Protein AF-R9HXL1-F1 (afdb_monomer_lite)

Organism: NCBI:txid1235786

Structure (mmCIF, N/CA/C/O backbone):
data_AF-R9HXL1-F1
#
_entry.id   AF-R9HXL1-F1
#
loop_
_atom_site.group_PDB
_atom_site.id
_atom_site.type_symbol
_atom_site.label_atom_id
_atom_site.label_alt_id
_atom_site.label_comp_id
_atom_site.label_asym_id
_atom_site.label_entity_id
_atom_site.label_seq_id
_atom_site.pdbx_PDB_ins_code
_atom_site.Cartn_x
_atom_site.Cartn_y
_atom_site.Cartn_z
_atom_site.occupancy
_atom_site.B_iso_or_equiv
_atom_site.auth_seq_id
_atom_site.auth_comp_id
_atom_site.auth_asym_id
_atom_site.auth_atom_id
_atom_site.pdbx_PDB_model_num
ATOM 1 N N . MET A 1 1 ? -35.156 13.146 63.317 1.00 35.91 1 MET A N 1
ATOM 2 C CA . MET A 1 1 ? -34.165 12.182 62.797 1.00 35.91 1 MET A CA 1
ATOM 3 C C . MET A 1 1 ? -34.422 12.021 61.308 1.00 35.91 1 MET A C 1
ATOM 5 O O . MET A 1 1 ? -35.511 11.623 60.922 1.00 35.91 1 MET A O 1
ATOM 9 N N . ILE A 1 2 ? -33.485 12.537 60.518 1.00 35.22 2 ILE A N 1
ATOM 10 C CA . ILE A 1 2 ? -33.549 12.779 59.072 1.00 35.22 2 ILE A CA 1
ATOM 11 C C . ILE A 1 2 ? -33.441 11.442 58.333 1.00 35.22 2 ILE A C 1
ATOM 13 O O . ILE A 1 2 ? -32.562 10.662 58.676 1.00 35.22 2 ILE A O 1
ATOM 17 N N . LEU A 1 3 ? -34.239 11.220 57.286 1.00 32.31 3 LEU A N 1
ATOM 18 C CA . LEU A 1 3 ? -33.744 10.500 56.111 1.00 32.31 3 LEU A CA 1
ATOM 19 C C . LEU A 1 3 ? -34.331 11.139 54.846 1.00 32.31 3 LEU A C 1
ATOM 21 O O . LEU A 1 3 ? -35.529 11.082 54.574 1.00 32.31 3 LEU A O 1
ATOM 25 N N . MET A 1 4 ? -33.448 11.833 54.133 1.00 30.38 4 MET A N 1
ATOM 26 C CA . MET A 1 4 ? -33.685 12.516 52.868 1.00 30.38 4 MET A CA 1
ATOM 27 C C . MET A 1 4 ? -34.044 11.513 51.765 1.00 30.38 4 MET A C 1
ATOM 29 O O . MET A 1 4 ? -33.332 10.536 51.541 1.00 30.38 4 MET A O 1
ATOM 33 N N . LYS A 1 5 ? -35.123 11.801 51.031 1.00 33.91 5 LYS A N 1
ATOM 34 C CA . LYS A 1 5 ? -35.369 11.251 49.693 1.00 33.91 5 LYS A CA 1
ATOM 35 C C . LYS A 1 5 ? -34.334 11.849 48.737 1.00 33.91 5 LYS A C 1
ATOM 37 O O . LYS A 1 5 ? -34.382 13.046 48.466 1.00 33.91 5 LYS A O 1
ATOM 42 N N . ASN A 1 6 ? -33.426 11.028 48.215 1.00 33.81 6 ASN A N 1
ATOM 43 C CA . ASN A 1 6 ? -32.522 11.430 47.139 1.00 33.81 6 ASN A CA 1
ATOM 44 C C . ASN A 1 6 ? -33.304 11.529 45.823 1.00 33.81 6 ASN A C 1
ATOM 46 O O . ASN A 1 6 ? -33.517 10.541 45.125 1.00 33.81 6 ASN A O 1
ATOM 50 N N . LEU A 1 7 ? -33.752 12.744 45.511 1.00 29.48 7 LEU A N 1
ATOM 51 C CA . LEU A 1 7 ? -34.222 13.147 44.192 1.00 29.48 7 LEU A CA 1
ATOM 52 C C . LEU A 1 7 ? -32.978 13.487 43.353 1.00 29.48 7 LEU A C 1
ATOM 54 O O . LEU A 1 7 ? -32.339 14.511 43.585 1.00 29.48 7 LEU A O 1
ATOM 58 N N . ILE A 1 8 ? -32.594 12.619 42.415 1.00 39.06 8 ILE A N 1
ATOM 59 C CA . ILE A 1 8 ? -31.510 12.913 41.469 1.00 39.06 8 ILE A CA 1
ATOM 60 C C . ILE A 1 8 ? -32.078 13.846 40.393 1.00 39.06 8 ILE A C 1
ATOM 62 O O . ILE A 1 8 ? -32.783 13.415 39.484 1.00 39.06 8 ILE A O 1
ATOM 66 N N . LEU A 1 9 ? -31.796 15.142 40.532 1.00 27.92 9 LEU A N 1
ATOM 67 C CA . LEU A 1 9 ? -32.018 16.152 39.501 1.00 27.92 9 LEU A CA 1
ATOM 68 C C . LEU A 1 9 ? -30.845 16.078 38.510 1.00 27.92 9 LEU A C 1
ATOM 70 O O . LEU A 1 9 ? -29.718 16.426 38.857 1.00 27.92 9 LEU A O 1
ATOM 74 N N . ILE A 1 10 ? -31.089 15.620 37.281 1.00 39.25 10 ILE A N 1
ATOM 75 C CA . ILE A 1 10 ? -30.095 15.699 36.202 1.00 39.25 10 ILE A CA 1
ATOM 76 C C . ILE A 1 10 ? -30.129 17.131 35.654 1.00 39.25 10 ILE A C 1
ATOM 78 O O . ILE A 1 10 ? -31.013 17.496 34.882 1.00 39.25 10 ILE A O 1
ATOM 82 N N . LEU A 1 11 ? -29.176 17.956 36.086 1.00 34.22 11 LEU A N 1
ATOM 83 C CA . LEU A 1 11 ? -28.895 19.266 35.500 1.00 34.22 11 LEU A CA 1
ATOM 84 C C . LEU A 1 11 ? -28.096 19.064 34.207 1.00 34.22 11 LEU A C 1
ATOM 86 O O . LEU A 1 11 ? -26.902 18.773 34.239 1.00 34.22 11 LEU A O 1
ATOM 90 N N . ILE A 1 12 ? -28.761 19.221 33.062 1.00 38.88 12 ILE A N 1
ATOM 91 C CA . ILE A 1 12 ? -28.101 19.299 31.756 1.00 38.88 12 ILE A CA 1
ATOM 92 C C . ILE A 1 12 ? -27.469 20.690 31.651 1.00 38.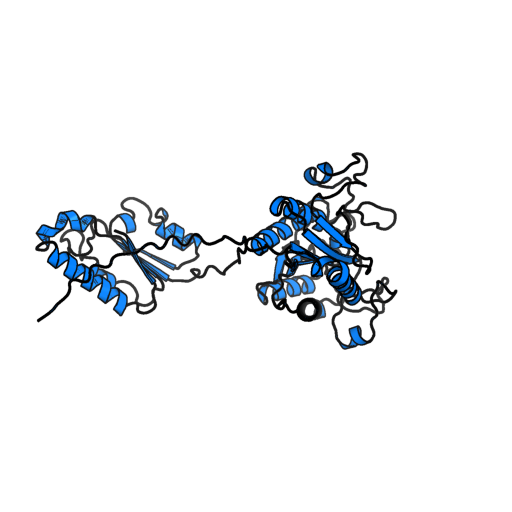88 12 ILE A C 1
ATOM 94 O O . ILE A 1 12 ? -28.139 21.670 31.330 1.00 38.88 12 ILE A O 1
ATOM 98 N N . PHE A 1 13 ? -26.171 20.786 31.937 1.00 37.72 13 PHE A N 1
ATOM 99 C CA . PHE A 1 13 ? -25.373 21.927 31.500 1.00 37.72 13 PHE A CA 1
ATOM 100 C C . PHE A 1 13 ? -25.243 21.853 29.976 1.00 37.72 13 PHE A C 1
ATOM 102 O O . PHE A 1 13 ? -24.507 21.025 29.443 1.00 37.72 13 PHE A O 1
ATOM 109 N N . ALA A 1 14 ? -25.954 22.732 29.269 1.00 40.69 14 ALA A N 1
ATOM 110 C CA . ALA A 1 14 ? -25.644 23.053 27.885 1.00 40.69 14 ALA A CA 1
ATOM 111 C C . ALA A 1 14 ? -24.314 23.821 27.864 1.00 40.69 14 ALA A C 1
ATOM 113 O O . ALA A 1 14 ? -24.279 25.051 27.868 1.00 40.69 14 ALA A O 1
ATOM 114 N N . ALA A 1 15 ? -23.203 23.085 27.893 1.00 40.41 15 ALA A N 1
ATOM 115 C CA . ALA A 1 15 ? -21.923 23.623 27.479 1.00 40.41 15 ALA A CA 1
ATOM 116 C C . ALA A 1 15 ? -22.041 23.928 25.983 1.00 40.41 15 ALA A C 1
ATOM 118 O O . ALA A 1 15 ? -21.972 23.031 25.144 1.00 40.41 15 ALA A O 1
ATOM 119 N N . VAL A 1 16 ? -22.245 25.202 25.645 1.00 42.12 16 VAL A N 1
ATOM 120 C CA . VAL A 1 16 ? -21.912 25.714 24.316 1.00 42.12 16 VAL A CA 1
ATOM 121 C C . VAL A 1 16 ? -20.391 25.647 24.230 1.00 42.12 16 VAL A C 1
ATOM 123 O O . VAL A 1 16 ? -19.679 26.599 24.538 1.00 42.12 16 VAL A O 1
ATOM 126 N N . GLY A 1 17 ? -19.889 24.455 23.913 1.00 35.50 17 GLY A N 1
ATOM 127 C CA . GLY A 1 17 ? -18.513 24.272 23.511 1.00 35.50 17 GLY A CA 1
ATOM 128 C C . GLY A 1 17 ? -18.310 25.098 22.253 1.00 35.50 17 GLY A C 1
ATOM 129 O O . GLY A 1 17 ? -18.976 24.881 21.242 1.00 35.50 17 GLY A O 1
ATOM 130 N N . LEU A 1 18 ? -17.397 26.062 22.321 1.00 38.25 18 LEU A N 1
ATOM 131 C CA . LEU A 1 18 ? -16.697 26.525 21.136 1.00 38.25 18 LEU A CA 1
ATOM 132 C C . LEU A 1 18 ? -16.099 25.274 20.486 1.00 38.25 18 LEU A C 1
ATOM 134 O O . LEU A 1 18 ? -15.084 24.759 20.948 1.00 38.25 18 LEU A O 1
ATOM 138 N N . ASN A 1 19 ? -16.763 24.750 19.456 1.00 34.91 19 ASN A N 1
ATOM 139 C CA . ASN A 1 19 ? -16.173 23.775 18.555 1.00 34.91 19 ASN A CA 1
ATOM 140 C C . ASN A 1 19 ? -15.031 24.493 17.833 1.00 34.91 19 ASN A C 1
ATOM 142 O O . ASN A 1 19 ? -15.203 25.022 16.737 1.00 34.91 19 ASN A O 1
ATOM 146 N N . THR A 1 20 ? -13.849 24.530 18.443 1.00 40.69 20 THR A N 1
ATOM 147 C CA . THR A 1 20 ? -12.625 24.527 17.655 1.00 40.69 20 THR A CA 1
ATOM 148 C C . THR A 1 20 ? -12.692 23.228 16.866 1.00 40.69 20 THR A C 1
ATOM 150 O O . THR A 1 20 ? -12.500 22.160 17.450 1.00 40.69 20 THR A O 1
ATOM 153 N N . MET A 1 21 ? -13.079 23.286 15.585 1.00 41.59 21 MET A N 1
ATOM 154 C CA . MET A 1 21 ? -12.929 22.124 14.711 1.00 41.59 21 MET A CA 1
ATOM 155 C C . MET A 1 21 ? -11.489 21.652 14.883 1.00 41.59 21 MET A C 1
ATOM 157 O O . MET A 1 21 ? -10.559 22.438 14.689 1.00 41.59 21 MET A O 1
ATOM 161 N N . ALA A 1 22 ? -11.315 20.413 15.339 1.00 47.53 22 ALA A N 1
ATOM 162 C CA . ALA A 1 22 ? -10.005 19.801 15.358 1.00 47.53 22 ALA A CA 1
ATOM 163 C C . ALA A 1 22 ? -9.478 19.864 13.922 1.00 47.53 22 ALA A C 1
ATOM 165 O O . ALA A 1 22 ? -10.129 19.396 12.992 1.00 47.53 22 ALA A O 1
ATOM 166 N N . SER A 1 23 ? -8.353 20.545 13.749 1.00 59.22 23 SER A N 1
ATOM 167 C CA . SER A 1 23 ? -7.663 20.630 12.473 1.00 59.22 23 SER A CA 1
ATOM 168 C C . SER A 1 23 ? -7.240 19.222 12.059 1.00 59.22 23 SER A C 1
ATOM 170 O O . SER A 1 23 ? -6.475 18.587 12.787 1.00 59.22 23 SER A O 1
ATOM 172 N N . ASN A 1 24 ? -7.739 18.725 10.926 1.00 79.69 24 ASN A N 1
ATOM 173 C CA . ASN A 1 24 ? -7.300 17.440 10.391 1.00 79.69 24 ASN A CA 1
ATOM 174 C C . ASN A 1 24 ? -5.927 17.629 9.731 1.00 79.69 24 ASN A C 1
ATOM 176 O O . ASN A 1 24 ? -5.787 18.517 8.889 1.00 79.69 24 ASN A O 1
ATOM 180 N N . PRO A 1 25 ? -4.905 16.844 10.112 1.00 91.62 25 PRO A N 1
ATOM 181 C CA . PRO A 1 25 ? -3.604 16.937 9.473 1.00 91.62 25 PRO A CA 1
ATOM 182 C C . PRO A 1 25 ? -3.708 16.532 8.005 1.00 91.62 25 PRO A C 1
ATOM 184 O O . PRO A 1 25 ? -4.425 15.596 7.661 1.00 91.62 25 PRO A O 1
ATOM 187 N N . VAL A 1 26 ? -2.940 17.201 7.149 1.00 96.31 26 VAL A N 1
ATOM 188 C CA . VAL A 1 26 ? -2.900 16.872 5.725 1.00 96.31 26 VAL A CA 1
ATOM 189 C C . VAL A 1 26 ? -2.305 15.477 5.508 1.00 96.31 26 VAL A C 1
ATOM 191 O O . VAL A 1 26 ? -1.255 15.142 6.064 1.00 96.31 26 VAL A O 1
ATOM 194 N N . HIS A 1 27 ? -2.954 14.689 4.656 1.00 97.88 27 HIS A N 1
ATOM 195 C CA . HIS A 1 27 ? -2.555 13.324 4.324 1.00 97.88 27 HIS A CA 1
ATOM 196 C C . HIS A 1 27 ? -1.294 13.269 3.451 1.00 97.88 27 HIS A C 1
ATOM 198 O O . HIS A 1 27 ? -1.156 14.005 2.465 1.00 97.88 27 HIS A O 1
ATOM 204 N N . VAL A 1 28 ? -0.375 12.365 3.802 1.00 98.75 28 VAL A N 1
ATOM 205 C CA . VAL A 1 28 ? 0.878 12.117 3.079 1.00 98.75 28 VAL A CA 1
ATOM 206 C C . VAL A 1 28 ? 1.061 10.622 2.846 1.00 98.75 28 VAL A C 1
ATOM 208 O O . VAL A 1 28 ? 1.016 9.818 3.775 1.00 98.75 28 VAL A O 1
ATOM 211 N N . ILE A 1 29 ? 1.338 10.240 1.603 1.00 98.81 29 ILE A N 1
ATOM 212 C CA . ILE A 1 29 ? 1.644 8.862 1.215 1.00 98.81 29 ILE A CA 1
ATOM 213 C C . ILE A 1 29 ? 3.086 8.794 0.730 1.00 98.81 29 ILE A C 1
ATOM 215 O O . ILE A 1 29 ? 3.511 9.607 -0.088 1.00 98.81 29 ILE A O 1
ATOM 219 N N . ILE A 1 30 ? 3.842 7.795 1.176 1.00 98.88 30 ILE A N 1
ATOM 220 C CA . ILE A 1 30 ? 5.168 7.525 0.613 1.00 98.88 30 ILE A CA 1
ATOM 221 C C . ILE A 1 30 ? 5.112 6.257 -0.240 1.00 98.88 30 ILE A C 1
ATOM 223 O O . ILE A 1 30 ? 4.446 5.288 0.114 1.00 98.88 30 ILE A O 1
ATOM 227 N N . THR A 1 31 ? 5.744 6.261 -1.411 1.00 98.81 31 THR A N 1
ATOM 228 C CA . THR A 1 31 ? 5.647 5.167 -2.392 1.00 98.81 31 THR A CA 1
ATOM 229 C C . THR A 1 31 ? 7.020 4.810 -2.931 1.00 98.81 31 THR A C 1
ATOM 231 O O . THR A 1 31 ? 7.748 5.676 -3.406 1.00 98.81 31 THR A O 1
ATOM 234 N N . ALA A 1 32 ? 7.375 3.529 -2.916 1.00 98.62 32 ALA A N 1
ATOM 235 C CA . ALA A 1 32 ? 8.640 3.085 -3.482 1.00 98.62 32 ALA A CA 1
ATOM 236 C C . ALA A 1 32 ? 8.568 1.703 -4.135 1.00 98.62 32 ALA A C 1
ATOM 238 O O . ALA A 1 32 ? 7.575 0.981 -4.040 1.00 98.62 32 ALA A O 1
ATOM 239 N N . GLY A 1 33 ? 9.619 1.339 -4.863 1.00 97.44 33 GLY A N 1
ATOM 240 C CA . GLY A 1 33 ? 9.737 0.009 -5.454 1.00 97.44 33 GLY A CA 1
ATOM 241 C C . GLY A 1 33 ? 10.506 -0.001 -6.765 1.00 97.44 33 GLY A C 1
ATOM 242 O O . GLY A 1 33 ? 11.410 0.809 -6.988 1.00 97.44 33 GLY A O 1
ATOM 243 N N . GLN A 1 34 ? 10.144 -0.940 -7.641 1.00 95.38 34 GLN A N 1
ATOM 244 C CA . GLN A 1 34 ? 10.799 -1.119 -8.939 1.00 95.38 34 GLN A CA 1
ATOM 245 C C . GLN A 1 34 ? 9.878 -0.819 -10.126 1.00 95.38 34 GLN A C 1
ATOM 247 O O . GLN A 1 34 ? 9.020 0.049 -10.051 1.00 95.38 34 GLN A O 1
ATOM 252 N N . SER A 1 35 ? 10.065 -1.508 -11.257 1.00 94.94 35 SER A N 1
ATOM 253 C CA . SER A 1 35 ? 9.449 -1.192 -12.546 1.00 94.94 35 SER A CA 1
ATOM 254 C C . SER A 1 35 ? 7.922 -1.144 -12.512 1.00 94.94 35 SER A C 1
ATOM 256 O O . SER A 1 35 ? 7.351 -0.274 -13.165 1.00 94.94 35 SER A O 1
ATOM 258 N N . ASN A 1 36 ? 7.277 -2.032 -11.755 1.00 96.94 36 ASN A N 1
ATOM 259 C CA . ASN A 1 36 ? 5.819 -2.089 -11.633 1.00 96.94 36 ASN A CA 1
ATOM 260 C C . ASN A 1 36 ? 5.228 -0.989 -10.721 1.00 96.94 36 ASN A C 1
ATOM 262 O O . ASN A 1 36 ? 4.058 -0.661 -10.884 1.00 96.94 36 ASN A O 1
ATOM 266 N N . THR A 1 37 ? 6.026 -0.351 -9.852 1.00 97.50 37 THR A N 1
ATOM 267 C CA . THR A 1 37 ? 5.682 0.918 -9.159 1.00 97.50 37 THR A CA 1
ATOM 268 C C . THR A 1 37 ? 6.045 2.141 -9.999 1.00 97.50 37 THR A C 1
ATOM 270 O O . THR A 1 37 ? 5.427 3.199 -9.945 1.00 97.50 37 THR A O 1
ATOM 273 N N . ASP A 1 38 ? 7.116 2.013 -10.763 1.00 93.94 38 ASP A N 1
ATOM 274 C CA . ASP A 1 38 ? 7.746 3.092 -11.497 1.00 93.94 38 ASP A CA 1
ATOM 275 C C . ASP A 1 38 ? 6.947 3.516 -12.745 1.00 93.94 38 ASP A C 1
ATOM 277 O O . ASP A 1 38 ? 6.864 4.703 -13.046 1.00 93.94 38 ASP A O 1
ATOM 281 N N . GLY A 1 39 ? 6.338 2.559 -13.453 1.00 92.25 39 GLY A N 1
ATOM 282 C CA . GLY A 1 39 ? 5.415 2.814 -14.568 1.00 92.25 39 GLY A CA 1
ATOM 283 C C . GLY A 1 39 ? 5.808 2.093 -15.853 1.00 92.25 39 GLY A C 1
ATOM 284 O O . GLY A 1 39 ? 6.904 2.310 -16.381 1.00 92.25 39 GLY A O 1
ATOM 285 N N . ARG A 1 40 ? 4.946 1.199 -16.351 1.00 94.44 40 ARG A N 1
ATOM 286 C CA . ARG A 1 40 ? 5.199 0.350 -17.541 1.00 94.44 40 ARG A CA 1
ATOM 287 C C . ARG A 1 40 ? 3.997 0.182 -18.460 1.00 94.44 40 ARG A C 1
ATOM 289 O O . ARG A 1 40 ? 4.162 -0.367 -19.548 1.00 94.44 40 ARG A O 1
ATOM 296 N N . THR A 1 41 ? 2.857 0.733 -18.071 1.00 94.75 41 THR A N 1
ATOM 297 C CA . THR A 1 41 ? 1.653 0.785 -18.892 1.00 94.75 41 THR A CA 1
ATOM 298 C C . THR A 1 41 ? 1.568 2.157 -19.561 1.00 94.75 41 THR A C 1
ATOM 300 O O . THR A 1 41 ? 1.824 3.151 -18.884 1.00 94.75 41 THR A O 1
ATOM 303 N N . PRO A 1 42 ? 1.302 2.249 -20.872 1.00 94.94 42 PRO A N 1
ATOM 304 C CA . PRO A 1 42 ? 1.204 3.534 -21.560 1.00 94.94 42 PRO A CA 1
ATOM 305 C C . PRO A 1 42 ? -0.076 4.285 -21.154 1.00 94.94 42 PRO A C 1
ATOM 307 O O . PRO A 1 42 ? -1.077 3.660 -20.790 1.00 94.94 42 PRO A O 1
ATOM 310 N N . ASN A 1 43 ? -0.058 5.621 -21.171 1.00 96.31 43 ASN A N 1
ATOM 311 C CA . ASN A 1 43 ? -1.209 6.432 -20.759 1.00 96.31 43 ASN A CA 1
ATOM 312 C C . ASN A 1 43 ? -2.435 6.246 -21.674 1.00 96.31 43 ASN A C 1
ATOM 314 O O . ASN A 1 43 ? -3.572 6.413 -21.230 1.00 96.31 43 ASN A O 1
ATOM 318 N N . GLU A 1 44 ? -2.237 5.803 -22.914 1.00 95.12 44 GLU A N 1
ATOM 319 C CA . GLU A 1 44 ? -3.299 5.373 -23.826 1.00 95.12 44 GLU A CA 1
ATOM 320 C C . GLU A 1 44 ? -4.117 4.197 -23.277 1.00 95.12 44 GLU A C 1
ATOM 322 O O . GLU A 1 44 ? -5.259 4.017 -23.692 1.00 95.12 44 GLU A O 1
ATOM 327 N N . ASP A 1 45 ? -3.595 3.456 -22.300 1.00 96.12 45 ASP A N 1
ATOM 328 C CA . ASP A 1 45 ? -4.293 2.367 -21.612 1.00 96.12 45 ASP A CA 1
ATOM 329 C C . ASP A 1 45 ? -4.793 2.772 -20.212 1.00 96.12 45 ASP A C 1
ATOM 331 O O . ASP A 1 45 ? -5.238 1.917 -19.445 1.00 96.12 45 ASP A O 1
ATOM 335 N N . LEU A 1 46 ? -4.733 4.060 -19.842 1.00 97.50 46 LEU A N 1
ATOM 336 C CA . LEU A 1 46 ? -5.322 4.532 -18.584 1.00 97.50 46 LEU A CA 1
ATOM 337 C C . LEU A 1 46 ? -6.826 4.202 -18.519 1.00 97.50 46 LEU A C 1
ATOM 339 O O . LEU A 1 46 ? -7.527 4.307 -19.537 1.00 97.50 46 LEU A O 1
ATOM 343 N N . PRO A 1 47 ? -7.358 3.903 -17.321 1.00 97.88 47 PRO A N 1
ATOM 344 C CA . PRO A 1 47 ? -8.794 3.801 -17.109 1.00 97.88 47 PRO A CA 1
ATOM 345 C C . PRO A 1 47 ? -9.526 5.074 -17.548 1.00 97.88 47 PRO A C 1
ATOM 347 O O . PRO A 1 47 ? -9.031 6.192 -17.370 1.00 97.88 47 PRO A O 1
ATOM 350 N N . ALA A 1 48 ? -10.738 4.915 -18.088 1.00 97.38 48 ALA A N 1
ATOM 351 C CA . ALA A 1 48 ? -11.522 6.021 -18.646 1.00 97.38 48 ALA A CA 1
ATOM 352 C C . ALA A 1 48 ? -11.740 7.172 -17.645 1.00 97.38 48 ALA A C 1
ATOM 354 O O . ALA A 1 48 ? -11.711 8.341 -18.026 1.00 97.38 48 ALA A O 1
ATOM 355 N N . TYR A 1 49 ? -11.892 6.846 -16.359 1.00 97.19 49 TYR A N 1
ATOM 356 C CA . TYR A 1 49 ? -12.089 7.827 -15.294 1.00 97.19 49 TYR A CA 1
ATOM 357 C C . TYR A 1 49 ? -10.840 8.679 -15.000 1.00 97.19 49 TYR A C 1
ATOM 359 O O . TYR A 1 49 ? -10.984 9.821 -14.574 1.00 97.19 49 TYR A O 1
ATOM 367 N N . ILE A 1 50 ? -9.627 8.172 -15.268 1.00 98.19 50 ILE A N 1
ATOM 368 C CA . ILE A 1 50 ? -8.383 8.960 -15.174 1.00 98.19 50 ILE A CA 1
ATOM 369 C C . ILE A 1 50 ? -8.172 9.751 -16.460 1.00 98.19 50 ILE A C 1
ATOM 371 O O . ILE A 1 50 ? -7.808 10.921 -16.407 1.00 98.19 50 ILE A O 1
ATOM 375 N N . LYS A 1 51 ? -8.445 9.144 -17.622 1.00 97.38 51 LYS A N 1
ATOM 376 C CA . LYS A 1 51 ? -8.371 9.833 -18.921 1.00 97.38 51 LYS A CA 1
ATOM 377 C C . LYS A 1 51 ? -9.243 11.085 -18.974 1.00 97.38 51 LYS A C 1
ATOM 379 O O . LYS A 1 51 ? -8.870 12.044 -19.635 1.00 97.38 51 LYS A O 1
ATOM 384 N N . ALA A 1 52 ? -10.363 11.100 -18.254 1.00 97.00 52 ALA A N 1
ATOM 385 C CA . ALA A 1 52 ? -11.231 12.269 -18.130 1.00 97.00 52 ALA A CA 1
ATOM 386 C C . ALA A 1 52 ? -10.550 13.496 -17.485 1.00 97.00 52 ALA A C 1
ATOM 388 O O . ALA A 1 52 ? -11.058 14.605 -17.619 1.00 97.00 52 ALA A O 1
ATOM 389 N N . LEU A 1 53 ? -9.418 13.309 -16.797 1.00 96.88 53 LEU A N 1
ATOM 390 C CA . LEU A 1 53 ? -8.605 14.380 -16.208 1.00 96.88 53 LEU A CA 1
ATOM 391 C C . LEU A 1 53 ? -7.515 14.904 -17.163 1.00 96.88 53 LEU A C 1
ATOM 393 O O . LEU A 1 53 ? -6.809 15.858 -16.827 1.00 96.88 53 LEU A O 1
ATOM 397 N N . ALA A 1 54 ? -7.331 14.263 -18.319 1.00 96.81 54 ALA A N 1
ATOM 398 C CA . ALA A 1 54 ? -6.342 14.672 -19.304 1.00 96.81 54 ALA A CA 1
ATOM 399 C C . ALA A 1 54 ? -6.798 15.921 -20.065 1.00 96.81 54 ALA A C 1
ATOM 401 O O . ALA A 1 54 ? -7.987 16.120 -20.320 1.00 96.81 54 ALA A O 1
ATOM 402 N N . THR A 1 55 ? -5.837 16.745 -20.473 1.00 95.69 55 THR A N 1
ATOM 403 C CA . THR A 1 55 ? -6.078 17.913 -21.333 1.00 95.69 55 THR A CA 1
ATOM 404 C C . THR A 1 55 ? -5.927 17.586 -22.816 1.00 95.69 55 THR A C 1
ATOM 406 O O . THR A 1 55 ? -6.437 18.326 -23.656 1.00 95.69 55 THR A O 1
ATOM 409 N N . ASP A 1 56 ? -5.274 16.468 -23.149 1.00 93.00 56 ASP A N 1
ATOM 410 C CA . ASP A 1 56 ? -5.205 15.913 -24.498 1.00 93.00 56 ASP A CA 1
ATOM 411 C C . ASP A 1 56 ? -5.900 14.546 -24.589 1.00 93.00 56 ASP A C 1
ATOM 413 O O . ASP A 1 56 ? -5.946 13.776 -23.632 1.00 93.00 56 ASP A O 1
ATOM 417 N N . THR A 1 57 ? -6.442 14.235 -25.766 1.00 89.75 57 THR A N 1
ATOM 418 C CA . THR A 1 57 ? -7.209 13.003 -26.018 1.00 89.75 57 THR A CA 1
ATOM 419 C C . THR A 1 57 ? -6.485 12.003 -26.916 1.00 89.75 57 THR A C 1
ATOM 421 O O . THR A 1 57 ? -7.007 10.915 -27.149 1.00 89.75 57 THR A O 1
ATOM 424 N N . LEU A 1 58 ? -5.303 12.359 -27.436 1.00 87.50 58 LEU A N 1
ATOM 425 C CA . LEU A 1 58 ? -4.555 11.520 -28.374 1.00 87.50 58 LEU A CA 1
ATOM 426 C C . LEU A 1 58 ? -3.581 10.590 -27.648 1.00 87.50 58 LEU A C 1
ATOM 428 O O . LEU A 1 58 ? -3.517 9.405 -27.955 1.00 87.50 58 LEU A O 1
ATOM 432 N N . THR A 1 59 ? -2.819 11.140 -26.704 1.00 88.56 59 THR A N 1
ATOM 433 C CA . THR A 1 59 ? -1.723 10.440 -26.014 1.00 88.56 59 THR A CA 1
ATOM 434 C C . THR A 1 59 ? -1.886 10.438 -24.498 1.00 88.56 59 THR A C 1
ATOM 436 O O . THR A 1 59 ? -1.185 9.703 -23.805 1.00 88.56 59 THR A O 1
ATOM 439 N N . TYR A 1 60 ? -2.801 11.260 -23.973 1.00 95.00 60 TYR A N 1
ATOM 440 C CA . TYR A 1 60 ? -3.016 11.471 -22.543 1.00 95.00 60 TYR A CA 1
ATOM 441 C C . TYR A 1 60 ? -1.696 11.826 -21.826 1.00 95.00 60 TYR A C 1
ATOM 443 O O . TYR A 1 60 ? -1.405 11.380 -20.711 1.00 95.00 60 TYR A O 1
ATOM 451 N N . ALA A 1 61 ? -0.850 12.596 -22.510 1.00 93.38 61 ALA A N 1
ATOM 452 C CA . ALA A 1 61 ? 0.457 13.044 -22.051 1.00 93.38 61 ALA A CA 1
ATOM 453 C C . ALA A 1 61 ? 0.342 14.144 -20.993 1.00 93.38 61 ALA A C 1
ATOM 455 O O . ALA A 1 61 ? 1.184 14.239 -20.096 1.00 93.38 61 ALA A O 1
ATOM 456 N N . GLU A 1 62 ? -0.712 14.950 -21.091 1.00 94.38 62 GLU A N 1
ATOM 457 C CA . GLU A 1 62 ? -0.969 16.080 -20.217 1.00 94.38 62 GLU A CA 1
ATOM 458 C C . GLU A 1 62 ? -2.300 15.930 -19.487 1.00 94.38 62 GLU A C 1
ATOM 460 O O . GLU A 1 62 ? -3.292 15.417 -20.000 1.00 94.38 62 GLU A O 1
ATOM 465 N N . GLY A 1 63 ? -2.296 16.388 -18.245 1.00 95.94 63 GLY A N 1
ATOM 466 C CA . GLY A 1 63 ? -3.397 16.296 -17.307 1.00 95.94 63 GLY A CA 1
ATOM 467 C C . GLY A 1 63 ? -2.894 16.660 -15.921 1.00 95.94 63 GLY A C 1
ATOM 468 O O . GLY A 1 63 ? -1.691 16.887 -15.718 1.00 95.94 63 GLY A O 1
ATOM 469 N N . ALA A 1 64 ? -3.819 16.736 -14.975 1.00 97.50 64 ALA A N 1
ATOM 470 C CA . ALA A 1 64 ? -3.495 16.956 -13.578 1.00 97.50 64 ALA A CA 1
ATOM 471 C C . ALA A 1 64 ? -4.605 16.421 -12.681 1.00 97.50 64 ALA A C 1
ATOM 473 O O . ALA A 1 64 ? -5.793 16.629 -12.920 1.00 97.50 64 ALA A O 1
ATOM 474 N N . TYR A 1 65 ? -4.181 15.771 -11.612 1.00 98.19 65 TYR A N 1
ATOM 475 C CA . TYR A 1 65 ? -5.019 15.457 -10.471 1.00 98.19 65 TYR A CA 1
ATOM 476 C C . TYR A 1 65 ? -5.292 16.753 -9.711 1.00 98.19 65 TYR A C 1
ATOM 478 O O . TYR A 1 65 ? -4.419 17.623 -9.616 1.00 98.19 65 TYR A O 1
ATOM 486 N N . ARG A 1 66 ? -6.516 16.926 -9.207 1.00 97.88 66 ARG A N 1
ATOM 487 C CA . ARG A 1 66 ? -6.943 18.194 -8.608 1.00 97.88 66 ARG A CA 1
ATOM 488 C C . ARG A 1 66 ? -6.282 18.429 -7.256 1.00 97.88 66 ARG A C 1
ATOM 490 O O . ARG A 1 66 ? -5.988 19.574 -6.908 1.00 97.88 66 ARG A O 1
ATOM 497 N N . TYR A 1 67 ? -6.077 17.363 -6.494 1.00 98.44 67 TYR A N 1
ATOM 498 C CA . TYR A 1 67 ? -5.654 17.443 -5.104 1.00 98.44 67 TYR A CA 1
ATOM 499 C C . TYR A 1 67 ? -4.331 16.724 -4.832 1.00 98.44 67 TYR A C 1
ATOM 501 O O . TYR A 1 67 ? -3.594 17.155 -3.946 1.00 98.44 67 TYR A O 1
ATOM 509 N N . CYS A 1 68 ? -3.985 15.699 -5.612 1.00 98.69 68 CYS A N 1
ATOM 510 C CA . CYS A 1 68 ? -2.715 14.992 -5.461 1.00 98.69 68 CYS A CA 1
ATOM 511 C C . CYS A 1 68 ? -1.520 15.872 -5.863 1.00 98.69 68 CYS A C 1
ATOM 513 O O . CYS A 1 68 ? -1.388 16.265 -7.026 1.00 98.69 68 CYS A O 1
ATOM 515 N N . GLN A 1 69 ? -0.615 16.137 -4.921 1.00 98.69 69 GLN A N 1
ATOM 516 C CA . GLN A 1 69 ? 0.692 16.744 -5.181 1.00 98.69 69 GLN A CA 1
ATOM 517 C C . GLN A 1 69 ? 1.793 15.696 -5.005 1.00 98.69 69 GLN A C 1
ATOM 519 O O . GLN A 1 69 ? 1.796 14.983 -4.008 1.00 98.69 69 GLN A O 1
ATOM 524 N N . ILE A 1 70 ? 2.735 15.597 -5.941 1.00 98.50 70 ILE A N 1
ATOM 525 C CA . ILE A 1 70 ? 3.805 14.596 -5.922 1.00 98.50 70 ILE A CA 1
ATOM 526 C C . ILE A 1 70 ? 5.191 15.244 -5.982 1.00 98.50 70 ILE A C 1
ATOM 528 O O . ILE A 1 70 ? 5.397 16.182 -6.748 1.00 98.50 70 ILE A O 1
ATOM 532 N N . ALA A 1 71 ? 6.128 14.715 -5.201 1.00 98.19 71 ALA A N 1
ATOM 533 C CA . ALA A 1 71 ? 7.566 14.843 -5.414 1.00 98.19 71 ALA A CA 1
ATOM 534 C C . ALA A 1 71 ? 8.094 13.456 -5.805 1.00 98.19 71 ALA A C 1
ATOM 536 O O . ALA A 1 71 ? 7.709 12.461 -5.179 1.00 98.19 71 ALA A O 1
ATOM 537 N N . GLN A 1 72 ? 8.887 13.363 -6.877 1.00 96.00 72 GLN A N 1
ATOM 538 C CA . GLN A 1 72 ? 9.253 12.062 -7.436 1.00 96.00 72 GLN A CA 1
ATOM 539 C C . GLN A 1 72 ? 10.651 12.013 -8.058 1.00 96.00 72 GLN A C 1
ATOM 541 O O . GLN A 1 72 ? 10.891 12.619 -9.104 1.00 96.00 72 GLN A O 1
ATOM 546 N N . ASN A 1 73 ? 11.491 11.113 -7.536 1.00 93.88 73 ASN A N 1
ATOM 547 C CA . ASN A 1 73 ? 12.770 10.697 -8.120 1.00 93.88 73 ASN A CA 1
ATOM 548 C C . ASN A 1 73 ? 13.746 11.859 -8.434 1.00 93.88 73 ASN A C 1
ATOM 550 O O . ASN A 1 73 ? 14.558 11.731 -9.359 1.00 93.88 73 ASN A O 1
ATOM 554 N N . ASP A 1 74 ? 13.690 12.982 -7.714 1.00 89.75 74 ASP A N 1
ATOM 555 C CA . ASP A 1 74 ? 14.542 14.148 -7.991 1.00 89.75 74 ASP A CA 1
ATOM 556 C C . ASP A 1 74 ? 15.417 14.590 -6.813 1.00 89.75 74 ASP A C 1
ATOM 558 O O . ASP A 1 74 ? 16.431 15.258 -7.028 1.00 89.75 74 ASP A O 1
ATOM 562 N N . GLY A 1 75 ? 15.071 14.185 -5.586 1.00 90.50 75 GLY A N 1
ATOM 563 C CA . GLY A 1 75 ? 15.833 14.495 -4.372 1.00 90.50 75 GLY A CA 1
ATOM 564 C C . GLY A 1 75 ? 15.787 15.972 -3.965 1.00 90.50 75 GLY A C 1
ATOM 565 O O . GLY A 1 75 ? 16.483 16.375 -3.034 1.00 90.50 75 GLY A O 1
ATOM 566 N N . LYS A 1 76 ? 14.981 16.796 -4.644 1.00 93.00 76 LYS A N 1
ATOM 567 C CA . LYS A 1 76 ? 14.798 18.226 -4.362 1.00 93.00 76 LYS A CA 1
ATOM 568 C C . LYS A 1 76 ? 13.598 18.490 -3.465 1.00 93.00 76 LYS A C 1
ATOM 570 O O . LYS A 1 76 ? 13.569 19.549 -2.827 1.00 93.00 76 LYS A O 1
ATOM 575 N N . GLY A 1 77 ? 12.649 17.553 -3.418 1.00 94.19 77 GLY A N 1
ATOM 576 C CA . GLY A 1 77 ? 11.434 17.637 -2.608 1.00 94.19 77 GLY A CA 1
ATOM 577 C C . GLY A 1 77 ? 10.450 18.692 -3.111 1.00 94.19 77 GLY A C 1
ATOM 578 O O . GLY A 1 77 ? 9.829 19.388 -2.311 1.00 94.19 77 GLY A O 1
ATOM 579 N N . GLU A 1 78 ? 10.368 18.876 -4.431 1.00 96.31 78 GLU A N 1
ATOM 580 C CA . GLU A 1 78 ? 9.453 19.833 -5.054 1.00 96.31 78 GLU A CA 1
ATOM 581 C C . GLU A 1 78 ? 8.129 19.150 -5.399 1.00 96.31 78 GLU A C 1
ATOM 583 O O . GLU A 1 78 ? 8.070 18.247 -6.231 1.00 96.31 78 GLU A O 1
ATOM 588 N N . PHE A 1 79 ? 7.053 19.597 -4.755 1.00 98.25 79 PHE A N 1
ATOM 589 C CA . PHE A 1 79 ? 5.715 19.085 -5.013 1.00 98.25 79 PHE A CA 1
ATOM 590 C C . PHE A 1 79 ? 5.069 19.766 -6.220 1.00 98.25 79 PHE A C 1
ATOM 592 O O . PHE A 1 79 ? 4.957 20.992 -6.270 1.00 98.25 79 PHE A O 1
ATOM 599 N N . ILE A 1 80 ? 4.579 18.957 -7.157 1.00 97.44 80 ILE A N 1
ATOM 600 C CA . ILE A 1 80 ? 3.816 19.398 -8.330 1.00 97.44 80 ILE A CA 1
ATOM 601 C C . ILE A 1 80 ? 2.490 18.634 -8.441 1.00 97.44 80 ILE A C 1
ATOM 603 O O . ILE A 1 80 ? 2.390 17.522 -7.921 1.00 97.44 80 ILE A O 1
ATOM 607 N N . PRO A 1 81 ? 1.472 19.159 -9.150 1.00 98.12 81 PRO A N 1
ATOM 608 C CA . PRO A 1 81 ? 0.266 18.391 -9.443 1.00 98.12 81 PRO A CA 1
ATOM 609 C C . PRO A 1 81 ? 0.599 17.064 -10.128 1.00 98.12 81 PRO A C 1
ATOM 611 O O . PRO A 1 81 ? 1.357 17.027 -11.102 1.00 98.12 81 PRO A O 1
ATOM 614 N N . PHE A 1 82 ? 0.038 15.970 -9.615 1.00 98.19 82 PHE A N 1
ATOM 615 C CA . PHE A 1 82 ? 0.337 14.643 -10.135 1.00 98.19 82 PHE A CA 1
ATOM 616 C C . PHE A 1 82 ? -0.283 14.425 -11.519 1.00 98.19 82 PHE A C 1
ATOM 618 O O . PHE A 1 82 ? -1.460 14.698 -11.759 1.00 98.19 82 PHE A O 1
ATOM 625 N N . TRP A 1 83 ? 0.524 13.863 -12.413 1.00 97.69 83 TRP A N 1
ATOM 626 C CA . TRP A 1 83 ? 0.096 13.189 -13.632 1.00 97.69 83 TRP A CA 1
ATOM 627 C C . TRP A 1 83 ? 1.121 12.095 -13.952 1.00 97.69 83 TRP A C 1
ATOM 629 O O . TRP A 1 83 ? 2.322 12.351 -13.807 1.00 97.69 83 TRP A O 1
ATOM 639 N N . PRO A 1 84 ? 0.715 10.892 -14.393 1.00 95.81 84 PRO A N 1
ATOM 640 C CA . PRO A 1 84 ? 1.662 9.846 -14.761 1.00 95.81 84 PRO A CA 1
ATOM 641 C C . PRO A 1 84 ? 2.532 10.266 -15.954 1.00 95.81 84 PRO A C 1
ATOM 643 O O . PRO A 1 84 ? 2.047 10.470 -17.067 1.00 95.81 84 PRO A O 1
ATOM 646 N N . ARG A 1 85 ? 3.843 10.404 -15.712 1.00 92.94 85 ARG A N 1
ATOM 647 C CA . ARG A 1 85 ? 4.830 10.919 -16.685 1.00 92.94 85 ARG A CA 1
ATOM 648 C C . ARG A 1 85 ? 6.121 10.096 -16.737 1.00 92.94 85 ARG A C 1
ATOM 650 O O . ARG A 1 85 ? 7.166 10.601 -17.154 1.00 92.94 85 ARG A O 1
ATOM 657 N N . ALA A 1 86 ? 6.094 8.832 -16.308 1.00 91.19 86 ALA A N 1
ATOM 658 C CA . ALA A 1 86 ? 7.307 8.017 -16.288 1.00 91.19 86 ALA A CA 1
ATOM 659 C C . ALA A 1 86 ? 7.864 7.813 -17.713 1.00 91.19 86 ALA A C 1
ATOM 661 O O . ALA A 1 86 ? 7.122 7.517 -18.649 1.00 91.19 86 ALA A O 1
ATOM 662 N N . LYS A 1 87 ? 9.187 7.974 -17.880 1.00 88.19 87 LYS A N 1
ATOM 663 C CA . LYS A 1 87 ? 9.893 7.876 -19.176 1.00 88.19 87 LYS A CA 1
ATOM 664 C C . LYS A 1 87 ? 10.794 6.643 -19.234 1.00 88.19 87 LYS A C 1
ATOM 666 O O . LYS A 1 87 ? 11.721 6.530 -18.431 1.00 88.19 87 LYS A O 1
ATOM 671 N N . ARG A 1 88 ? 10.575 5.708 -20.162 1.00 83.56 88 ARG A N 1
ATOM 672 C CA . ARG A 1 88 ? 11.268 4.406 -20.225 1.00 83.56 88 ARG A CA 1
ATOM 673 C C . ARG A 1 88 ? 11.655 4.028 -21.652 1.00 83.56 88 ARG A C 1
ATOM 675 O O . ARG A 1 88 ? 10.783 3.776 -22.470 1.00 83.56 88 ARG A O 1
ATOM 682 N N . SER A 1 89 ? 12.960 3.928 -21.923 1.00 69.38 89 SER A N 1
ATOM 683 C CA . SER A 1 89 ? 13.534 3.369 -23.164 1.00 69.38 89 SER A CA 1
ATOM 684 C C . SER A 1 89 ? 12.779 3.762 -24.445 1.00 69.38 89 SER A C 1
ATOM 686 O O . SER A 1 89 ? 12.298 2.901 -25.175 1.00 69.38 89 SER A O 1
ATOM 688 N N . GLY A 1 90 ? 12.636 5.068 -24.690 1.00 73.31 90 GLY A N 1
ATOM 689 C CA . GLY A 1 90 ? 11.956 5.603 -25.878 1.00 73.31 90 GLY A CA 1
ATOM 690 C C . GLY A 1 90 ? 10.432 5.733 -25.764 1.00 73.31 90 GLY A C 1
ATOM 691 O O . GLY A 1 90 ? 9.821 6.318 -26.650 1.00 73.31 90 GLY A O 1
ATOM 692 N N . LYS A 1 91 ? 9.820 5.256 -24.675 1.00 80.50 91 LYS A N 1
ATOM 693 C CA . LYS A 1 91 ? 8.414 5.506 -24.332 1.00 80.50 91 LYS A CA 1
ATOM 694 C C . LYS A 1 91 ? 8.310 6.577 -23.252 1.00 80.50 91 LYS A C 1
ATOM 696 O O . LYS A 1 91 ? 9.086 6.576 -22.296 1.00 80.50 91 LYS A O 1
ATOM 701 N N . ASN A 1 92 ? 7.349 7.475 -23.394 1.00 88.44 92 ASN A N 1
ATOM 702 C CA . ASN A 1 92 ? 7.015 8.500 -22.406 1.00 88.44 92 ASN A CA 1
ATOM 703 C C . ASN A 1 92 ? 5.600 8.246 -21.886 1.00 88.44 92 ASN A C 1
ATOM 705 O O . ASN A 1 92 ? 4.890 7.429 -22.463 1.00 88.44 92 ASN A O 1
ATOM 709 N N . ASN A 1 93 ? 5.199 8.973 -20.840 1.00 93.56 93 ASN A N 1
ATOM 710 C CA . ASN A 1 93 ? 3.815 8.984 -20.357 1.00 93.56 93 ASN A CA 1
ATOM 711 C C . ASN A 1 93 ? 3.347 7.578 -19.971 1.00 93.56 93 ASN A C 1
ATOM 713 O O . ASN A 1 93 ? 2.390 7.039 -20.517 1.00 93.56 93 ASN A O 1
ATOM 717 N N . MET A 1 94 ? 4.109 6.961 -19.068 1.00 95.12 94 MET A N 1
ATOM 718 C CA . MET A 1 94 ? 3.795 5.649 -18.524 1.00 95.12 94 MET A CA 1
ATOM 719 C C . MET A 1 94 ? 3.240 5.788 -17.103 1.00 95.12 94 MET A C 1
ATOM 721 O O . MET A 1 94 ? 3.703 6.634 -16.327 1.00 95.12 94 MET A O 1
ATOM 725 N N . TRP A 1 95 ? 2.321 4.898 -16.742 1.00 96.94 95 TRP A N 1
ATOM 726 C CA . TRP A 1 95 ? 1.697 4.807 -15.426 1.00 96.94 95 TRP A CA 1
ATOM 727 C C . TRP A 1 95 ? 1.898 3.426 -14.784 1.00 96.94 95 TRP A C 1
ATOM 729 O O . TRP A 1 95 ? 2.322 2.455 -15.428 1.00 96.94 95 TRP A O 1
ATOM 739 N N . ALA A 1 96 ? 1.646 3.376 -13.479 1.00 97.50 96 ALA A N 1
ATOM 740 C CA . ALA A 1 96 ? 1.669 2.200 -12.615 1.00 97.50 96 ALA A CA 1
ATOM 741 C C . ALA A 1 96 ? 0.445 2.223 -11.683 1.00 97.50 96 ALA A C 1
ATOM 743 O O . ALA A 1 96 ? -0.359 3.152 -11.721 1.00 97.50 96 ALA A O 1
ATOM 744 N N . PHE A 1 97 ? 0.308 1.201 -10.836 1.00 98.69 97 PHE A N 1
ATOM 745 C CA . PHE A 1 97 ? -0.836 1.041 -9.929 1.00 98.69 97 PHE A CA 1
ATOM 746 C C . PHE A 1 97 ? -1.145 2.285 -9.081 1.00 98.69 97 PHE A C 1
ATOM 748 O O . PHE A 1 97 ? -2.294 2.537 -8.728 1.00 98.69 97 PHE A O 1
ATOM 755 N N . ASP A 1 98 ? -0.119 3.070 -8.769 1.00 98.12 98 ASP A N 1
ATOM 756 C CA . ASP A 1 98 ? -0.197 4.250 -7.929 1.00 98.12 98 ASP A CA 1
ATOM 757 C C . ASP A 1 98 ? -1.057 5.362 -8.540 1.00 98.12 98 ASP A C 1
ATOM 759 O O . ASP A 1 98 ? -1.791 6.012 -7.805 1.00 98.12 98 ASP A O 1
ATOM 763 N N . ALA A 1 99 ? -1.087 5.506 -9.870 1.00 98.50 99 ALA A N 1
ATOM 764 C CA . ALA A 1 99 ? -2.001 6.444 -10.524 1.00 98.50 99 ALA A CA 1
ATOM 765 C C . ALA A 1 99 ? -3.470 6.129 -10.182 1.00 98.50 99 ALA A C 1
ATOM 767 O O . ALA A 1 99 ? -4.251 7.022 -9.862 1.00 98.50 99 ALA A O 1
ATOM 768 N N . VAL A 1 100 ? -3.835 4.845 -10.166 1.00 98.88 100 VAL A N 1
ATOM 769 C CA . VAL A 1 100 ? -5.182 4.404 -9.784 1.00 98.88 100 VAL A CA 1
ATOM 770 C C . VAL A 1 100 ? -5.425 4.584 -8.290 1.00 98.88 100 VAL A C 1
ATOM 772 O O . VAL A 1 100 ? -6.488 5.073 -7.909 1.00 98.88 100 VAL A O 1
ATOM 775 N N . THR A 1 101 ? -4.444 4.256 -7.447 1.00 98.81 101 THR A N 1
ATOM 776 C CA . THR A 1 101 ? -4.529 4.491 -6.000 1.00 98.81 101 THR A CA 1
ATOM 777 C C . THR A 1 101 ? -4.799 5.962 -5.686 1.00 98.81 101 THR A C 1
ATOM 779 O O . THR A 1 101 ? -5.727 6.277 -4.942 1.00 98.81 101 THR A O 1
ATOM 782 N N . TYR A 1 102 ? -4.009 6.870 -6.265 1.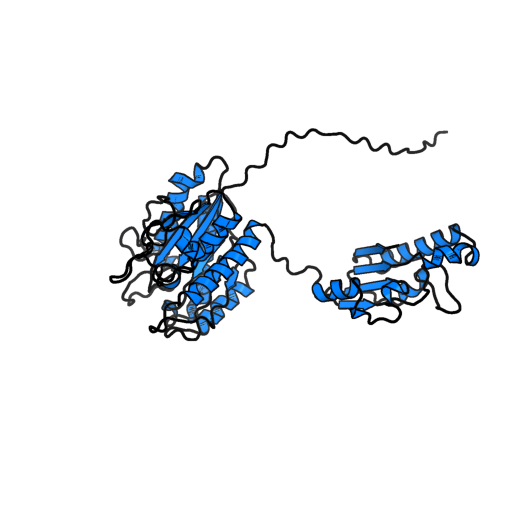00 98.69 102 TYR A N 1
ATOM 783 C CA . TYR A 1 102 ? -4.115 8.305 -6.010 1.00 98.69 102 TYR A CA 1
ATOM 784 C C . TYR A 1 102 ? -5.424 8.880 -6.547 1.00 98.69 102 TYR A C 1
ATOM 786 O O . TYR A 1 102 ? -5.956 9.811 -5.952 1.00 98.69 102 TYR A O 1
ATOM 794 N N . TYR A 1 103 ? -5.991 8.304 -7.613 1.00 98.81 103 TYR A N 1
ATOM 795 C CA . TYR A 1 103 ? -7.274 8.758 -8.158 1.00 98.81 103 TYR A CA 1
ATOM 796 C C . TYR A 1 103 ? -8.394 8.540 -7.155 1.00 98.81 103 TYR A C 1
ATOM 798 O O . TYR A 1 103 ? -9.150 9.459 -6.846 1.00 98.81 103 TYR A O 1
ATOM 806 N N . TRP A 1 104 ? -8.481 7.325 -6.622 1.00 98.75 104 TRP A N 1
ATOM 807 C CA . TRP A 1 104 ? -9.513 6.983 -5.656 1.00 98.75 104 TRP A CA 1
ATOM 808 C C . TRP A 1 104 ? -9.289 7.669 -4.309 1.00 98.75 104 TRP A C 1
ATOM 810 O O . TRP A 1 104 ? -10.255 8.087 -3.672 1.00 98.75 104 TRP A O 1
ATOM 820 N N . LEU A 1 105 ? -8.030 7.860 -3.906 1.00 98.25 105 LEU A N 1
ATOM 821 C CA . LEU A 1 105 ? -7.701 8.655 -2.726 1.00 98.25 105 LEU A CA 1
ATOM 822 C C . LEU A 1 105 ? -8.145 10.114 -2.892 1.00 98.25 105 LEU A C 1
ATOM 824 O O . LEU A 1 105 ? -8.741 10.681 -1.982 1.00 98.25 105 LEU A O 1
ATOM 828 N N . GLU A 1 106 ? -7.953 10.694 -4.076 1.00 97.50 106 GLU A N 1
ATOM 829 C CA . GLU A 1 106 ? -8.459 12.025 -4.401 1.00 97.50 106 GLU A CA 1
ATOM 830 C C . GLU A 1 106 ? -9.991 12.107 -4.306 1.00 97.50 106 GLU A C 1
ATOM 832 O O . GLU A 1 106 ? -10.532 13.077 -3.767 1.00 97.50 106 GLU A O 1
ATOM 837 N N . GLN A 1 107 ? -10.698 11.077 -4.784 1.00 97.75 107 GLN A N 1
ATOM 838 C CA . GLN A 1 107 ? -12.159 11.012 -4.669 1.00 97.75 107 GLN A CA 1
ATOM 839 C C . GLN A 1 107 ? -12.617 10.920 -3.210 1.00 97.75 107 GLN A C 1
ATOM 841 O O . GLN A 1 107 ? -13.635 11.508 -2.858 1.00 97.75 107 GLN A O 1
ATOM 846 N N . LEU A 1 108 ? -11.863 10.210 -2.366 1.00 96.00 108 LEU A N 1
ATOM 847 C CA . LEU A 1 108 ? -12.162 10.061 -0.945 1.00 96.00 108 LEU A CA 1
ATOM 848 C C . LEU A 1 108 ? -11.930 11.357 -0.162 1.00 96.00 108 LEU A C 1
ATOM 850 O O . LEU A 1 108 ? -12.799 11.761 0.606 1.00 96.00 108 LEU A O 1
ATOM 854 N N . LEU A 1 109 ? -10.754 11.966 -0.325 1.00 95.12 109 LEU A N 1
ATOM 855 C CA . LEU A 1 109 ? -10.314 13.086 0.507 1.00 95.12 109 LEU A CA 1
ATOM 856 C C . LEU A 1 109 ? -10.966 14.407 0.089 1.00 95.12 109 LEU A C 1
ATOM 858 O O . LEU A 1 109 ? -11.343 15.203 0.940 1.00 95.12 109 LEU A O 1
ATOM 862 N N . GLN A 1 110 ? -11.111 14.646 -1.220 1.00 96.00 110 GLN A N 1
ATOM 863 C CA . GLN A 1 110 ? -11.601 15.921 -1.769 1.00 96.00 110 GLN A CA 1
ATOM 864 C C . GLN A 1 110 ? -10.832 17.168 -1.278 1.00 96.00 110 GLN A C 1
ATOM 866 O O . GLN A 1 110 ? -11.332 18.291 -1.349 1.00 96.00 110 GLN A O 1
ATOM 871 N N . GLU A 1 111 ? -9.590 16.979 -0.841 1.00 94.88 111 GLU A N 1
ATOM 872 C CA . GLU A 1 111 ? -8.672 18.009 -0.367 1.00 94.88 111 GLU A CA 1
ATOM 873 C C . GLU A 1 111 ? -7.231 17.634 -0.719 1.00 94.88 111 GLU A C 1
ATOM 875 O O . GLU A 1 111 ? -6.940 16.472 -1.015 1.00 94.88 111 GLU A O 1
ATOM 880 N N . LYS A 1 112 ? -6.329 18.627 -0.721 1.00 96.88 112 LYS A N 1
ATOM 881 C CA . LYS A 1 112 ? -4.921 18.423 -1.093 1.00 96.88 112 LYS A CA 1
ATOM 882 C C . LYS A 1 112 ? -4.274 17.357 -0.215 1.00 96.88 112 LYS A C 1
ATOM 884 O O . LYS A 1 112 ? -4.350 17.440 1.003 1.00 96.88 112 LYS A O 1
ATOM 889 N N . PHE A 1 113 ? -3.555 16.439 -0.848 1.00 98.50 113 PHE A N 1
ATOM 890 C CA . PHE A 1 113 ? -2.707 15.456 -0.183 1.00 98.50 113 PHE A CA 1
ATOM 891 C C . PHE A 1 113 ? -1.383 15.331 -0.935 1.00 98.50 113 PHE A C 1
ATOM 893 O O . PHE A 1 113 ? -1.280 15.699 -2.111 1.00 98.50 113 PHE A O 1
ATOM 900 N N . TYR A 1 114 ? -0.364 14.833 -0.245 1.00 98.81 114 TYR A N 1
ATOM 901 C CA . TYR A 1 114 ? 1.005 14.825 -0.747 1.00 98.81 114 TYR A CA 1
ATOM 902 C C . TYR A 1 114 ? 1.530 13.402 -0.926 1.00 98.81 114 TYR A C 1
ATOM 904 O O . TYR A 1 114 ? 1.247 12.506 -0.136 1.00 98.81 114 TYR A O 1
ATOM 912 N N . VAL A 1 115 ? 2.324 13.196 -1.970 1.00 98.81 115 VAL A N 1
ATOM 913 C CA . VAL A 1 115 ? 2.950 11.918 -2.298 1.00 98.81 115 VAL A CA 1
ATOM 914 C C . VAL A 1 115 ? 4.449 12.114 -2.457 1.00 98.81 115 VAL A C 1
ATOM 916 O O . VAL A 1 115 ? 4.881 12.920 -3.277 1.00 98.81 115 VAL A O 1
ATOM 919 N N . VAL A 1 116 ? 5.249 11.338 -1.729 1.00 98.81 116 VAL A N 1
ATOM 920 C CA . VAL A 1 116 ? 6.698 11.248 -1.962 1.00 98.81 116 VAL A CA 1
ATOM 921 C C . VAL A 1 116 ? 6.997 9.905 -2.613 1.00 98.81 116 VAL A C 1
ATOM 923 O O . VAL A 1 116 ? 6.718 8.860 -2.020 1.00 98.81 116 VAL A O 1
ATOM 926 N N . LYS A 1 117 ? 7.524 9.903 -3.841 1.00 98.38 117 LYS A N 1
ATOM 927 C CA . LYS A 1 117 ? 7.700 8.678 -4.627 1.00 98.38 117 LYS A CA 1
ATOM 928 C C . LYS A 1 117 ? 9.140 8.474 -5.081 1.00 98.38 117 LYS A C 1
ATOM 930 O O . LYS A 1 117 ? 9.646 9.240 -5.886 1.00 98.38 117 LYS A O 1
ATOM 935 N N . TRP A 1 118 ? 9.728 7.330 -4.726 1.00 98.06 118 TRP A N 1
ATOM 936 C CA . TRP A 1 118 ? 11.002 6.889 -5.297 1.00 98.06 118 TRP A CA 1
ATOM 937 C C . TRP A 1 118 ? 10.913 5.473 -5.866 1.00 98.06 118 TRP A C 1
ATOM 939 O O . TRP A 1 118 ? 10.904 4.488 -5.134 1.00 98.06 118 TRP A O 1
ATOM 949 N N . ALA A 1 119 ? 10.863 5.328 -7.189 1.00 95.94 119 ALA A N 1
ATOM 950 C CA . ALA A 1 119 ? 10.781 4.012 -7.829 1.00 95.94 119 ALA A CA 1
ATOM 951 C C . ALA A 1 119 ? 11.690 3.912 -9.054 1.00 95.94 119 ALA A C 1
ATOM 953 O O . ALA A 1 119 ? 11.717 4.803 -9.898 1.00 95.94 119 ALA A O 1
ATOM 954 N N . VAL A 1 120 ? 12.451 2.821 -9.171 1.00 94.19 120 VAL A N 1
ATOM 955 C CA . VAL A 1 120 ? 13.419 2.641 -10.265 1.00 94.19 120 VAL A CA 1
ATOM 956 C C . VAL A 1 120 ? 13.378 1.201 -10.757 1.00 94.19 120 VAL A C 1
ATOM 958 O O . VAL A 1 120 ? 13.583 0.263 -10.004 1.00 94.19 120 VAL A O 1
ATOM 961 N N . GLY A 1 121 ? 13.123 0.985 -12.047 1.00 92.75 121 GLY A N 1
ATOM 962 C CA . GLY A 1 121 ? 13.031 -0.381 -12.569 1.00 92.75 121 GLY A CA 1
ATOM 963 C C . GLY A 1 121 ? 14.339 -1.173 -12.544 1.00 92.75 121 GLY A C 1
ATOM 964 O O . GLY A 1 121 ? 15.394 -0.626 -12.859 1.00 92.75 121 GLY A O 1
ATOM 965 N N . GLY A 1 122 ? 14.246 -2.491 -12.335 1.00 90.88 122 GLY A N 1
ATOM 966 C CA . GLY A 1 122 ? 15.381 -3.426 -12.378 1.00 90.88 122 GLY A CA 1
ATOM 967 C C . GLY A 1 122 ? 16.323 -3.308 -11.181 1.00 90.88 122 GLY A C 1
ATOM 968 O O . GLY A 1 122 ? 17.536 -3.374 -11.357 1.00 90.88 122 GLY A O 1
ATOM 969 N N . THR A 1 123 ? 15.766 -3.051 -10.001 1.00 93.94 123 THR A N 1
ATOM 970 C CA . THR A 1 123 ? 16.505 -2.834 -8.755 1.00 93.94 123 THR A CA 1
ATOM 971 C C . THR A 1 123 ? 16.113 -3.886 -7.734 1.00 93.94 123 THR A C 1
ATOM 973 O O . THR A 1 123 ? 14.932 -4.227 -7.627 1.00 93.94 123 THR A O 1
ATOM 976 N N . SER A 1 124 ? 17.082 -4.357 -6.960 1.00 94.69 124 SER A N 1
ATOM 977 C CA . SER A 1 124 ? 16.884 -5.323 -5.879 1.00 94.69 124 SER A CA 1
ATOM 978 C C . SER A 1 124 ? 16.961 -4.658 -4.507 1.00 94.69 124 SER A C 1
ATOM 980 O O . SER A 1 124 ? 17.463 -3.538 -4.365 1.00 94.69 124 SER A O 1
ATOM 982 N N . ILE A 1 125 ? 16.474 -5.347 -3.478 1.00 95.94 125 ILE A N 1
ATOM 983 C CA . ILE A 1 125 ? 16.745 -4.956 -2.093 1.00 95.94 125 ILE A CA 1
ATOM 984 C C . ILE A 1 125 ? 18.157 -5.382 -1.718 1.00 95.94 125 ILE A C 1
ATOM 986 O O . ILE A 1 125 ? 18.937 -4.567 -1.228 1.00 95.94 125 ILE A O 1
ATOM 990 N N . ALA A 1 126 ? 18.512 -6.636 -1.999 1.00 92.12 126 ALA A N 1
ATOM 991 C CA . ALA A 1 126 ? 19.857 -7.129 -1.7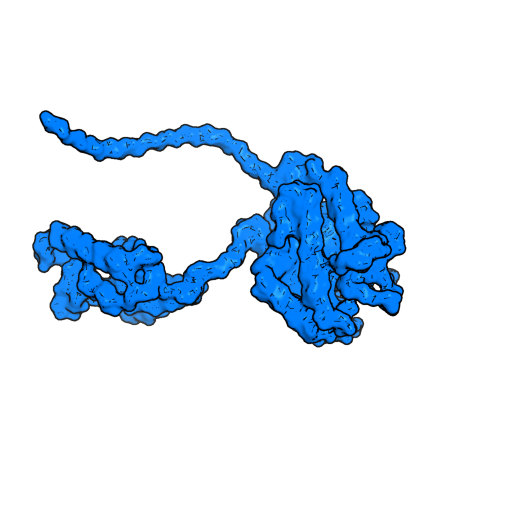61 1.00 92.12 126 ALA A CA 1
ATOM 992 C C . ALA A 1 126 ? 20.871 -6.406 -2.671 1.00 92.12 126 ALA A C 1
ATOM 994 O O . ALA A 1 126 ? 20.646 -6.335 -3.887 1.00 92.12 126 ALA A O 1
ATOM 995 N N . PRO A 1 127 ? 22.010 -5.924 -2.137 1.00 87.75 127 PRO A N 1
ATOM 996 C CA . PRO A 1 127 ? 23.103 -5.425 -2.958 1.00 87.75 127 PRO A CA 1
ATOM 997 C C . PRO A 1 127 ? 23.627 -6.517 -3.883 1.00 87.75 127 PRO A C 1
ATOM 999 O O . PRO A 1 127 ? 23.831 -7.660 -3.464 1.00 87.75 127 PRO A O 1
ATOM 1002 N N . ASP A 1 128 ? 23.893 -6.174 -5.137 1.00 79.25 128 ASP A N 1
ATOM 1003 C CA . ASP A 1 128 ? 24.587 -7.050 -6.069 1.00 79.25 128 ASP A CA 1
ATOM 1004 C C . ASP A 1 128 ? 25.582 -6.276 -6.925 1.00 79.25 128 ASP A C 1
ATOM 1006 O O . ASP A 1 128 ? 25.215 -5.662 -7.919 1.00 79.25 128 ASP A O 1
ATOM 1010 N N . TYR A 1 129 ? 26.861 -6.321 -6.555 1.00 61.16 129 TYR A N 1
ATOM 1011 C CA . TYR A 1 129 ? 27.914 -5.558 -7.232 1.00 61.16 129 TYR A CA 1
ATOM 1012 C C . TYR A 1 129 ? 28.079 -5.912 -8.722 1.00 61.16 129 TYR A C 1
ATOM 1014 O O . TYR A 1 129 ? 28.664 -5.130 -9.463 1.00 61.16 129 TYR A O 1
ATOM 1022 N N . ASN A 1 130 ? 27.512 -7.039 -9.170 1.00 61.97 130 ASN A N 1
ATOM 1023 C CA . ASN A 1 130 ? 27.508 -7.469 -10.570 1.00 61.97 130 ASN A CA 1
ATOM 1024 C C . ASN A 1 130 ? 26.217 -7.104 -11.330 1.00 61.97 130 ASN A C 1
ATOM 1026 O O . ASN A 1 130 ? 26.092 -7.411 -12.518 1.00 61.97 130 ASN A O 1
ATOM 1030 N N . ALA A 1 131 ? 25.238 -6.467 -10.681 1.00 66.19 131 ALA A N 1
ATOM 1031 C CA . ALA A 1 131 ? 23.991 -6.089 -11.331 1.00 66.19 131 ALA A CA 1
ATOM 1032 C C . ALA A 1 131 ? 24.214 -4.937 -12.317 1.00 66.19 131 ALA A C 1
ATOM 1034 O O . ALA A 1 131 ? 24.715 -3.875 -11.954 1.00 66.19 131 ALA A O 1
ATOM 1035 N N . SER A 1 132 ? 23.726 -5.110 -13.547 1.00 59.12 132 SER A N 1
ATOM 1036 C CA . SER A 1 132 ? 23.871 -4.150 -14.655 1.00 59.12 132 SER A CA 1
ATOM 1037 C C . SER A 1 132 ? 23.432 -2.714 -14.339 1.00 59.12 132 SER A C 1
ATOM 1039 O O . SER A 1 132 ? 23.939 -1.778 -14.951 1.00 59.12 132 SER A O 1
ATOM 1041 N N . LYS A 1 133 ? 22.494 -2.521 -13.399 1.00 70.38 133 LYS A N 1
ATOM 1042 C CA . LYS A 1 133 ? 22.039 -1.190 -12.964 1.00 70.38 133 LYS A CA 1
ATOM 1043 C C . LYS A 1 133 ? 22.721 -0.673 -11.702 1.00 70.38 133 LYS A C 1
ATOM 1045 O O . LYS A 1 133 ? 22.708 0.535 -11.501 1.00 70.38 133 LYS A O 1
ATOM 1050 N N . GLY A 1 134 ? 23.261 -1.558 -10.860 1.00 83.56 134 GLY A N 1
ATOM 1051 C CA . GLY A 1 134 ? 24.009 -1.188 -9.657 1.00 83.56 134 GLY A CA 1
ATOM 1052 C C . GLY A 1 134 ? 23.254 -0.326 -8.634 1.00 83.56 134 GLY A C 1
ATOM 1053 O O . GLY A 1 134 ? 23.885 0.521 -8.015 1.00 83.56 134 GLY A O 1
ATOM 1054 N N . ARG A 1 135 ? 21.928 -0.472 -8.476 1.00 92.38 135 ARG A N 1
ATOM 1055 C CA . ARG A 1 135 ? 21.107 0.351 -7.559 1.00 92.38 135 ARG A CA 1
ATOM 1056 C C . ARG A 1 135 ? 20.246 -0.515 -6.647 1.00 92.38 135 ARG A C 1
ATOM 1058 O O . ARG A 1 135 ? 19.550 -1.403 -7.145 1.00 92.38 135 ARG A O 1
ATOM 1065 N N . PHE A 1 136 ? 20.265 -0.228 -5.344 1.00 96.06 136 PHE A N 1
ATOM 1066 C CA . PHE A 1 136 ? 19.733 -1.132 -4.319 1.00 96.06 136 PHE A CA 1
ATOM 1067 C C . PHE A 1 136 ? 18.942 -0.417 -3.222 1.00 96.06 136 PHE A C 1
ATOM 1069 O O . PHE A 1 136 ? 19.191 0.752 -2.923 1.00 96.06 136 PHE A O 1
ATOM 1076 N N . TRP A 1 137 ? 18.023 -1.156 -2.597 1.00 97.75 137 TRP A N 1
ATOM 1077 C CA . TRP A 1 137 ? 17.203 -0.712 -1.457 1.00 97.75 137 TRP A CA 1
ATOM 1078 C C . TRP A 1 137 ? 17.717 -1.191 -0.092 1.00 97.75 137 TRP A C 1
ATOM 1080 O O . TRP A 1 137 ? 16.999 -1.110 0.902 1.00 97.75 137 TRP A O 1
ATOM 1090 N N . SER A 1 138 ? 18.932 -1.737 -0.040 1.00 96.69 138 SER A N 1
ATOM 1091 C CA . SER A 1 138 ? 19.485 -2.340 1.171 1.00 96.69 138 SER A CA 1
ATOM 1092 C C . SER A 1 138 ? 19.507 -1.361 2.342 1.00 96.69 138 SER A C 1
ATOM 1094 O O . SER A 1 138 ? 19.941 -0.223 2.210 1.00 96.69 138 SER A O 1
ATOM 1096 N N . ALA A 1 139 ? 19.095 -1.836 3.511 1.00 97.56 139 ALA A N 1
ATOM 1097 C CA . ALA A 1 139 ? 19.249 -1.123 4.775 1.00 97.56 139 ALA A CA 1
ATOM 1098 C C . ALA A 1 139 ? 20.288 -1.790 5.691 1.00 97.56 139 ALA A C 1
ATOM 1100 O O . ALA A 1 139 ? 20.328 -1.526 6.889 1.00 97.56 139 ALA A O 1
ATOM 1101 N N . ALA A 1 140 ? 21.119 -2.690 5.150 1.00 94.75 140 ALA A N 1
ATOM 1102 C CA . ALA A 1 140 ? 22.185 -3.314 5.925 1.00 94.75 140 ALA A CA 1
ATOM 1103 C C . ALA A 1 140 ? 23.184 -2.232 6.396 1.00 94.75 140 ALA A C 1
ATOM 1105 O O . ALA A 1 140 ? 23.709 -1.513 5.539 1.00 94.75 140 ALA A O 1
ATOM 1106 N N . PRO A 1 141 ? 23.486 -2.120 7.707 1.00 93.25 141 PRO A N 1
ATOM 1107 C CA . PRO A 1 141 ? 24.311 -1.032 8.240 1.00 93.25 141 PRO A CA 1
ATOM 1108 C C . PRO A 1 141 ? 25.679 -0.899 7.563 1.00 93.25 141 PRO A C 1
ATOM 1110 O O . PRO A 1 141 ? 26.071 0.196 7.169 1.00 93.25 141 PRO A O 1
ATOM 1113 N N . GLU A 1 142 ? 26.376 -2.018 7.348 1.00 92.06 142 GLU A N 1
ATOM 1114 C CA . GLU A 1 142 ? 27.697 -2.024 6.703 1.00 92.06 142 GLU A CA 1
ATOM 1115 C C . GLU A 1 142 ? 27.657 -1.529 5.253 1.00 92.06 142 GLU A C 1
ATOM 1117 O O . GLU A 1 142 ? 28.591 -0.878 4.788 1.00 92.06 142 GLU A O 1
ATOM 1122 N N . TRP A 1 143 ? 26.563 -1.815 4.540 1.00 93.12 143 TRP A N 1
ATOM 1123 C CA . TRP A 1 143 ? 26.370 -1.331 3.179 1.00 93.12 143 TRP A CA 1
ATOM 1124 C C . TRP A 1 143 ? 26.029 0.160 3.173 1.00 93.12 143 TRP A C 1
ATOM 1126 O O . TRP A 1 143 ? 26.625 0.916 2.410 1.00 93.12 143 TRP A O 1
ATOM 1136 N N . LEU A 1 144 ? 25.120 0.601 4.051 1.00 94.75 144 LEU A N 1
ATOM 1137 C CA . LEU A 1 144 ? 24.731 2.010 4.153 1.00 94.75 144 LEU A CA 1
ATOM 1138 C C . LEU A 1 144 ? 25.908 2.915 4.524 1.00 94.75 144 LEU A C 1
ATOM 1140 O O . LEU A 1 144 ? 25.998 4.015 3.992 1.00 94.75 144 LEU A O 1
ATOM 1144 N N . ALA A 1 145 ? 26.837 2.441 5.359 1.00 93.69 145 ALA A N 1
ATOM 1145 C CA . ALA A 1 145 ? 28.036 3.188 5.742 1.00 93.69 145 ALA A CA 1
ATOM 1146 C C . ALA A 1 145 ? 28.937 3.573 4.551 1.00 93.69 145 ALA A C 1
ATOM 1148 O O . ALA A 1 145 ? 29.742 4.495 4.658 1.00 93.69 145 ALA A O 1
ATOM 1149 N N . GLN A 1 146 ? 28.820 2.863 3.426 1.00 93.19 146 GLN A N 1
ATOM 1150 C CA . GLN A 1 146 ? 29.637 3.072 2.226 1.00 93.19 146 GLN A CA 1
ATOM 1151 C C . GLN A 1 146 ? 28.817 3.563 1.028 1.00 93.19 146 GLN A C 1
ATOM 1153 O O . GLN A 1 146 ? 29.373 4.093 0.063 1.00 93.19 146 GLN A O 1
ATOM 1158 N N . ALA A 1 147 ? 27.501 3.357 1.058 1.00 94.56 147 ALA A N 1
ATOM 1159 C CA . ALA A 1 147 ? 26.621 3.705 -0.038 1.00 94.56 147 ALA A CA 1
ATOM 1160 C C . ALA A 1 147 ? 26.384 5.218 -0.110 1.00 94.56 147 ALA A C 1
ATOM 1162 O O . ALA A 1 147 ? 26.399 5.936 0.886 1.00 94.56 147 ALA A O 1
ATOM 1163 N N . LYS A 1 148 ? 26.119 5.700 -1.323 1.00 96.12 148 LYS A N 1
ATOM 1164 C CA . LYS A 1 148 ? 25.708 7.086 -1.581 1.00 96.12 148 LYS A CA 1
ATOM 1165 C C . LYS A 1 148 ? 24.328 7.099 -2.226 1.00 96.12 148 LYS A C 1
ATOM 1167 O O . LYS A 1 148 ? 24.012 6.148 -2.952 1.00 96.12 148 LYS A O 1
ATOM 1172 N N . PRO A 1 149 ? 23.508 8.133 -1.995 1.00 96.62 149 PRO A N 1
ATOM 1173 C CA . PRO A 1 149 ? 22.203 8.234 -2.630 1.00 96.62 149 PRO A CA 1
ATOM 1174 C C . PRO A 1 149 ? 22.342 8.273 -4.160 1.00 96.62 149 PRO A C 1
ATOM 1176 O O . PRO A 1 149 ? 23.255 8.888 -4.712 1.00 96.62 149 PRO A O 1
ATOM 1179 N N . THR A 1 150 ? 21.442 7.591 -4.867 1.00 95.56 150 THR A N 1
ATOM 1180 C CA . THR A 1 150 ? 21.387 7.598 -6.342 1.00 95.56 150 THR A CA 1
ATOM 1181 C C . THR A 1 150 ? 21.112 8.974 -6.960 1.00 95.56 150 THR A C 1
ATOM 1183 O O . THR A 1 150 ? 21.517 9.204 -8.097 1.00 95.56 150 THR A O 1
ATOM 1186 N N . SER A 1 151 ? 20.474 9.884 -6.222 1.00 93.44 151 SER A N 1
ATOM 1187 C CA . SER A 1 151 ? 20.301 11.311 -6.547 1.00 93.44 151 SER A CA 1
ATOM 1188 C C . SER A 1 151 ? 21.646 12.016 -6.722 1.00 93.44 151 SER A C 1
ATOM 1190 O O . SER A 1 151 ? 21.773 12.864 -7.600 1.00 93.44 151 SER A O 1
ATOM 1192 N N . ASP A 1 152 ? 22.667 11.580 -5.981 1.00 93.94 152 ASP A N 1
ATOM 1193 C CA . ASP A 1 152 ? 24.020 12.146 -6.014 1.00 93.94 152 ASP A CA 1
ATOM 1194 C C . ASP A 1 152 ? 24.997 11.252 -6.804 1.00 93.94 152 ASP A C 1
ATOM 1196 O O . ASP A 1 152 ? 26.211 11.270 -6.592 1.00 93.94 152 ASP A O 1
ATOM 1200 N N . GLY A 1 153 ? 24.474 10.412 -7.704 1.00 91.12 153 GLY A N 1
ATOM 1201 C CA . GLY A 1 153 ? 25.273 9.502 -8.532 1.00 91.12 153 GLY A CA 1
ATOM 1202 C C . GLY A 1 153 ? 25.776 8.245 -7.812 1.00 91.12 153 GLY A C 1
ATOM 1203 O O . GLY A 1 153 ? 26.605 7.520 -8.360 1.00 91.12 153 GLY A O 1
ATOM 1204 N N . GLY A 1 154 ? 25.287 7.969 -6.600 1.00 93.88 154 GLY A N 1
ATOM 1205 C CA . GLY A 1 154 ? 25.570 6.743 -5.859 1.00 93.88 154 GLY A CA 1
ATOM 1206 C C . GLY A 1 154 ? 24.725 5.538 -6.286 1.00 93.88 154 GLY A C 1
ATOM 1207 O O . GLY A 1 154 ? 24.160 5.483 -7.379 1.00 93.88 154 GLY A O 1
ATOM 1208 N N . ASN A 1 155 ? 24.628 4.553 -5.393 1.00 94.75 155 ASN A N 1
ATOM 1209 C CA . ASN A 1 155 ? 23.970 3.262 -5.621 1.00 94.75 155 ASN A CA 1
ATOM 1210 C C . ASN A 1 155 ? 22.816 2.960 -4.647 1.00 94.75 155 ASN A C 1
ATOM 1212 O O . ASN A 1 155 ? 22.179 1.911 -4.773 1.00 94.75 155 ASN A O 1
ATOM 1216 N N . SER A 1 156 ? 22.518 3.857 -3.703 1.00 97.19 156 SER A N 1
ATOM 1217 C CA . SER A 1 156 ? 21.441 3.674 -2.732 1.00 97.19 156 SER A CA 1
ATOM 1218 C C . SER A 1 156 ? 20.158 4.394 -3.110 1.00 97.19 156 SER A C 1
ATOM 1220 O O . SER A 1 156 ? 20.078 5.621 -3.091 1.00 97.19 156 SER A O 1
ATOM 1222 N N . LEU A 1 157 ? 19.137 3.604 -3.434 1.00 98.12 157 LEU A N 1
ATOM 1223 C CA . LEU A 1 157 ? 17.776 4.092 -3.648 1.00 98.12 157 LEU A CA 1
ATOM 1224 C C . LEU A 1 157 ? 17.122 4.451 -2.318 1.00 98.12 157 LEU A C 1
ATOM 1226 O O . LEU A 1 157 ? 16.397 5.435 -2.254 1.00 98.12 157 LEU A O 1
ATOM 1230 N N . LEU A 1 158 ? 17.429 3.692 -1.259 1.00 98.56 158 LEU A N 1
ATOM 1231 C CA . LEU A 1 158 ? 16.938 3.977 0.084 1.00 98.56 158 LEU A CA 1
ATOM 1232 C C . LEU A 1 158 ? 17.402 5.360 0.551 1.00 98.56 158 LEU A C 1
ATOM 1234 O O . LEU A 1 158 ? 16.571 6.163 0.951 1.00 98.56 158 LEU A O 1
ATOM 1238 N N . LEU A 1 159 ? 18.696 5.679 0.431 1.00 98.25 159 LEU A N 1
ATOM 1239 C CA . LEU A 1 159 ? 19.205 6.995 0.839 1.00 98.25 159 LEU A CA 1
ATOM 1240 C C . LEU A 1 159 ? 18.617 8.129 -0.006 1.00 98.25 159 LEU A C 1
ATOM 1242 O O . LEU A 1 159 ? 18.332 9.192 0.530 1.00 98.25 159 LEU A O 1
ATOM 1246 N N . SER A 1 160 ? 18.387 7.909 -1.303 1.00 98.50 160 SER A N 1
ATOM 1247 C CA . SER A 1 160 ? 17.702 8.902 -2.134 1.00 98.50 160 SER A CA 1
ATOM 1248 C C . SER A 1 160 ? 16.248 9.123 -1.740 1.00 98.50 160 SER A C 1
ATOM 1250 O O . SER A 1 160 ? 15.791 10.260 -1.704 1.00 98.50 160 SER A O 1
ATOM 1252 N N . PHE A 1 161 ? 15.525 8.048 -1.433 1.00 98.69 161 PHE A N 1
ATOM 1253 C CA . PHE A 1 161 ? 14.145 8.137 -0.975 1.00 98.69 161 PHE A CA 1
ATOM 1254 C C . PHE A 1 161 ? 14.054 8.903 0.347 1.00 98.69 161 PHE A C 1
ATOM 1256 O O . PHE A 1 161 ? 13.214 9.783 0.491 1.00 98.69 161 PHE A O 1
ATOM 1263 N N . ILE A 1 162 ? 14.969 8.622 1.276 1.00 98.56 162 ILE A N 1
ATOM 1264 C CA . ILE A 1 162 ? 15.081 9.329 2.553 1.00 98.56 162 ILE A CA 1
ATOM 1265 C C . ILE A 1 162 ? 15.420 10.807 2.351 1.00 98.56 162 ILE A C 1
ATOM 1267 O O . ILE A 1 162 ? 14.756 11.663 2.925 1.00 98.56 162 ILE A O 1
ATOM 1271 N N . GLN A 1 163 ? 16.384 11.117 1.482 1.00 98.44 163 GLN A N 1
ATOM 1272 C CA . GLN A 1 163 ? 16.728 12.494 1.131 1.00 98.44 163 GLN A CA 1
ATOM 1273 C C . GLN A 1 163 ? 15.521 13.248 0.555 1.00 98.44 163 GLN A C 1
ATOM 1275 O O . GLN A 1 163 ? 15.265 14.384 0.941 1.00 98.44 163 GLN A O 1
ATOM 1280 N N . GLU A 1 164 ? 14.752 12.633 -0.346 1.00 98.62 164 GLU A N 1
ATOM 1281 C CA . GLU A 1 164 ? 13.557 13.264 -0.911 1.00 98.62 164 GLU A CA 1
ATOM 1282 C C . GLU A 1 164 ? 12.460 13.470 0.143 1.00 98.62 164 GLU A C 1
ATOM 1284 O O . GLU A 1 164 ? 11.871 14.550 0.188 1.00 98.62 164 GLU A O 1
ATOM 1289 N N . ILE A 1 165 ? 12.230 12.489 1.025 1.00 98.75 165 ILE A N 1
ATOM 1290 C CA . ILE A 1 165 ? 11.314 12.613 2.172 1.00 98.75 165 ILE A CA 1
ATOM 1291 C C . ILE A 1 165 ? 11.726 13.790 3.062 1.00 98.75 165 ILE A C 1
ATOM 1293 O O . ILE A 1 165 ? 10.888 14.640 3.364 1.00 98.75 165 ILE A O 1
ATOM 1297 N N . ASP A 1 166 ? 13.002 13.872 3.443 1.00 98.69 166 ASP A N 1
ATOM 1298 C CA . ASP A 1 166 ? 13.516 14.944 4.296 1.00 98.69 166 ASP A CA 1
ATOM 1299 C C . ASP A 1 166 ? 13.315 16.311 3.646 1.00 98.69 166 ASP A C 1
ATOM 1301 O O . ASP A 1 166 ? 12.789 17.225 4.279 1.00 98.69 166 ASP A O 1
ATOM 1305 N N . MET A 1 167 ? 13.645 16.431 2.360 1.00 98.56 167 MET A N 1
ATOM 1306 C CA . MET A 1 167 ? 13.467 17.671 1.608 1.00 98.56 167 MET A CA 1
ATOM 1307 C C . MET A 1 167 ? 11.993 18.074 1.493 1.00 98.56 167 MET A C 1
ATOM 1309 O O . MET A 1 167 ? 11.674 19.253 1.644 1.00 98.56 167 MET A O 1
ATOM 1313 N N . CYS A 1 168 ? 11.088 17.117 1.269 1.00 98.81 168 CYS A N 1
ATOM 1314 C CA . CYS A 1 168 ? 9.645 17.364 1.254 1.00 98.81 168 CYS A CA 1
ATOM 1315 C C . CYS A 1 168 ? 9.140 17.863 2.614 1.00 98.81 168 CYS A C 1
ATOM 1317 O O . CYS A 1 168 ? 8.341 18.804 2.681 1.00 98.81 168 CYS A O 1
ATOM 1319 N N . ILE A 1 169 ? 9.608 17.240 3.701 1.00 98.69 169 ILE A N 1
ATOM 1320 C CA . ILE A 1 169 ? 9.255 17.623 5.070 1.00 98.69 169 ILE A CA 1
ATOM 1321 C C . ILE A 1 169 ? 9.751 19.035 5.375 1.00 98.69 169 ILE A C 1
ATOM 1323 O O . ILE A 1 169 ? 8.959 19.885 5.790 1.00 98.69 169 ILE A O 1
ATOM 1327 N N . ASP A 1 170 ? 11.030 19.298 5.129 1.00 98.44 170 ASP A N 1
ATOM 1328 C CA . ASP A 1 170 ? 11.683 20.550 5.504 1.00 98.44 170 ASP A CA 1
ATOM 1329 C C . ASP A 1 170 ? 11.157 21.736 4.699 1.00 98.44 170 ASP A C 1
ATOM 1331 O O . ASP A 1 170 ? 10.967 22.811 5.254 1.00 98.44 170 ASP A O 1
ATOM 1335 N N . LYS A 1 171 ? 10.893 21.557 3.400 1.00 98.19 171 LYS A N 1
ATOM 1336 C CA . LYS A 1 171 ? 10.475 22.662 2.525 1.00 98.19 171 LYS A CA 1
ATOM 1337 C C . LYS A 1 171 ? 8.979 22.918 2.502 1.00 98.19 171 LYS A C 1
ATOM 1339 O O . LYS A 1 171 ? 8.562 24.012 2.126 1.00 98.19 171 LYS A O 1
ATOM 1344 N N . THR A 1 172 ? 8.154 21.905 2.755 1.00 98.31 172 THR A N 1
ATOM 1345 C CA . THR A 1 172 ? 6.707 22.011 2.515 1.00 98.31 172 THR A CA 1
ATOM 1346 C C . THR A 1 172 ? 5.894 21.458 3.667 1.00 98.31 172 THR A C 1
ATOM 1348 O O . THR A 1 172 ? 5.121 22.211 4.256 1.00 98.31 172 THR A O 1
ATOM 1351 N N . LEU A 1 173 ? 6.044 20.175 4.010 1.00 98.31 173 LEU A N 1
ATOM 1352 C CA . LEU A 1 173 ? 5.084 19.521 4.906 1.00 98.31 173 LEU A CA 1
ATOM 1353 C C . LEU A 1 173 ? 5.113 20.115 6.323 1.00 98.31 173 LEU A C 1
ATOM 1355 O O . LEU A 1 173 ? 4.058 20.348 6.907 1.00 98.31 173 LEU A O 1
ATOM 1359 N N . SER A 1 174 ? 6.296 20.442 6.857 1.00 97.50 174 SER A N 1
ATOM 1360 C CA . SER A 1 174 ? 6.446 21.061 8.186 1.00 97.50 174 SER A CA 1
ATOM 1361 C C . SER A 1 174 ? 5.894 22.490 8.285 1.00 97.50 174 SER A C 1
ATOM 1363 O O . SER A 1 174 ? 5.689 22.994 9.388 1.00 97.50 174 SER A O 1
ATOM 1365 N N . HIS A 1 175 ? 5.624 23.138 7.148 1.00 97.25 175 HIS A N 1
ATOM 1366 C CA . HIS A 1 175 ? 5.059 24.486 7.072 1.00 97.25 175 HIS A CA 1
ATOM 1367 C C . HIS A 1 175 ? 3.544 24.493 6.819 1.00 97.25 175 HIS A C 1
ATOM 1369 O O . HIS A 1 175 ? 2.940 25.564 6.731 1.00 97.25 175 HIS A O 1
ATOM 1375 N N . LEU A 1 176 ? 2.912 23.321 6.697 1.00 96.12 176 LEU A N 1
ATOM 1376 C CA . LEU A 1 176 ? 1.462 23.223 6.558 1.00 96.12 176 LEU A CA 1
ATOM 1377 C C . LEU A 1 176 ? 0.790 23.659 7.863 1.00 96.12 176 LEU A C 1
ATOM 1379 O O . LEU A 1 176 ? 1.075 23.123 8.931 1.00 96.12 176 LEU A O 1
ATOM 1383 N N . LYS A 1 177 ? -0.127 24.628 7.754 1.00 92.94 177 LYS A N 1
ATOM 1384 C CA . LYS A 1 177 ? -0.837 25.256 8.882 1.00 92.94 177 LYS A CA 1
ATOM 1385 C C . LYS A 1 177 ? -1.458 24.234 9.839 1.00 92.94 177 LYS A C 1
ATOM 1387 O O . LYS A 1 177 ? -1.386 24.398 11.052 1.00 92.94 177 LYS A O 1
ATOM 1392 N N . ASP A 1 178 ? -2.033 23.194 9.257 1.00 87.94 178 ASP A N 1
ATOM 1393 C CA . ASP A 1 178 ? -2.830 22.180 9.939 1.00 87.94 178 ASP A CA 1
ATOM 1394 C C . ASP A 1 178 ? -1.997 20.922 10.269 1.00 87.94 178 ASP A C 1
ATOM 1396 O O . ASP A 1 178 ? -2.507 19.928 10.784 1.00 87.94 178 ASP A O 1
ATOM 1400 N N . GLY A 1 179 ? -0.685 20.980 10.008 1.00 94.88 179 GLY A N 1
ATOM 1401 C CA . GLY A 1 179 ? 0.232 19.856 10.114 1.00 94.88 179 GLY A CA 1
ATOM 1402 C C . GLY A 1 179 ? 0.012 18.805 9.025 1.00 94.88 179 GLY A C 1
ATOM 1403 O O . GLY A 1 179 ? -0.753 18.989 8.079 1.00 94.88 179 GLY A O 1
ATOM 1404 N N . TYR A 1 180 ? 0.714 17.683 9.163 1.00 97.19 180 TYR A N 1
ATOM 1405 C CA . TYR A 1 180 ? 0.625 16.553 8.243 1.00 97.19 180 TYR A CA 1
ATOM 1406 C C . TYR A 1 180 ? 0.744 15.216 8.976 1.00 97.19 180 TYR A C 1
ATOM 1408 O O . TYR A 1 180 ? 1.271 15.145 10.096 1.00 97.19 180 TYR A O 1
ATOM 1416 N N . GLN A 1 181 ? 0.267 14.157 8.332 1.00 96.25 181 GLN A N 1
ATOM 1417 C CA . GLN A 1 181 ? 0.370 12.776 8.784 1.00 96.25 181 GLN A CA 1
ATOM 1418 C C . GLN A 1 181 ? 0.815 11.901 7.615 1.00 96.25 181 GLN A C 1
ATOM 1420 O O . GLN A 1 181 ? 0.249 11.986 6.532 1.00 96.25 181 GLN A O 1
ATOM 1425 N N . ILE A 1 182 ? 1.826 11.057 7.830 1.00 98.50 182 ILE A N 1
ATOM 1426 C CA . ILE A 1 182 ? 2.183 10.025 6.854 1.00 98.50 182 ILE A CA 1
ATOM 1427 C C . ILE A 1 182 ? 1.299 8.810 7.135 1.00 98.50 182 ILE A C 1
ATOM 1429 O O . ILE A 1 182 ? 1.415 8.185 8.188 1.00 98.50 182 ILE A O 1
ATOM 1433 N N . ASP A 1 183 ? 0.382 8.499 6.227 1.00 97.94 183 ASP A N 1
ATOM 1434 C CA . ASP A 1 183 ? -0.646 7.482 6.477 1.00 97.94 183 ASP A CA 1
ATOM 1435 C C . ASP A 1 183 ? -0.167 6.073 6.136 1.00 97.94 183 ASP A C 1
ATOM 1437 O O . ASP A 1 183 ? -0.534 5.110 6.809 1.00 97.94 183 ASP A O 1
ATOM 1441 N N . ALA A 1 184 ? 0.654 5.930 5.091 1.00 98.56 184 ALA A N 1
ATOM 1442 C CA . ALA A 1 184 ? 1.150 4.630 4.662 1.00 98.56 184 ALA A CA 1
ATOM 1443 C C . ALA A 1 184 ? 2.406 4.712 3.789 1.00 98.56 184 ALA A C 1
ATOM 1445 O O . ALA A 1 184 ? 2.679 5.711 3.117 1.00 98.56 184 ALA A O 1
ATOM 1446 N N . PHE A 1 185 ? 3.106 3.582 3.745 1.00 98.88 185 PHE A N 1
ATOM 1447 C CA . PHE A 1 185 ? 4.181 3.279 2.820 1.00 98.88 185 PHE A CA 1
ATOM 1448 C C . PHE A 1 185 ? 3.717 2.222 1.804 1.00 98.88 185 PHE A C 1
ATOM 1450 O O . PHE A 1 185 ? 3.471 1.068 2.152 1.00 98.88 185 PHE A O 1
ATOM 1457 N N . LEU A 1 186 ? 3.600 2.623 0.536 1.00 98.88 186 LEU A N 1
ATOM 1458 C CA . LEU A 1 186 ? 3.240 1.756 -0.585 1.00 98.88 186 LEU A CA 1
ATOM 1459 C C . LEU A 1 186 ? 4.479 1.148 -1.246 1.00 98.88 186 LEU A C 1
ATOM 1461 O O . LEU A 1 186 ? 5.440 1.861 -1.549 1.00 98.88 186 LEU A O 1
ATOM 1465 N N . TRP A 1 187 ? 4.434 -0.152 -1.537 1.00 98.81 187 TRP A N 1
ATOM 1466 C CA . TRP A 1 187 ? 5.574 -0.877 -2.089 1.00 98.81 187 TRP A CA 1
ATOM 1467 C C . TRP A 1 187 ? 5.194 -1.933 -3.129 1.00 98.81 187 TRP A C 1
ATOM 1469 O O . TRP A 1 187 ? 4.315 -2.763 -2.916 1.00 98.81 187 TRP A O 1
ATOM 1479 N N . HIS A 1 188 ? 5.919 -1.974 -4.248 1.00 98.50 188 HIS A N 1
ATOM 1480 C CA . HIS A 1 188 ? 5.886 -3.130 -5.151 1.00 98.50 188 HIS A CA 1
ATOM 1481 C C . HIS A 1 188 ? 7.268 -3.416 -5.740 1.00 98.50 188 HIS A C 1
ATOM 1483 O O . HIS A 1 188 ? 7.861 -2.604 -6.461 1.00 98.50 188 HIS A O 1
ATOM 1489 N N . GLN A 1 189 ? 7.811 -4.572 -5.365 1.00 96.75 189 GLN A N 1
ATOM 1490 C CA . GLN A 1 189 ? 9.122 -5.055 -5.774 1.00 96.75 189 GLN A CA 1
ATOM 1491 C C . GLN A 1 189 ? 9.262 -6.535 -5.417 1.00 96.75 189 GLN A C 1
ATOM 1493 O O . GLN A 1 189 ? 8.555 -7.025 -4.547 1.00 96.75 189 GLN A O 1
ATOM 1498 N N . GLY A 1 190 ? 10.187 -7.236 -6.063 1.00 96.00 190 GLY A N 1
ATOM 1499 C CA . GLY A 1 190 ? 10.652 -8.565 -5.651 1.00 96.00 190 GLY A CA 1
ATOM 1500 C C . GLY A 1 190 ? 11.286 -9.343 -6.797 1.00 96.00 190 GLY A C 1
ATOM 1501 O O . GLY A 1 190 ? 12.101 -10.235 -6.582 1.00 96.00 190 GLY A O 1
ATOM 1502 N N . GLU A 1 191 ? 10.962 -8.961 -8.032 1.00 95.81 191 GLU A N 1
ATOM 1503 C CA . GLU A 1 191 ? 11.389 -9.641 -9.250 1.00 95.81 191 GLU A CA 1
ATOM 1504 C C . GLU A 1 191 ? 12.912 -9.652 -9.395 1.00 95.81 191 GLU A C 1
ATOM 1506 O O . GLU A 1 191 ? 13.469 -10.618 -9.897 1.00 95.81 191 GLU A O 1
ATOM 1511 N N . SER A 1 192 ? 13.607 -8.602 -8.948 1.00 95.00 192 SER A N 1
ATOM 1512 C CA . SER A 1 192 ? 15.069 -8.514 -9.088 1.00 95.00 192 SER A CA 1
ATOM 1513 C C . SER A 1 192 ? 15.838 -9.259 -7.987 1.00 95.00 192 SER A C 1
ATOM 1515 O O . SER A 1 192 ? 17.042 -9.451 -8.119 1.00 95.00 192 SER A O 1
ATOM 1517 N N . ASP A 1 193 ? 15.167 -9.706 -6.922 1.00 94.56 193 ASP A N 1
ATOM 1518 C CA . ASP A 1 193 ? 15.787 -10.452 -5.818 1.00 94.56 193 ASP A CA 1
ATOM 1519 C C . ASP A 1 193 ? 15.680 -11.972 -5.999 1.00 94.56 193 ASP A C 1
ATOM 1521 O O . ASP A 1 193 ? 16.126 -12.719 -5.134 1.00 94.56 193 ASP A O 1
ATOM 1525 N N . TYR A 1 194 ? 15.142 -12.462 -7.123 1.00 92.06 194 TYR A N 1
ATOM 1526 C CA . TYR A 1 194 ? 14.930 -13.897 -7.360 1.00 92.06 194 TYR A CA 1
ATOM 1527 C C . TYR A 1 194 ? 16.193 -14.754 -7.161 1.00 92.06 194 TYR A C 1
ATOM 1529 O O . TYR A 1 194 ? 16.098 -15.875 -6.670 1.00 92.06 194 TYR A O 1
ATOM 1537 N N . ALA A 1 195 ? 17.374 -14.220 -7.497 1.00 89.56 195 ALA A N 1
ATOM 1538 C CA . ALA A 1 195 ? 18.663 -14.896 -7.341 1.00 89.56 195 ALA A CA 1
ATOM 1539 C C . ALA A 1 195 ? 19.248 -14.802 -5.915 1.00 89.56 195 ALA A C 1
ATOM 1541 O O . ALA A 1 195 ? 20.170 -15.543 -5.580 1.00 89.56 195 ALA A O 1
ATOM 1542 N N . LYS A 1 196 ? 18.728 -13.898 -5.073 1.00 90.38 196 LYS A N 1
ATOM 1543 C CA . LYS A 1 196 ? 19.124 -13.677 -3.664 1.00 90.38 196 LYS A CA 1
ATOM 1544 C C . LYS A 1 196 ? 17.924 -13.812 -2.719 1.00 90.38 196 LYS A C 1
ATOM 1546 O O . LYS A 1 196 ? 17.858 -13.203 -1.653 1.00 90.38 196 LYS A O 1
ATOM 1551 N N . SER A 1 197 ? 16.967 -14.635 -3.124 1.00 93.44 197 SER A N 1
ATOM 1552 C CA . SER A 1 197 ? 15.634 -14.765 -2.539 1.00 93.44 197 SER A CA 1
ATOM 1553 C C . SER A 1 197 ? 15.636 -15.164 -1.062 1.00 93.44 197 SER A C 1
ATOM 1555 O O . SER A 1 197 ? 14.765 -14.734 -0.308 1.00 93.44 197 SER A O 1
ATOM 1557 N N . LYS A 1 198 ? 16.638 -15.937 -0.623 1.00 94.69 198 LYS A N 1
ATOM 1558 C CA . LYS A 1 198 ? 16.797 -16.383 0.773 1.00 94.69 198 LYS A CA 1
ATOM 1559 C C . LYS A 1 198 ? 16.956 -15.230 1.763 1.00 94.69 198 LYS A C 1
ATOM 1561 O O . LYS A 1 198 ? 16.508 -15.343 2.899 1.00 94.69 198 LYS A O 1
ATOM 1566 N N . ASP A 1 199 ? 17.557 -14.122 1.335 1.00 94.88 199 ASP A N 1
ATOM 1567 C CA . ASP A 1 199 ? 17.759 -12.947 2.182 1.00 94.88 199 ASP A CA 1
ATOM 1568 C C . ASP A 1 199 ? 16.590 -11.951 2.106 1.00 94.88 199 ASP A C 1
ATOM 1570 O O . ASP A 1 199 ? 16.572 -10.975 2.859 1.00 94.88 199 ASP A O 1
ATOM 1574 N N . TYR A 1 200 ? 15.602 -12.178 1.228 1.00 97.56 200 TYR A N 1
ATOM 1575 C CA . TYR A 1 200 ? 14.542 -11.209 0.940 1.00 97.56 200 TYR A CA 1
ATOM 1576 C C . TYR A 1 200 ? 13.737 -10.821 2.181 1.00 97.56 200 TYR A C 1
ATOM 1578 O O . TYR A 1 200 ? 13.533 -9.634 2.427 1.00 97.56 200 TYR A O 1
ATOM 1586 N N . TYR A 1 201 ? 13.341 -11.808 2.996 1.00 98.25 201 TYR A N 1
ATOM 1587 C CA . TYR A 1 201 ? 12.614 -11.579 4.250 1.00 98.25 201 TYR A CA 1
ATOM 1588 C C . TYR A 1 201 ? 13.362 -10.597 5.157 1.00 98.25 201 TYR A C 1
ATOM 1590 O O . TYR A 1 201 ? 12.808 -9.572 5.554 1.00 98.25 201 TYR A O 1
ATOM 1598 N N . ARG A 1 202 ? 14.641 -10.881 5.443 1.00 97.62 202 ARG A N 1
ATOM 1599 C CA . ARG A 1 202 ? 15.468 -10.036 6.312 1.00 97.62 202 ARG A CA 1
ATOM 1600 C C . ARG A 1 202 ? 15.629 -8.653 5.696 1.00 97.62 202 ARG A C 1
ATOM 1602 O O . ARG A 1 202 ? 15.405 -7.660 6.375 1.00 97.62 202 ARG A O 1
ATOM 1609 N N . ASN A 1 203 ? 15.985 -8.587 4.417 1.00 97.75 203 ASN A N 1
ATOM 1610 C CA . ASN A 1 203 ? 16.308 -7.330 3.755 1.00 97.75 203 ASN A CA 1
ATOM 1611 C C . ASN A 1 203 ? 15.090 -6.397 3.665 1.00 97.75 203 ASN A C 1
ATOM 1613 O O . ASN A 1 203 ? 15.216 -5.211 3.969 1.00 97.75 203 ASN A O 1
ATOM 1617 N N . LEU A 1 204 ? 13.913 -6.922 3.305 1.00 98.50 204 LEU A N 1
ATOM 1618 C CA . LEU A 1 204 ? 12.677 -6.141 3.264 1.00 98.50 204 LEU A CA 1
ATOM 1619 C C . LEU A 1 204 ? 12.273 -5.680 4.672 1.00 98.50 204 LEU A C 1
ATOM 1621 O O . LEU A 1 204 ? 11.981 -4.500 4.857 1.00 98.50 204 LEU A O 1
ATOM 1625 N N . LYS A 1 205 ? 12.336 -6.567 5.678 1.00 98.25 205 LYS A N 1
ATOM 1626 C CA . LYS A 1 205 ? 12.052 -6.220 7.083 1.00 98.25 205 LYS A CA 1
ATOM 1627 C C . LYS A 1 205 ? 12.953 -5.095 7.587 1.00 98.25 205 LYS A C 1
ATOM 1629 O O . LYS A 1 205 ? 12.465 -4.141 8.185 1.00 98.25 205 LYS A O 1
ATOM 1634 N N . THR A 1 206 ? 14.257 -5.186 7.322 1.00 98.19 206 THR A N 1
ATOM 1635 C CA . THR A 1 206 ? 15.233 -4.164 7.722 1.00 98.19 206 THR A CA 1
ATOM 1636 C C . THR A 1 206 ? 14.993 -2.843 6.995 1.00 98.19 206 THR A C 1
ATOM 1638 O O . THR A 1 206 ? 15.059 -1.799 7.633 1.00 98.19 206 THR A O 1
ATOM 1641 N N . MET A 1 207 ? 14.663 -2.862 5.698 1.00 98.69 207 MET A N 1
ATOM 1642 C CA . MET A 1 207 ? 14.353 -1.642 4.942 1.00 98.69 207 MET A CA 1
ATOM 1643 C C . MET A 1 207 ? 13.110 -0.933 5.487 1.00 98.69 207 MET A C 1
ATOM 1645 O O . MET A 1 207 ? 13.158 0.265 5.758 1.00 98.69 207 MET A O 1
ATOM 1649 N N . VAL A 1 208 ? 12.025 -1.672 5.735 1.00 98.75 208 VAL A N 1
ATOM 1650 C CA . VAL A 1 208 ? 10.798 -1.098 6.308 1.00 98.75 208 VAL A CA 1
ATOM 1651 C C . VAL A 1 208 ? 11.055 -0.538 7.708 1.00 98.75 208 VAL A C 1
ATOM 1653 O O . VAL A 1 208 ? 10.639 0.582 8.002 1.00 98.75 208 VAL A O 1
ATOM 1656 N N . ALA A 1 209 ? 11.775 -1.275 8.559 1.00 98.56 209 ALA A N 1
ATOM 1657 C CA . ALA A 1 209 ? 12.144 -0.804 9.893 1.00 98.56 209 ALA A CA 1
ATOM 1658 C C . ALA A 1 209 ? 12.996 0.474 9.839 1.00 98.56 209 ALA A C 1
ATOM 1660 O O . ALA A 1 209 ? 12.751 1.399 10.609 1.00 98.56 209 ALA A O 1
ATOM 1661 N N . TYR A 1 210 ? 13.945 0.548 8.901 1.00 98.81 210 TYR A N 1
ATOM 1662 C CA . TYR A 1 210 ? 14.782 1.727 8.697 1.00 98.81 210 TYR A CA 1
ATOM 1663 C C . TYR A 1 210 ? 13.948 2.959 8.332 1.00 98.81 210 TYR A C 1
ATOM 1665 O O . TYR A 1 210 ? 14.084 3.994 8.975 1.00 98.81 210 TYR A O 1
ATOM 1673 N N . VAL A 1 211 ? 13.040 2.846 7.354 1.00 98.88 211 VAL A N 1
ATOM 1674 C CA . VAL A 1 211 ? 12.169 3.967 6.953 1.00 98.88 211 VAL A CA 1
ATOM 1675 C C . VAL A 1 211 ? 11.286 4.417 8.119 1.00 98.88 211 VAL A C 1
ATOM 1677 O O . VAL A 1 211 ? 11.208 5.608 8.402 1.00 98.88 211 VAL A O 1
ATOM 1680 N N . ARG A 1 212 ? 10.660 3.480 8.843 1.00 98.75 212 ARG A N 1
ATOM 1681 C CA . ARG A 1 212 ? 9.824 3.788 10.018 1.00 98.75 212 ARG A CA 1
ATOM 1682 C C . ARG A 1 212 ? 10.598 4.524 11.115 1.00 98.75 212 ARG A C 1
ATOM 1684 O O . ARG A 1 212 ? 10.093 5.494 11.682 1.00 98.75 212 ARG A O 1
ATOM 1691 N N . MET A 1 213 ? 11.817 4.069 11.404 1.00 98.69 213 MET A N 1
ATOM 1692 C CA . MET A 1 213 ? 12.701 4.688 12.392 1.00 98.69 213 MET A CA 1
ATOM 1693 C C . MET A 1 213 ? 13.109 6.097 11.955 1.00 98.69 213 MET A C 1
ATOM 1695 O O . MET A 1 213 ? 12.906 7.038 12.715 1.00 98.69 213 MET A O 1
ATOM 1699 N N . HIS A 1 214 ? 13.565 6.257 10.709 1.00 98.81 214 HIS A N 1
ATOM 1700 C CA . HIS A 1 214 ? 13.950 7.561 10.164 1.00 98.81 214 HIS A CA 1
ATOM 1701 C C . HIS A 1 214 ? 12.798 8.568 10.223 1.00 98.81 214 HIS A C 1
ATOM 1703 O O . HIS A 1 214 ? 12.978 9.691 10.678 1.00 98.81 214 HIS A O 1
ATOM 1709 N N . LEU A 1 215 ? 11.585 8.168 9.824 1.00 98.81 215 LEU A N 1
ATOM 1710 C CA . LEU A 1 215 ? 10.404 9.030 9.931 1.00 98.81 215 LEU A CA 1
ATOM 1711 C C . LEU A 1 215 ? 10.111 9.425 11.380 1.00 98.81 215 LEU A C 1
ATOM 1713 O O . LEU A 1 215 ? 9.739 10.569 11.641 1.00 98.81 215 LEU A O 1
ATOM 1717 N N . THR A 1 216 ? 10.288 8.500 12.324 1.00 98.19 216 THR A N 1
ATOM 1718 C CA . THR A 1 216 ? 10.090 8.781 13.751 1.00 98.19 216 THR A CA 1
ATOM 1719 C C . THR A 1 216 ? 11.078 9.831 14.247 1.00 98.19 216 THR A C 1
ATOM 1721 O O . THR A 1 216 ? 10.680 10.814 14.869 1.00 98.19 216 THR A O 1
ATOM 1724 N N . GLU A 1 217 ? 12.353 9.672 13.902 1.00 98.50 217 GLU A N 1
ATOM 1725 C CA . GLU A 1 217 ? 13.423 10.606 14.262 1.00 98.50 217 GLU A CA 1
ATOM 1726 C C . GLU A 1 217 ? 13.234 11.976 13.601 1.00 98.50 217 GLU A C 1
ATOM 1728 O O . GLU A 1 217 ? 13.316 13.005 14.271 1.00 98.50 217 GLU A O 1
ATOM 1733 N N . LYS A 1 218 ? 12.922 12.002 12.300 1.00 98.25 218 LYS A N 1
ATOM 1734 C CA . LYS A 1 218 ? 12.771 13.234 11.518 1.00 98.25 218 LYS A CA 1
ATOM 1735 C C . LYS A 1 218 ? 11.581 14.079 11.964 1.00 98.25 218 LYS A C 1
ATOM 1737 O O . LYS A 1 218 ? 11.645 15.306 11.914 1.00 98.25 218 LYS A O 1
ATOM 1742 N N . THR A 1 219 ? 10.481 13.438 12.353 1.00 97.00 219 THR A N 1
ATOM 1743 C CA . THR A 1 219 ? 9.207 14.126 12.621 1.00 97.00 219 THR A CA 1
ATOM 1744 C C . THR A 1 219 ? 8.873 14.271 14.104 1.00 97.00 219 THR A C 1
ATOM 1746 O O . THR A 1 219 ? 7.999 15.065 14.449 1.00 97.00 219 THR A O 1
ATOM 1749 N N . GLY A 1 220 ? 9.507 13.483 14.978 1.00 95.56 220 GLY A N 1
ATOM 1750 C CA . GLY A 1 220 ? 9.146 13.376 16.393 1.00 95.56 220 GLY A CA 1
ATOM 1751 C C . GLY A 1 220 ? 7.821 12.646 16.668 1.00 95.56 220 GLY A C 1
ATOM 1752 O O . GLY A 1 220 ? 7.380 12.620 17.816 1.00 95.56 220 GLY A O 1
ATOM 1753 N N . LYS A 1 221 ? 7.167 12.063 15.650 1.00 94.19 221 LYS A N 1
ATOM 1754 C CA . LYS A 1 221 ? 5.940 11.253 15.782 1.00 94.19 221 LYS A CA 1
ATOM 1755 C C . LYS A 1 221 ? 6.264 9.765 15.681 1.00 94.19 221 LYS A C 1
ATOM 1757 O O . LYS A 1 221 ? 7.105 9.381 14.883 1.00 94.19 221 LYS A O 1
ATOM 1762 N N . ASP A 1 222 ? 5.563 8.915 16.429 1.00 95.12 222 ASP A N 1
ATOM 1763 C CA . ASP A 1 222 ? 5.777 7.464 16.357 1.00 95.12 222 ASP A CA 1
ATOM 1764 C C . ASP A 1 222 ? 5.275 6.875 15.026 1.00 95.12 222 ASP A C 1
ATOM 1766 O O . ASP A 1 222 ? 4.070 6.781 14.785 1.00 95.12 222 ASP A O 1
ATOM 1770 N N . TYR A 1 223 ? 6.213 6.440 14.182 1.00 97.50 223 TYR A N 1
ATOM 1771 C CA . TYR A 1 223 ? 5.955 5.726 12.930 1.00 97.50 223 TYR A CA 1
ATOM 1772 C C . TYR A 1 223 ? 6.387 4.252 12.981 1.00 97.50 223 TYR A C 1
ATOM 1774 O O . TYR A 1 223 ? 6.405 3.577 11.949 1.00 97.50 223 TYR A O 1
ATOM 1782 N N . SER A 1 224 ? 6.674 3.699 14.166 1.00 95.44 224 SER A N 1
ATOM 1783 C CA . SER A 1 224 ? 7.080 2.292 14.348 1.00 95.44 224 SER A CA 1
ATOM 1784 C C . SER A 1 224 ? 6.057 1.279 13.814 1.00 95.44 224 SER A C 1
ATOM 1786 O O . SER A 1 224 ? 6.414 0.149 13.465 1.00 95.44 224 SER A O 1
ATOM 1788 N N . ARG A 1 225 ? 4.792 1.700 13.696 1.00 95.25 225 ARG A N 1
ATOM 1789 C CA . ARG A 1 225 ? 3.668 0.930 13.147 1.00 95.25 225 ARG A CA 1
ATOM 1790 C C . ARG A 1 225 ? 3.093 1.507 11.852 1.00 95.25 225 ARG A C 1
ATOM 1792 O O . ARG A 1 225 ? 1.966 1.165 11.509 1.00 95.25 225 ARG A O 1
ATOM 1799 N N . LEU A 1 226 ? 3.835 2.357 11.130 1.00 98.38 226 LEU A N 1
ATOM 1800 C CA . LEU A 1 226 ? 3.369 2.918 9.856 1.00 98.38 226 LEU A CA 1
ATOM 1801 C C . LEU A 1 226 ? 2.878 1.787 8.930 1.00 98.38 226 LEU A C 1
ATOM 1803 O O . LEU A 1 226 ? 3.671 0.878 8.639 1.00 98.38 226 LEU A O 1
ATOM 1807 N N . PRO A 1 227 ? 1.618 1.828 8.459 1.00 98.62 227 PRO A N 1
ATOM 1808 C CA . PRO A 1 227 ? 1.093 0.863 7.507 1.00 98.62 227 PRO A CA 1
ATOM 1809 C C . PRO A 1 227 ? 2.000 0.686 6.292 1.00 98.62 227 PRO A C 1
ATOM 1811 O O . PRO A 1 227 ? 2.383 1.654 5.641 1.00 98.62 227 PRO A O 1
ATOM 1814 N N . PHE A 1 228 ? 2.334 -0.560 5.980 1.00 98.88 228 PHE A N 1
ATOM 1815 C CA . PHE A 1 228 ? 3.121 -0.944 4.818 1.00 98.88 228 PHE A CA 1
ATOM 1816 C C . PHE A 1 228 ? 2.251 -1.800 3.904 1.00 98.88 228 PHE A C 1
ATOM 1818 O O . PHE A 1 228 ? 1.890 -2.918 4.265 1.00 98.88 228 PHE A O 1
ATOM 1825 N N . ILE A 1 229 ? 1.873 -1.270 2.744 1.00 98.88 229 ILE A N 1
ATOM 1826 C CA . ILE A 1 229 ? 0.958 -1.934 1.809 1.00 98.88 229 ILE A CA 1
ATOM 1827 C C . ILE A 1 229 ? 1.760 -2.372 0.594 1.00 98.88 229 ILE A C 1
ATOM 1829 O O . ILE A 1 229 ? 2.382 -1.545 -0.076 1.00 98.88 229 ILE A O 1
ATOM 1833 N N . PHE A 1 230 ? 1.753 -3.669 0.306 1.00 98.75 230 PHE A N 1
ATOM 1834 C CA . PHE A 1 230 ? 2.631 -4.242 -0.701 1.00 98.75 230 PHE A CA 1
ATOM 1835 C C . PHE A 1 230 ? 2.000 -5.411 -1.443 1.00 98.75 230 PHE A C 1
ATOM 1837 O O . PHE A 1 230 ? 1.127 -6.087 -0.915 1.00 98.75 230 PHE A O 1
ATOM 1844 N N . GLY A 1 231 ? 2.414 -5.632 -2.691 1.00 98.31 231 GLY A N 1
ATOM 1845 C CA . GLY A 1 231 ? 1.872 -6.697 -3.540 1.00 98.31 231 GLY A CA 1
ATOM 1846 C C . GLY A 1 231 ? 2.866 -7.828 -3.790 1.00 98.31 231 GLY A C 1
ATOM 1847 O O . GLY A 1 231 ? 4.069 -7.583 -3.886 1.00 98.31 231 GLY A O 1
ATOM 1848 N N . THR A 1 232 ? 2.368 -9.059 -3.950 1.00 98.62 232 THR A N 1
ATOM 1849 C CA . THR A 1 232 ? 3.206 -10.178 -4.413 1.00 98.62 232 THR A CA 1
ATOM 1850 C C . THR A 1 232 ? 3.687 -9.982 -5.860 1.00 98.62 232 THR A C 1
ATOM 1852 O O . THR A 1 232 ? 3.240 -9.101 -6.602 1.00 98.62 232 THR A O 1
ATOM 1855 N N . VAL A 1 233 ? 4.635 -10.819 -6.283 1.00 98.19 233 VAL A N 1
ATOM 1856 C CA . VAL A 1 233 ? 5.016 -10.962 -7.694 1.00 98.19 233 VAL A CA 1
ATOM 1857 C C . VAL A 1 233 ? 4.125 -12.026 -8.338 1.00 98.19 233 VAL A C 1
ATOM 1859 O O . VAL A 1 233 ? 3.892 -13.080 -7.745 1.00 98.19 233 VAL A O 1
ATOM 1862 N N . SER A 1 234 ? 3.663 -11.780 -9.568 1.00 98.38 234 SER A N 1
ATOM 1863 C CA . SER A 1 234 ? 2.898 -12.773 -10.334 1.00 98.38 234 SER A CA 1
ATOM 1864 C C . SER A 1 234 ? 3.674 -14.080 -10.500 1.00 98.38 234 SER A C 1
ATOM 1866 O O . SER A 1 234 ? 4.859 -14.074 -10.835 1.00 98.38 234 SER A O 1
ATOM 1868 N N . ARG A 1 235 ? 2.998 -15.220 -10.338 1.00 98.31 235 ARG A N 1
ATOM 1869 C CA . ARG A 1 235 ? 3.599 -16.553 -10.518 1.00 98.31 235 ARG A CA 1
ATOM 1870 C C . ARG A 1 235 ? 3.954 -16.859 -11.969 1.00 98.31 235 ARG A C 1
ATOM 1872 O O . ARG A 1 235 ? 4.762 -17.749 -12.214 1.00 98.31 235 ARG A O 1
ATOM 1879 N N . SER A 1 236 ? 3.377 -16.127 -12.923 1.00 97.69 236 SER A N 1
ATOM 1880 C CA . SER A 1 236 ? 3.724 -16.218 -14.347 1.00 97.69 236 SER A CA 1
ATOM 1881 C C . SER A 1 236 ? 4.942 -15.361 -14.727 1.00 97.69 236 SER A C 1
ATOM 1883 O O . SER A 1 236 ? 5.395 -15.407 -15.874 1.00 97.69 236 SER A O 1
ATOM 1885 N N . ASN A 1 237 ? 5.495 -14.593 -13.780 1.00 98.19 237 ASN A N 1
ATOM 1886 C CA . ASN A 1 237 ? 6.656 -13.742 -14.008 1.00 98.19 237 ASN A CA 1
ATOM 1887 C C . ASN A 1 237 ? 7.913 -14.580 -14.269 1.00 98.19 237 ASN A C 1
ATOM 1889 O O . ASN A 1 237 ? 8.195 -15.542 -13.556 1.00 98.19 237 ASN A O 1
ATOM 1893 N N . LYS A 1 238 ? 8.719 -14.189 -15.260 1.00 97.06 238 LYS A N 1
ATOM 1894 C CA . LYS A 1 238 ? 9.962 -14.896 -15.615 1.00 97.06 238 LYS A CA 1
ATOM 1895 C C . LYS A 1 238 ? 11.031 -14.885 -14.515 1.00 97.06 238 LYS A C 1
ATOM 1897 O O . LYS A 1 238 ? 11.939 -15.707 -14.565 1.00 97.06 238 LYS A O 1
ATOM 1902 N N . TYR A 1 239 ? 10.926 -13.970 -13.552 1.00 96.19 239 TYR A N 1
ATOM 1903 C CA . TYR A 1 239 ? 11.766 -13.900 -12.355 1.00 96.19 239 TYR A CA 1
ATOM 1904 C C . TYR A 1 239 ? 10.967 -14.190 -11.077 1.00 96.19 239 TYR A C 1
ATOM 1906 O O . TYR A 1 239 ? 11.309 -13.717 -9.996 1.00 96.19 239 TYR A O 1
ATOM 1914 N N . PHE A 1 240 ? 9.872 -14.947 -11.181 1.00 97.75 240 PHE A N 1
ATOM 1915 C CA . PHE A 1 240 ? 9.146 -15.397 -10.002 1.00 97.75 240 PHE A CA 1
ATOM 1916 C C . PHE A 1 240 ? 10.057 -16.230 -9.090 1.00 97.75 240 PHE A C 1
ATOM 1918 O O . PHE A 1 240 ? 10.728 -17.163 -9.532 1.00 97.75 240 PHE A O 1
ATOM 1925 N N . SER A 1 241 ? 10.022 -15.928 -7.792 1.00 98.06 241 SER A N 1
ATOM 1926 C CA . SER A 1 241 ? 10.647 -16.736 -6.751 1.00 98.06 241 SER A CA 1
ATOM 1927 C C . SER A 1 241 ? 9.623 -17.060 -5.670 1.00 98.06 241 SER A C 1
ATOM 1929 O O . SER A 1 241 ? 9.035 -16.172 -5.050 1.00 98.06 241 SER A O 1
ATOM 1931 N N . ARG A 1 242 ? 9.437 -18.359 -5.411 1.00 98.06 242 ARG A N 1
ATOM 1932 C CA . ARG A 1 242 ? 8.566 -18.842 -4.331 1.00 98.06 242 ARG A CA 1
ATOM 1933 C C . ARG A 1 242 ? 9.072 -18.407 -2.957 1.00 98.06 242 ARG A C 1
ATOM 1935 O O . ARG A 1 242 ? 8.272 -18.163 -2.065 1.00 98.06 242 ARG A O 1
ATOM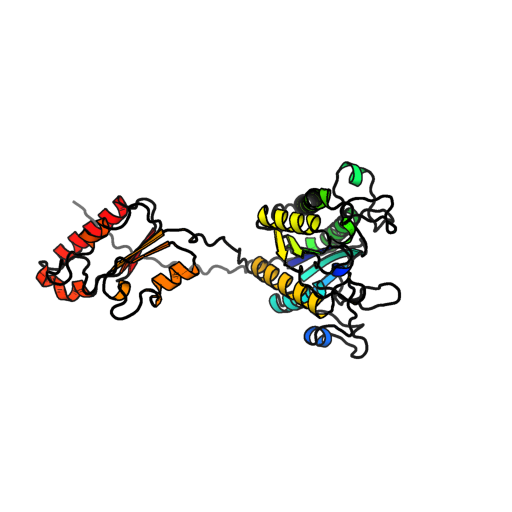 1942 N N . GLU A 1 243 ? 10.384 -18.303 -2.789 1.00 98.19 243 GLU A N 1
ATOM 1943 C CA . GLU A 1 243 ? 11.005 -17.865 -1.537 1.00 98.19 243 GLU A CA 1
ATOM 1944 C C . GLU A 1 243 ? 10.717 -16.380 -1.273 1.00 98.19 243 GLU A C 1
ATOM 1946 O O . GLU A 1 243 ? 10.367 -16.033 -0.149 1.00 98.19 243 GLU A O 1
ATOM 1951 N N . VAL A 1 244 ? 10.750 -15.529 -2.309 1.00 98.31 244 VAL A N 1
ATOM 1952 C CA . VAL A 1 244 ? 10.324 -14.118 -2.210 1.00 98.31 244 VAL A CA 1
ATOM 1953 C C . VAL A 1 244 ? 8.838 -14.020 -1.841 1.00 98.31 244 VAL A C 1
ATOM 1955 O O . VAL A 1 244 ? 8.485 -13.290 -0.917 1.00 98.31 244 VAL A O 1
ATOM 1958 N N . GLU A 1 245 ? 7.961 -14.793 -2.496 1.00 98.62 245 GLU A N 1
ATOM 1959 C CA . GLU A 1 245 ? 6.523 -14.826 -2.163 1.00 98.62 245 GLU A CA 1
ATOM 1960 C C . GLU A 1 245 ? 6.284 -15.275 -0.708 1.00 98.62 245 GLU A C 1
ATOM 1962 O O . GLU A 1 245 ? 5.497 -14.662 0.016 1.00 98.62 245 GLU A O 1
ATOM 1967 N N . ASN A 1 246 ? 6.976 -16.324 -0.257 1.00 98.38 246 ASN A N 1
ATOM 1968 C CA . ASN A 1 246 ? 6.871 -16.822 1.115 1.00 98.38 246 ASN A CA 1
ATOM 1969 C C . ASN A 1 246 ? 7.376 -15.793 2.133 1.00 98.38 246 ASN A C 1
ATOM 1971 O O . ASN A 1 246 ? 6.733 -15.602 3.162 1.00 98.38 246 ASN A O 1
ATOM 1975 N N . ALA A 1 247 ? 8.476 -15.100 1.834 1.00 98.56 247 ALA A N 1
ATOM 1976 C CA . ALA A 1 247 ? 9.003 -14.026 2.668 1.00 98.56 247 ALA A CA 1
ATOM 1977 C C . ALA A 1 247 ? 7.992 -12.880 2.835 1.00 98.56 247 ALA A C 1
ATOM 1979 O O . ALA A 1 247 ? 7.772 -12.414 3.950 1.00 98.56 247 ALA A O 1
ATOM 1980 N N . MET A 1 248 ? 7.329 -12.463 1.750 1.00 98.62 248 MET A N 1
ATOM 1981 C CA . MET A 1 248 ? 6.269 -11.449 1.803 1.00 98.62 248 MET A CA 1
ATOM 1982 C C . MET A 1 248 ? 5.091 -11.892 2.679 1.00 98.62 248 MET A C 1
ATOM 1984 O O . MET A 1 248 ? 4.628 -11.130 3.526 1.00 98.62 248 MET A O 1
ATOM 1988 N N . LYS A 1 249 ? 4.630 -13.138 2.507 1.00 98.25 249 LYS A N 1
ATOM 1989 C CA . LYS A 1 249 ? 3.541 -13.718 3.310 1.00 98.25 249 LYS A CA 1
ATOM 1990 C C . LYS A 1 249 ? 3.904 -13.814 4.786 1.00 98.25 249 LYS A C 1
ATOM 1992 O O . LYS A 1 249 ? 3.070 -13.518 5.634 1.00 98.25 249 LYS A O 1
ATOM 1997 N N . GLN A 1 250 ? 5.142 -14.200 5.086 1.00 97.94 250 GLN A N 1
ATOM 1998 C CA . GLN A 1 250 ? 5.640 -14.268 6.453 1.00 97.94 250 GLN A CA 1
ATOM 1999 C C . GLN A 1 250 ? 5.638 -12.883 7.114 1.00 97.94 250 GLN A C 1
ATOM 2001 O O . GLN A 1 250 ? 5.148 -12.754 8.229 1.00 97.94 250 GLN A O 1
ATOM 2006 N N . LEU A 1 251 ? 6.115 -11.841 6.424 1.00 97.69 251 LEU A N 1
ATOM 2007 C CA . LEU A 1 251 ? 6.102 -10.472 6.956 1.00 97.69 251 LEU A CA 1
ATOM 2008 C C . LEU A 1 251 ? 4.687 -9.987 7.287 1.00 97.69 251 LEU A C 1
ATOM 2010 O O . LEU A 1 251 ? 4.463 -9.466 8.376 1.00 97.69 251 LEU A O 1
ATOM 2014 N N . ALA A 1 252 ? 3.730 -10.219 6.387 1.00 97.12 252 ALA A N 1
ATOM 2015 C CA . ALA A 1 252 ? 2.331 -9.854 6.609 1.00 97.12 252 ALA A CA 1
ATOM 2016 C C . ALA A 1 252 ? 1.654 -10.657 7.733 1.00 97.12 252 ALA A C 1
ATOM 2018 O O . ALA A 1 252 ? 0.733 -10.166 8.377 1.00 97.12 252 ALA A O 1
ATOM 2019 N N . ALA A 1 253 ? 2.099 -11.892 7.983 1.00 93.75 253 ALA A N 1
ATOM 2020 C CA . ALA A 1 253 ? 1.606 -12.694 9.100 1.00 93.75 253 ALA A CA 1
ATOM 2021 C C . ALA A 1 253 ? 2.182 -12.246 10.457 1.00 93.75 253 ALA A C 1
ATOM 2023 O O . ALA A 1 253 ? 1.537 -12.440 11.485 1.00 93.75 253 ALA A O 1
ATOM 2024 N N . GLU A 1 254 ? 3.392 -11.678 10.471 1.00 94.12 254 GLU A N 1
ATOM 2025 C CA . GLU A 1 254 ? 4.091 -11.256 11.692 1.00 94.12 254 GLU A CA 1
ATOM 2026 C C . GLU A 1 254 ? 3.739 -9.832 12.148 1.00 94.12 254 GLU A C 1
ATOM 2028 O O . GLU A 1 254 ? 3.674 -9.584 13.352 1.00 94.12 254 GLU A O 1
ATOM 2033 N N . ASP A 1 255 ? 3.542 -8.891 11.218 1.00 92.44 255 ASP A N 1
ATOM 2034 C CA . ASP A 1 255 ? 3.204 -7.496 11.525 1.00 92.44 255 ASP A CA 1
ATOM 2035 C C . ASP A 1 255 ? 1.790 -7.165 11.015 1.00 92.44 255 ASP A C 1
ATOM 2037 O O . ASP A 1 255 ? 1.581 -7.105 9.802 1.00 92.44 255 ASP A O 1
ATOM 2041 N N . PRO A 1 256 ? 0.817 -6.880 11.904 1.00 92.69 256 PRO A N 1
ATOM 2042 C CA . PRO A 1 256 ? -0.554 -6.564 11.500 1.00 92.69 256 PRO A CA 1
ATOM 2043 C C . PRO A 1 256 ? -0.680 -5.261 10.694 1.00 92.69 256 PRO A C 1
ATOM 2045 O O . PRO A 1 256 ? -1.734 -5.010 10.121 1.00 92.69 256 PRO A O 1
ATOM 2048 N N . ASN A 1 257 ? 0.368 -4.430 10.638 1.00 96.25 257 ASN A N 1
ATOM 2049 C CA . ASN A 1 257 ? 0.417 -3.234 9.797 1.00 96.25 257 ASN A CA 1
ATOM 2050 C C . ASN A 1 257 ? 1.124 -3.481 8.454 1.00 96.25 257 ASN A C 1
ATOM 2052 O O . ASN A 1 257 ? 1.358 -2.527 7.714 1.00 96.25 257 ASN A O 1
ATOM 2056 N N . MET A 1 258 ? 1.486 -4.727 8.131 1.00 98.00 258 MET A N 1
ATOM 2057 C CA . MET A 1 258 ? 2.016 -5.125 6.826 1.00 98.00 258 MET A CA 1
ATOM 2058 C C . MET A 1 258 ? 0.913 -5.802 6.004 1.00 98.00 258 MET A C 1
ATOM 2060 O O . MET A 1 258 ? 0.632 -6.989 6.142 1.00 98.00 258 MET A O 1
ATOM 2064 N N . TYR A 1 259 ? 0.293 -5.038 5.110 1.00 98.38 259 TYR A N 1
ATOM 2065 C CA . TYR A 1 259 ? -0.851 -5.464 4.311 1.00 98.38 259 TYR A CA 1
ATOM 2066 C C . TYR A 1 259 ? -0.394 -6.002 2.954 1.00 98.38 259 TYR A C 1
ATOM 2068 O O . TYR A 1 259 ? -0.003 -5.238 2.069 1.00 98.38 259 TYR A O 1
ATOM 2076 N N . LEU A 1 260 ? -0.453 -7.326 2.791 1.00 98.62 260 LEU A N 1
ATOM 2077 C CA . LEU A 1 260 ? -0.091 -7.999 1.545 1.00 98.62 260 LEU A CA 1
ATOM 2078 C C . LEU A 1 260 ? -1.297 -8.147 0.611 1.00 98.62 260 LEU A C 1
ATOM 2080 O O . LEU A 1 260 ? -2.289 -8.788 0.952 1.00 98.62 260 LEU A O 1
ATOM 2084 N N . ILE A 1 261 ? -1.165 -7.627 -0.603 1.00 98.75 261 ILE A N 1
ATOM 2085 C CA . ILE A 1 261 ? -2.113 -7.800 -1.701 1.00 98.75 261 ILE A CA 1
ATOM 2086 C C . ILE A 1 261 ? -1.644 -8.965 -2.569 1.00 98.75 261 ILE A C 1
ATOM 2088 O O . ILE A 1 261 ? -0.518 -8.976 -3.079 1.00 98.75 261 ILE A O 1
ATOM 2092 N N . ASP A 1 262 ? -2.513 -9.956 -2.755 1.00 97.75 262 ASP A N 1
ATOM 2093 C CA . ASP A 1 262 ? -2.204 -11.091 -3.615 1.00 97.75 262 ASP A CA 1
ATOM 2094 C C . ASP A 1 262 ? -2.323 -10.712 -5.099 1.00 97.75 262 ASP A C 1
ATOM 2096 O O . ASP A 1 262 ? -3.409 -10.475 -5.626 1.00 97.75 262 ASP A O 1
ATOM 2100 N N . MET A 1 263 ? -1.172 -10.687 -5.765 1.00 98.50 263 MET A N 1
ATOM 2101 C CA . MET A 1 263 ? -0.984 -10.490 -7.201 1.00 98.50 263 MET A CA 1
ATOM 2102 C C . MET A 1 263 ? -0.452 -11.762 -7.879 1.00 98.50 263 MET A C 1
ATOM 2104 O O . MET A 1 263 ? 0.045 -11.707 -9.004 1.00 98.50 263 MET A O 1
ATOM 2108 N N . SER A 1 264 ? -0.522 -12.925 -7.221 1.00 97.12 264 SER A N 1
ATOM 2109 C CA . SER A 1 264 ? 0.058 -14.176 -7.729 1.00 97.12 264 SER A CA 1
ATOM 2110 C C . SER A 1 264 ? -0.554 -14.626 -9.061 1.00 97.12 264 SER A C 1
ATOM 2112 O O . SER A 1 264 ? 0.139 -15.250 -9.867 1.00 97.12 264 SER A O 1
ATOM 2114 N N . GLY A 1 265 ? -1.819 -14.274 -9.309 1.00 97.12 265 GLY A N 1
ATOM 2115 C CA . GLY A 1 265 ? -2.539 -14.505 -10.565 1.00 97.12 265 GLY A CA 1
ATOM 2116 C C . GLY A 1 265 ? -2.516 -13.333 -11.549 1.00 97.12 265 GLY A C 1
ATOM 2117 O O . GLY A 1 265 ? -3.253 -13.367 -12.527 1.00 97.12 265 GLY A O 1
ATOM 2118 N N . ALA A 1 266 ? -1.720 -12.290 -11.301 1.00 97.75 266 ALA A N 1
ATOM 2119 C CA . ALA A 1 266 ? -1.752 -11.087 -12.121 1.00 97.75 266 ALA A CA 1
ATOM 2120 C C . ALA A 1 266 ? -1.281 -11.346 -13.558 1.00 97.75 266 ALA A C 1
ATOM 2122 O O . ALA A 1 266 ? -0.257 -11.998 -13.797 1.00 97.75 266 ALA A O 1
ATOM 2123 N N . GLU A 1 267 ? -2.014 -10.772 -14.505 1.00 98.31 267 GLU A N 1
ATOM 2124 C CA . GLU A 1 267 ? -1.678 -10.741 -15.921 1.00 98.31 267 GLU A CA 1
ATOM 2125 C C . GLU A 1 267 ? -0.442 -9.872 -16.172 1.00 98.31 267 GLU A C 1
ATOM 2127 O O . GLU A 1 267 ? -0.286 -8.789 -15.591 1.00 98.31 267 GLU A O 1
ATOM 2132 N N . LEU A 1 268 ? 0.419 -10.340 -17.074 1.00 98.31 268 LEU A N 1
ATOM 2133 C CA . LEU A 1 268 ? 1.657 -9.673 -17.462 1.00 98.31 268 LEU A CA 1
ATOM 2134 C C . LEU A 1 268 ? 1.637 -9.335 -18.953 1.00 98.31 268 LEU A C 1
ATOM 2136 O O . LEU A 1 268 ? 1.001 -10.023 -19.750 1.00 98.31 268 LEU A O 1
ATOM 2140 N N . LEU A 1 269 ? 2.385 -8.303 -19.333 1.00 96.06 269 LEU A N 1
ATOM 2141 C CA . LEU A 1 269 ? 2.716 -8.018 -20.724 1.00 96.06 269 LEU A CA 1
ATOM 2142 C C . LEU A 1 269 ? 3.468 -9.202 -21.358 1.00 96.06 269 LEU A C 1
ATOM 2144 O O . LEU A 1 269 ? 3.997 -10.085 -20.678 1.00 96.06 269 LEU A O 1
ATOM 2148 N N . ASN A 1 270 ? 3.615 -9.165 -22.685 1.00 94.94 270 ASN A N 1
ATOM 2149 C CA . ASN A 1 270 ? 4.331 -10.188 -23.462 1.00 94.94 270 ASN A CA 1
ATOM 2150 C C . ASN A 1 270 ? 5.785 -10.423 -23.002 1.00 94.94 270 ASN A C 1
ATOM 2152 O O . ASN A 1 270 ? 6.367 -11.468 -23.282 1.00 94.94 270 ASN A O 1
ATOM 2156 N N . ASP A 1 271 ? 6.382 -9.473 -22.277 1.00 94.56 271 ASP A N 1
ATOM 2157 C CA . ASP A 1 271 ? 7.722 -9.614 -21.702 1.00 94.56 271 ASP A CA 1
ATOM 2158 C C . ASP A 1 271 ? 7.794 -10.523 -20.459 1.00 94.56 271 ASP A C 1
ATOM 2160 O O . ASP A 1 271 ? 8.903 -10.775 -19.957 1.00 94.56 271 ASP A O 1
ATOM 2164 N N . ARG A 1 272 ? 6.632 -11.010 -19.988 1.00 97.12 272 ARG A N 1
ATOM 2165 C CA . ARG A 1 272 ? 6.429 -11.839 -18.790 1.00 97.12 272 ARG A CA 1
ATOM 2166 C C . ARG A 1 272 ? 7.071 -11.242 -17.540 1.00 97.12 272 ARG A C 1
ATOM 2168 O O . ARG A 1 272 ? 7.625 -11.971 -16.718 1.00 97.12 272 ARG A O 1
ATOM 2175 N N . LEU A 1 273 ? 7.066 -9.916 -17.426 1.00 96.44 273 LEU A N 1
ATOM 2176 C CA . LEU A 1 273 ? 7.712 -9.193 -16.334 1.00 96.44 273 LEU A CA 1
ATOM 2177 C C . LEU A 1 273 ? 6.834 -8.075 -15.775 1.00 96.44 273 LEU A C 1
ATOM 2179 O O . LEU A 1 273 ? 6.697 -7.959 -14.559 1.00 96.44 273 LEU A O 1
ATOM 2183 N N . HIS A 1 274 ? 6.268 -7.243 -16.643 1.00 97.31 274 HIS A N 1
ATOM 2184 C CA . HIS A 1 274 ? 5.519 -6.066 -16.211 1.00 97.31 274 HIS A CA 1
ATOM 2185 C C . HIS A 1 274 ? 4.015 -6.311 -16.259 1.00 97.31 274 HIS A C 1
ATOM 2187 O O . HIS A 1 274 ? 3.543 -7.070 -17.103 1.00 97.31 274 HIS A O 1
ATOM 2193 N N . PHE A 1 275 ? 3.266 -5.680 -15.357 1.00 98.00 275 PHE A N 1
ATOM 2194 C CA . PHE A 1 275 ? 1.809 -5.797 -15.318 1.00 98.00 275 PHE A CA 1
ATOM 2195 C C . PHE A 1 275 ? 1.147 -5.245 -16.584 1.00 98.00 275 PHE A C 1
ATOM 2197 O O . PHE A 1 275 ? 1.619 -4.273 -17.175 1.00 98.00 275 PHE A O 1
ATOM 2204 N N . THR A 1 276 ? 0.030 -5.860 -16.982 1.00 98.00 276 THR A N 1
ATOM 2205 C CA . THR A 1 276 ? -0.915 -5.250 -17.929 1.00 98.00 276 THR A CA 1
ATOM 2206 C C . THR A 1 276 ? -1.618 -4.049 -17.284 1.00 98.00 276 THR A C 1
ATOM 2208 O O . THR A 1 276 ? -1.582 -3.878 -16.062 1.00 98.00 276 THR A O 1
ATOM 2211 N N . ALA A 1 277 ? -2.316 -3.242 -18.090 1.00 98.06 277 ALA A N 1
ATOM 2212 C CA . ALA A 1 277 ? -3.213 -2.199 -17.586 1.00 98.06 277 ALA A CA 1
ATOM 2213 C C . ALA A 1 277 ? -4.235 -2.755 -16.581 1.00 98.06 277 ALA A C 1
ATOM 2215 O O . ALA A 1 277 ? -4.412 -2.182 -15.510 1.00 98.06 277 ALA A O 1
ATOM 2216 N N . HIS A 1 278 ? -4.817 -3.919 -16.886 1.00 98.38 278 HIS A N 1
ATOM 2217 C CA . HIS A 1 278 ? -5.782 -4.596 -16.022 1.00 98.38 278 HIS A CA 1
ATOM 2218 C C . HIS A 1 278 ? -5.195 -4.935 -14.643 1.00 98.38 278 HIS A C 1
ATOM 2220 O O . HIS A 1 278 ? -5.757 -4.565 -13.614 1.00 98.38 278 HIS A O 1
ATOM 2226 N N . SER A 1 279 ? -4.021 -5.571 -14.604 1.00 98.50 279 SER A N 1
ATOM 2227 C CA . SER A 1 279 ? -3.348 -5.914 -13.345 1.00 98.50 279 SER A CA 1
ATOM 2228 C C . SER A 1 279 ? -2.876 -4.690 -12.561 1.00 98.50 279 SER A C 1
ATOM 2230 O O . SER A 1 279 ? -2.949 -4.684 -11.332 1.00 98.50 279 SER A O 1
ATOM 2232 N N . ALA A 1 280 ? -2.384 -3.654 -13.248 1.00 98.62 280 ALA A N 1
ATOM 2233 C CA . ALA A 1 280 ? -1.969 -2.409 -12.606 1.00 98.62 280 ALA A CA 1
ATOM 2234 C C . ALA A 1 280 ? -3.168 -1.679 -11.981 1.00 98.62 280 ALA A C 1
ATOM 2236 O O . ALA A 1 280 ? -3.079 -1.222 -10.841 1.00 98.62 280 ALA A O 1
ATOM 2237 N N . GLU A 1 281 ? -4.300 -1.623 -12.687 1.00 98.75 281 GLU A N 1
ATOM 2238 C CA . GLU A 1 281 ? -5.545 -1.064 -12.162 1.00 98.75 281 GLU A CA 1
ATOM 2239 C C . GLU A 1 281 ? -6.057 -1.861 -10.962 1.00 98.75 281 GLU A C 1
ATOM 2241 O O . GLU A 1 281 ? -6.360 -1.270 -9.924 1.00 98.75 281 GLU A O 1
ATOM 2246 N N . TYR A 1 282 ? -6.077 -3.194 -11.058 1.00 98.69 282 TYR A N 1
ATOM 2247 C CA . TYR A 1 282 ? -6.469 -4.059 -9.949 1.00 98.69 282 TYR A CA 1
ATOM 2248 C C . TYR A 1 282 ? -5.614 -3.804 -8.702 1.00 98.69 282 TYR A C 1
ATOM 2250 O O . TYR A 1 282 ? -6.168 -3.562 -7.629 1.00 98.69 282 TYR A O 1
ATOM 2258 N N . LEU A 1 283 ? -4.280 -3.795 -8.828 1.00 98.81 283 LEU A N 1
ATOM 2259 C CA . LEU A 1 283 ? -3.395 -3.507 -7.696 1.00 98.81 283 LEU A CA 1
ATOM 2260 C C . LEU A 1 283 ? -3.711 -2.140 -7.085 1.00 98.81 283 LEU A C 1
ATOM 2262 O O . LEU A 1 283 ? -3.848 -2.040 -5.868 1.00 98.81 283 LEU A O 1
ATOM 2266 N N . GLY A 1 284 ? -3.887 -1.108 -7.914 1.00 98.81 284 GLY A N 1
ATOM 2267 C CA . GLY A 1 284 ? -4.189 0.243 -7.442 1.00 98.81 284 GLY A CA 1
ATOM 2268 C C . GLY A 1 284 ? -5.503 0.314 -6.664 1.00 98.81 284 GLY A C 1
ATOM 2269 O O . GLY A 1 284 ? -5.569 0.915 -5.594 1.00 98.81 284 GLY A O 1
ATOM 2270 N N . GLN A 1 285 ? -6.541 -0.376 -7.142 1.00 98.75 285 GLN A N 1
ATOM 2271 C CA . GLN A 1 285 ? -7.823 -0.471 -6.442 1.00 98.75 285 GLN A CA 1
ATOM 2272 C C . GLN A 1 285 ? -7.702 -1.207 -5.099 1.00 98.75 285 GLN A C 1
ATOM 2274 O O . GLN A 1 285 ? -8.319 -0.790 -4.120 1.00 98.75 285 GLN A O 1
ATOM 2279 N N . GLN A 1 286 ? -6.923 -2.292 -5.022 1.00 98.75 286 GLN A N 1
ATOM 2280 C CA . GLN A 1 286 ? -6.728 -3.022 -3.762 1.00 98.75 286 GLN A CA 1
ATOM 2281 C C . GLN A 1 286 ? -5.897 -2.219 -2.755 1.00 98.75 286 GLN A C 1
ATOM 2283 O O . GLN A 1 286 ? -6.241 -2.183 -1.574 1.00 98.75 286 GLN A O 1
ATOM 2288 N N . VAL A 1 287 ? -4.855 -1.519 -3.217 1.00 98.81 287 VAL A N 1
ATOM 2289 C CA . VAL A 1 287 ? -4.075 -0.604 -2.372 1.00 98.81 287 VAL A CA 1
ATOM 2290 C C . VAL A 1 287 ? -4.971 0.508 -1.832 1.00 98.81 287 VAL A C 1
ATOM 2292 O O . VAL A 1 287 ? -4.958 0.770 -0.631 1.00 98.81 287 VAL A O 1
ATOM 2295 N N . TYR A 1 288 ? -5.793 1.122 -2.689 1.00 98.62 288 TYR A N 1
ATOM 2296 C CA . TYR A 1 288 ? -6.754 2.138 -2.264 1.00 98.62 288 TYR A CA 1
ATOM 2297 C C . TYR A 1 288 ? -7.729 1.615 -1.204 1.00 98.62 288 TYR A C 1
ATOM 2299 O O . TYR A 1 288 ? -7.908 2.275 -0.187 1.00 98.62 288 TYR A O 1
ATOM 2307 N N . LYS A 1 289 ? -8.323 0.427 -1.385 1.00 97.94 289 LYS A N 1
ATOM 2308 C CA . LYS A 1 289 ? -9.243 -0.152 -0.387 1.00 97.94 289 LYS A CA 1
ATOM 2309 C C . LYS A 1 289 ? -8.593 -0.280 0.989 1.00 97.94 289 LYS A C 1
ATOM 2311 O O . LYS A 1 289 ? -9.252 -0.054 2.001 1.00 97.94 289 LYS A O 1
ATOM 2316 N N . GLN A 1 290 ? -7.309 -0.632 1.032 1.00 97.56 290 GLN A N 1
ATOM 2317 C CA . GLN A 1 290 ? -6.576 -0.716 2.289 1.00 97.56 290 GLN A CA 1
ATOM 2318 C C . GLN A 1 290 ? -6.291 0.673 2.880 1.00 97.56 290 GLN A C 1
ATOM 2320 O O . GLN A 1 290 ? -6.486 0.875 4.078 1.00 97.56 290 GLN A O 1
ATOM 2325 N N . LEU A 1 291 ? -5.882 1.639 2.050 1.00 96.44 291 LEU A N 1
ATOM 2326 C CA . LEU A 1 291 ? -5.694 3.034 2.466 1.00 96.44 291 LEU A CA 1
ATOM 2327 C C . LEU A 1 291 ? -6.980 3.658 3.005 1.00 96.44 291 LEU A C 1
ATOM 2329 O O . LEU A 1 291 ? -6.945 4.325 4.031 1.00 96.44 291 LEU A O 1
ATOM 2333 N N . GLU A 1 292 ? -8.113 3.418 2.349 1.00 96.00 292 GLU A N 1
ATOM 2334 C CA . GLU A 1 292 ? -9.418 3.909 2.783 1.00 96.00 292 GLU A CA 1
ATOM 2335 C C . GLU A 1 292 ? -9.741 3.426 4.203 1.00 96.00 292 GLU A C 1
ATOM 2337 O O . GLU A 1 292 ? -10.179 4.220 5.035 1.00 96.00 292 GLU A O 1
ATOM 2342 N N . GLN A 1 293 ? -9.489 2.147 4.504 1.00 92.12 293 GLN A N 1
ATOM 2343 C CA . GLN A 1 293 ? -9.691 1.597 5.847 1.00 92.12 293 GLN A CA 1
ATOM 2344 C C . GLN A 1 293 ? -8.767 2.253 6.877 1.00 92.12 293 GLN A C 1
ATOM 2346 O O . GLN A 1 293 ? -9.233 2.647 7.946 1.00 92.12 293 GLN A O 1
ATOM 2351 N N . ILE A 1 294 ? -7.484 2.416 6.538 1.00 91.88 294 ILE A N 1
ATOM 2352 C CA . ILE A 1 294 ? -6.484 3.063 7.399 1.00 91.88 294 ILE A CA 1
ATOM 2353 C C . ILE A 1 294 ? -6.896 4.506 7.713 1.00 91.88 294 ILE A C 1
ATOM 2355 O O . ILE A 1 294 ? -6.983 4.875 8.882 1.00 91.88 294 ILE A O 1
ATOM 2359 N N . ILE A 1 295 ? -7.209 5.297 6.685 1.00 91.31 295 ILE A N 1
ATOM 2360 C CA . ILE A 1 295 ? -7.532 6.725 6.805 1.00 91.31 295 ILE A CA 1
ATOM 2361 C C . ILE A 1 295 ? -8.855 6.939 7.542 1.00 91.31 295 ILE A C 1
ATOM 2363 O O . ILE A 1 295 ? -8.948 7.810 8.402 1.00 91.31 295 ILE A O 1
ATOM 2367 N N . LYS A 1 296 ? -9.878 6.115 7.279 1.00 87.75 296 LYS A N 1
ATOM 2368 C CA . LYS A 1 296 ? -11.155 6.181 8.013 1.00 87.75 296 LYS A CA 1
ATOM 2369 C C . LYS A 1 296 ? -11.044 5.702 9.466 1.00 87.75 296 LYS A C 1
ATOM 2371 O O . LYS A 1 296 ? -12.047 5.709 10.178 1.00 87.75 296 LYS A O 1
ATOM 2376 N N . GLY A 1 297 ? -9.870 5.243 9.908 1.00 73.62 297 GLY A N 1
ATOM 2377 C CA . GLY A 1 297 ? -9.679 4.671 11.239 1.00 73.62 297 GLY A CA 1
ATOM 2378 C C . GLY A 1 297 ? -10.405 3.337 11.430 1.00 73.62 297 GLY A C 1
ATOM 2379 O O . GLY A 1 297 ? -10.592 2.893 12.564 1.00 73.62 297 GLY A O 1
ATOM 2380 N N . VAL A 1 298 ? -10.805 2.673 10.338 1.00 50.69 298 VAL A N 1
ATOM 2381 C CA . VAL A 1 298 ? -11.331 1.307 10.361 1.00 50.69 298 VAL A CA 1
ATOM 2382 C C . VAL A 1 298 ? -10.130 0.381 10.488 1.00 50.69 298 VAL A C 1
ATOM 2384 O O . VAL A 1 298 ? -9.657 -0.219 9.527 1.00 50.69 298 VAL A O 1
ATOM 2387 N N . THR A 1 299 ? -9.589 0.284 11.701 1.00 44.25 299 THR A N 1
ATOM 2388 C CA . THR A 1 299 ? -8.655 -0.791 12.023 1.00 44.25 299 THR A CA 1
ATOM 2389 C C . THR A 1 299 ? -9.397 -2.096 11.756 1.00 44.25 299 THR A C 1
ATOM 2391 O O . THR A 1 299 ? -10.487 -2.298 12.300 1.00 44.25 299 THR A O 1
ATOM 2394 N N . VAL A 1 300 ? -8.825 -2.995 10.949 1.00 43.91 300 VAL A N 1
ATOM 2395 C CA . VAL A 1 300 ? -9.204 -4.410 10.989 1.00 43.91 300 VAL A CA 1
ATOM 2396 C C . VAL A 1 300 ? -8.816 -4.893 12.383 1.00 43.91 300 VAL A C 1
ATOM 2398 O O . VAL A 1 300 ? -7.735 -5.427 12.609 1.00 43.91 300 VAL A O 1
ATOM 2401 N N . ARG A 1 301 ? -9.681 -4.634 13.367 1.00 44.50 301 ARG A N 1
ATOM 2402 C CA . ARG A 1 301 ? -9.677 -5.408 14.593 1.00 44.50 301 ARG A CA 1
ATOM 2403 C C . ARG A 1 301 ? -9.890 -6.835 14.124 1.00 44.50 301 ARG A C 1
ATOM 2405 O O . ARG A 1 301 ? -10.855 -7.113 13.408 1.00 44.50 301 ARG A O 1
ATOM 2412 N N . THR A 1 302 ? -8.989 -7.735 14.504 1.00 52.81 302 THR A N 1
ATOM 2413 C CA . THR A 1 302 ? -9.393 -9.125 14.672 1.00 52.81 302 THR A CA 1
ATOM 2414 C C . THR A 1 302 ? -10.706 -9.072 15.427 1.00 52.81 302 THR A C 1
ATOM 2416 O O . THR A 1 302 ? -10.774 -8.445 16.482 1.00 52.81 302 THR A O 1
ATOM 2419 N N . ASP A 1 303 ? -11.764 -9.586 14.811 1.00 69.00 303 ASP A N 1
ATOM 2420 C CA . ASP A 1 303 ? -13.087 -9.555 15.403 1.00 69.00 303 ASP A CA 1
ATOM 2421 C C . ASP A 1 303 ? -12.975 -10.112 16.825 1.00 69.00 303 ASP A C 1
ATOM 2423 O O . ASP A 1 303 ? -12.669 -11.292 16.996 1.00 69.00 303 ASP A O 1
ATOM 2427 N N . GLU A 1 304 ? -13.105 -9.250 17.842 1.00 80.31 304 GLU A N 1
ATOM 2428 C CA . GLU A 1 304 ? -12.854 -9.601 19.250 1.00 80.31 304 GLU A CA 1
ATOM 2429 C C . GLU A 1 304 ? -13.794 -10.721 19.727 1.00 80.31 304 GLU A C 1
ATOM 2431 O O . GLU A 1 304 ? -13.585 -11.324 20.781 1.00 80.31 304 GLU A O 1
ATOM 2436 N N . LEU A 1 305 ? -14.843 -10.984 18.944 1.00 88.75 305 LEU A N 1
ATOM 2437 C CA . LEU A 1 305 ? -15.838 -12.017 19.158 1.00 88.75 305 LEU A CA 1
ATOM 2438 C C . LEU A 1 305 ? -15.452 -13.355 18.512 1.00 88.75 305 LEU A C 1
ATOM 2440 O O . LEU A 1 305 ? -16.011 -14.385 18.877 1.00 88.75 305 LEU A O 1
ATOM 2444 N N . LYS A 1 306 ? -14.484 -13.396 17.594 1.00 89.81 306 LYS A N 1
ATOM 2445 C CA . LYS A 1 306 ? -14.106 -14.639 16.915 1.00 89.81 306 LYS A CA 1
ATOM 2446 C C . LYS A 1 306 ? -13.590 -15.675 17.912 1.00 89.81 306 LYS A C 1
ATOM 2448 O O . LYS A 1 306 ? -12.656 -15.421 18.668 1.00 89.81 306 LYS A O 1
ATOM 2453 N N . GLY A 1 307 ? -14.196 -16.861 17.890 1.00 89.25 307 GLY A N 1
ATOM 2454 C CA . GLY A 1 307 ? -13.913 -17.958 18.817 1.00 89.25 307 GLY A CA 1
ATOM 2455 C C . GLY A 1 307 ? -14.517 -17.791 20.215 1.00 89.25 307 GLY A C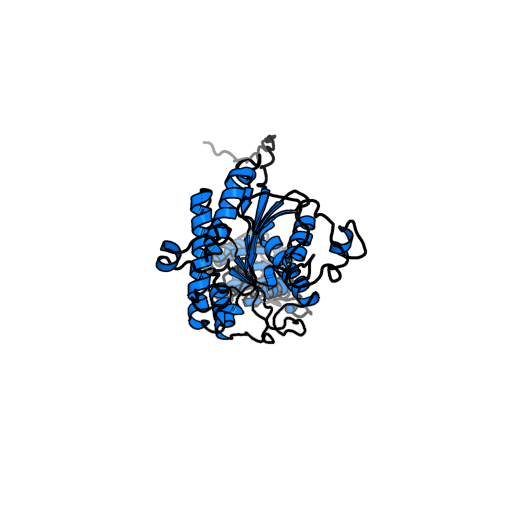 1
ATOM 2456 O O . GLY A 1 307 ? -14.352 -18.684 21.039 1.00 89.25 307 GLY A O 1
ATOM 2457 N N . LYS A 1 308 ? -15.218 -16.684 20.495 1.00 95.75 308 LYS A N 1
ATOM 2458 C CA . LYS A 1 308 ? -15.919 -16.467 21.767 1.00 95.75 308 LYS A CA 1
ATOM 2459 C C . LYS A 1 308 ? -17.208 -17.278 21.834 1.00 95.75 308 LYS A C 1
ATOM 2461 O O . LYS A 1 308 ? -17.861 -17.492 20.813 1.00 95.75 308 LYS A O 1
ATOM 2466 N N . ARG A 1 309 ? -17.596 -17.693 23.039 1.00 98.19 309 ARG A N 1
ATOM 2467 C CA . ARG A 1 309 ? -18.783 -18.525 23.295 1.00 98.19 309 ARG A CA 1
ATOM 2468 C C . ARG A 1 309 ? -19.977 -17.663 23.700 1.00 98.19 309 ARG A C 1
ATOM 2470 O O . ARG A 1 309 ? -19.943 -16.987 24.729 1.00 98.19 309 ARG A O 1
ATOM 2477 N N . LEU A 1 310 ? -21.034 -17.685 22.888 1.00 98.31 310 LEU A N 1
ATOM 2478 C CA . LEU A 1 310 ? -22.294 -16.974 23.113 1.00 98.31 310 LEU A CA 1
ATOM 2479 C C . LEU A 1 310 ? -23.393 -17.949 23.542 1.00 98.31 310 LEU A C 1
ATOM 2481 O O . LEU A 1 310 ? -23.877 -18.738 22.728 1.00 98.31 310 LEU A O 1
ATOM 2485 N N . GLY A 1 311 ? -23.848 -17.839 24.789 1.00 98.31 311 GLY A N 1
ATOM 2486 C CA . GLY A 1 311 ? -25.059 -18.504 25.262 1.00 98.31 311 GLY A CA 1
ATOM 2487 C C . GLY A 1 311 ? -26.247 -17.552 25.272 1.00 98.31 311 GLY A C 1
ATOM 2488 O O . GLY A 1 311 ? -26.192 -16.485 25.880 1.00 98.31 311 GLY A O 1
ATOM 2489 N N . ILE A 1 312 ? -27.345 -17.938 24.625 1.00 98.31 312 ILE A N 1
ATOM 2490 C CA . ILE A 1 312 ? -28.593 -17.171 24.654 1.00 98.31 312 ILE A CA 1
ATOM 2491 C C . ILE A 1 312 ? -29.734 -18.013 25.223 1.00 98.31 312 ILE A C 1
ATOM 2493 O O . ILE A 1 312 ? -30.055 -19.072 24.687 1.00 98.31 312 ILE A O 1
ATOM 2497 N N . ILE A 1 313 ? -30.356 -17.541 26.303 1.00 98.06 313 ILE A N 1
ATOM 2498 C CA . ILE A 1 313 ? -31.496 -18.183 26.967 1.00 98.06 313 ILE A CA 1
ATOM 2499 C C . ILE A 1 313 ? -32.749 -17.344 26.766 1.00 98.06 313 ILE A C 1
ATOM 2501 O O . ILE A 1 313 ? -32.715 -16.117 26.834 1.00 98.06 313 ILE A O 1
ATOM 2505 N N . GLY A 1 314 ? -33.872 -18.003 26.496 1.00 96.19 314 GLY A N 1
ATOM 2506 C CA . GLY A 1 314 ? -35.111 -17.275 26.299 1.00 96.19 314 GLY A CA 1
ATOM 2507 C C . GLY A 1 314 ? -36.306 -18.133 25.942 1.00 96.19 314 GLY A C 1
ATOM 2508 O O . GLY A 1 314 ? -36.322 -19.354 26.140 1.00 96.19 314 GLY A O 1
ATOM 2509 N N . ASP A 1 315 ? -37.329 -17.469 25.423 1.00 94.44 315 ASP A N 1
ATOM 2510 C CA . ASP A 1 315 ? -38.588 -18.092 25.048 1.00 94.44 315 ASP A CA 1
ATOM 2511 C C . ASP A 1 315 ? -38.619 -18.561 23.573 1.00 94.44 315 ASP A C 1
ATOM 2513 O O . ASP A 1 315 ? -37.606 -18.993 23.007 1.00 94.44 315 ASP A O 1
ATOM 2517 N N . SER A 1 316 ? -39.797 -18.517 22.941 1.00 93.75 316 SER A N 1
ATOM 2518 C CA . SER A 1 316 ? -39.990 -18.813 21.520 1.00 93.75 316 SER A CA 1
ATOM 2519 C C . SER A 1 316 ? -39.198 -17.915 20.566 1.00 93.75 316 SER A C 1
ATOM 2521 O O . SER A 1 316 ? -38.887 -18.386 19.471 1.00 93.75 316 SER A O 1
ATOM 2523 N N . TYR A 1 317 ? -38.849 -16.679 20.944 1.00 92.06 317 TYR A N 1
ATOM 2524 C CA . TYR A 1 317 ? -38.020 -15.800 20.108 1.00 92.06 317 TYR A CA 1
ATOM 2525 C C . TYR A 1 317 ? -36.602 -16.345 19.960 1.00 92.06 317 TYR A C 1
ATOM 2527 O O . TYR A 1 317 ? -36.051 -16.349 18.863 1.00 92.06 317 TYR A O 1
ATOM 2535 N N . VAL A 1 318 ? -36.045 -16.885 21.046 1.00 96.38 318 VAL A N 1
ATOM 2536 C CA . VAL A 1 318 ? -34.728 -17.531 21.014 1.00 96.38 318 VAL A CA 1
ATOM 2537 C C . VAL A 1 318 ? -34.826 -18.911 20.379 1.00 96.38 318 VAL A C 1
ATOM 2539 O O . VAL A 1 318 ? -33.981 -19.276 19.565 1.00 96.38 318 VAL A O 1
ATOM 2542 N N . LYS A 1 319 ? -35.883 -19.680 20.685 1.00 95.44 319 LYS A N 1
ATOM 2543 C CA . LYS A 1 319 ? -36.091 -21.013 20.090 1.00 95.44 319 LYS A CA 1
ATOM 2544 C C . LYS A 1 319 ? -36.292 -20.955 18.571 1.00 95.44 319 LYS A C 1
ATOM 2546 O O . LYS A 1 319 ? -36.049 -21.954 17.897 1.00 95.44 319 LYS A O 1
ATOM 2551 N N . ASN A 1 320 ? -36.754 -19.809 18.074 1.00 95.88 320 ASN A N 1
ATOM 2552 C CA . ASN A 1 320 ? -37.277 -19.583 16.736 1.00 95.88 320 ASN A CA 1
ATOM 2553 C C . ASN A 1 320 ? -38.459 -20.502 16.405 1.00 95.88 320 ASN A C 1
ATOM 2555 O O . ASN A 1 320 ? -38.364 -21.416 15.593 1.00 95.88 320 ASN A O 1
ATOM 2559 N N . HIS A 1 321 ? -39.576 -20.333 17.115 1.00 92.69 321 HIS A N 1
ATOM 2560 C CA . HIS A 1 321 ? -40.730 -21.224 16.976 1.00 92.69 321 HIS A CA 1
ATOM 2561 C C . HIS A 1 321 ? -41.149 -21.435 15.507 1.00 92.69 321 HIS A C 1
ATOM 2563 O O . HIS A 1 321 ? -41.411 -20.472 14.796 1.00 92.69 321 HIS A O 1
ATOM 2569 N N . LYS A 1 322 ? -41.260 -22.709 15.095 1.00 93.69 322 LYS A N 1
ATOM 2570 C CA . LYS A 1 322 ? -41.601 -23.173 13.731 1.00 93.69 322 LYS A CA 1
ATOM 2571 C C . LYS A 1 322 ? -40.587 -22.838 12.631 1.00 93.69 322 LYS A C 1
ATOM 2573 O O . LYS A 1 322 ? -40.809 -23.240 11.496 1.00 93.69 322 LYS A O 1
ATOM 2578 N N . GLU A 1 323 ? -39.465 -22.211 12.961 1.00 95.38 323 GLU A N 1
ATOM 2579 C CA . GLU A 1 323 ? -38.451 -21.793 11.998 1.00 95.38 323 GLU A CA 1
ATOM 2580 C C . GLU A 1 323 ? -37.055 -22.324 12.385 1.00 95.38 323 GLU A C 1
ATOM 2582 O O . GLU A 1 323 ? -36.764 -22.572 13.558 1.00 95.38 323 GLU A O 1
ATOM 2587 N N . PRO A 1 324 ? -36.135 -22.516 11.427 1.00 95.94 324 PRO A N 1
ATOM 2588 C CA . PRO A 1 324 ? -34.759 -22.898 11.734 1.00 95.94 324 PRO A CA 1
ATOM 2589 C C . PRO A 1 324 ? -34.045 -21.840 12.581 1.00 95.94 324 PRO A C 1
ATOM 2591 O O . PRO A 1 324 ? -34.056 -20.666 12.225 1.00 95.94 324 PRO A O 1
ATOM 2594 N N . VAL A 1 325 ? -33.334 -22.236 13.643 1.00 95.75 325 VAL A N 1
ATOM 2595 C CA . VAL A 1 325 ? -32.560 -21.310 14.505 1.00 95.75 325 VAL A CA 1
ATOM 2596 C C . VAL A 1 325 ? -31.620 -20.402 13.702 1.00 95.75 325 VAL A C 1
ATOM 2598 O O . VAL A 1 325 ? -31.452 -19.242 14.054 1.00 95.75 325 VAL A O 1
ATOM 2601 N N . LYS A 1 326 ? -31.093 -20.878 12.566 1.00 95.75 326 LYS A N 1
ATOM 2602 C CA . LYS A 1 326 ? -30.241 -20.084 11.667 1.00 95.75 326 LYS A CA 1
ATOM 2603 C C . LYS A 1 326 ? -30.870 -18.789 11.128 1.00 95.75 326 LYS A C 1
ATOM 2605 O O . LYS A 1 326 ? -30.169 -17.907 10.640 1.00 95.75 326 LYS A O 1
ATOM 2610 N N . ASN A 1 327 ? -32.194 -18.662 11.196 1.00 95.56 327 ASN A N 1
ATOM 2611 C CA . ASN A 1 327 ? -32.898 -17.477 10.716 1.00 95.56 327 ASN A CA 1
ATOM 2612 C C . ASN A 1 327 ? -32.892 -16.327 11.735 1.00 95.56 327 ASN A C 1
ATOM 2614 O O . ASN A 1 327 ? -33.140 -15.185 11.338 1.00 95.56 327 ASN A O 1
ATOM 2618 N N . THR A 1 328 ? -32.594 -16.594 13.010 1.00 95.62 328 THR A N 1
ATOM 2619 C CA . THR A 1 328 ? -32.617 -15.570 14.060 1.00 95.62 328 THR A CA 1
ATOM 2620 C C . THR A 1 328 ? -31.456 -14.587 13.935 1.00 95.62 328 THR A C 1
ATOM 2622 O O . THR A 1 328 ? -30.380 -14.904 13.421 1.00 95.62 328 THR A O 1
ATOM 2625 N N . TRP A 1 329 ? -31.655 -13.372 14.451 1.00 95.44 329 TRP A N 1
ATOM 2626 C CA . TRP A 1 329 ? -30.615 -12.341 14.443 1.00 95.44 329 TRP A CA 1
ATOM 2627 C C . TRP A 1 329 ? -29.393 -12.753 15.270 1.00 95.44 329 TRP A C 1
ATOM 2629 O O . TRP A 1 329 ? -28.270 -12.487 14.861 1.00 95.44 329 TRP A O 1
ATOM 2639 N N . HIS A 1 330 ? -29.595 -13.440 16.397 1.00 95.88 330 HIS A N 1
ATOM 2640 C CA . HIS A 1 330 ? -28.512 -13.839 17.296 1.00 95.88 330 HIS A CA 1
ATOM 2641 C C . HIS A 1 330 ? -27.658 -14.972 16.716 1.00 95.88 330 HIS A C 1
ATOM 2643 O O . HIS A 1 330 ? -26.452 -14.987 16.938 1.00 95.88 330 HIS A O 1
ATOM 2649 N N . TYR A 1 331 ? -28.247 -15.881 15.927 1.00 97.38 331 TYR A N 1
ATOM 2650 C CA . TYR A 1 331 ? -27.459 -16.843 15.158 1.00 97.38 331 TYR A CA 1
ATOM 2651 C C . TYR A 1 331 ? -26.641 -16.123 14.081 1.00 97.38 331 TYR A C 1
ATOM 2653 O O . TYR A 1 331 ? -25.433 -16.311 14.002 1.00 97.38 331 TYR A O 1
ATOM 2661 N N . LYS A 1 332 ? -27.279 -15.253 13.285 1.00 96.19 332 LYS A N 1
ATOM 2662 C CA . LYS A 1 332 ? -26.598 -14.506 12.212 1.00 96.19 332 LYS A CA 1
ATOM 2663 C C . LYS A 1 332 ? -25.490 -13.603 12.747 1.00 96.19 332 LYS A C 1
ATOM 2665 O O . LYS A 1 332 ? -24.467 -13.438 12.095 1.00 96.19 332 LYS A O 1
ATOM 2670 N N . PHE A 1 333 ? -25.688 -13.031 13.932 1.00 95.00 333 PHE A N 1
ATOM 2671 C CA . PHE A 1 333 ? -24.672 -12.273 14.646 1.00 95.00 333 PHE A CA 1
ATOM 2672 C C . PHE A 1 333 ? -23.475 -13.167 14.991 1.00 95.00 333 PHE A C 1
ATOM 2674 O O . PHE A 1 333 ? -22.359 -12.861 14.586 1.00 95.00 333 PHE A O 1
ATOM 2681 N N . ALA A 1 334 ? -23.708 -14.300 15.656 1.00 96.06 334 ALA A N 1
ATOM 2682 C CA . ALA A 1 334 ? -22.642 -15.234 16.007 1.00 96.06 334 ALA A CA 1
ATOM 2683 C C . ALA A 1 334 ? -21.884 -15.757 14.774 1.00 96.06 334 ALA A C 1
ATOM 2685 O O . ALA A 1 334 ? -20.657 -15.772 14.771 1.00 96.06 334 ALA A O 1
ATOM 2686 N N . GLU A 1 335 ? -22.605 -16.120 13.709 1.00 95.12 335 GLU A N 1
ATOM 2687 C CA . GLU A 1 335 ? -22.034 -16.603 12.446 1.00 95.12 335 GLU A CA 1
ATOM 2688 C C . GLU A 1 335 ? -21.177 -15.531 11.764 1.00 95.12 335 GLU A C 1
ATOM 2690 O O . GLU A 1 335 ? -20.033 -15.801 11.398 1.00 95.12 335 GLU A O 1
ATOM 2695 N N . LYS A 1 336 ? -21.687 -14.295 11.660 1.00 90.56 336 LYS A N 1
ATOM 2696 C CA . LYS A 1 336 ? -20.950 -13.151 11.103 1.00 90.56 336 LYS A CA 1
ATOM 2697 C C . LYS A 1 336 ? -19.629 -12.915 11.834 1.00 90.56 336 LYS A C 1
ATOM 2699 O O . LYS A 1 336 ? -18.644 -12.553 11.196 1.00 90.56 336 LYS A O 1
ATOM 2704 N N . HIS A 1 337 ? -19.636 -13.109 13.148 1.00 91.44 337 HIS A N 1
ATOM 2705 C CA . HIS A 1 337 ? -18.514 -12.809 14.026 1.00 91.44 337 HIS A CA 1
ATOM 2706 C C . HIS A 1 337 ? -17.625 -14.028 14.340 1.00 91.44 337 HIS A C 1
ATOM 2708 O O . HIS A 1 337 ? -16.648 -13.918 15.076 1.00 91.44 337 HIS A O 1
ATOM 2714 N N . GLY A 1 338 ? -17.929 -15.206 13.780 1.00 90.38 338 GLY A N 1
ATOM 2715 C CA . GLY A 1 338 ? -17.171 -16.437 14.021 1.00 90.38 338 GLY A CA 1
ATOM 2716 C C . GLY A 1 338 ? -17.191 -16.906 15.481 1.00 90.38 338 GLY A C 1
ATOM 2717 O O . GLY A 1 338 ? -16.190 -17.445 15.955 1.00 90.38 338 GLY A O 1
ATOM 2718 N N . MET A 1 339 ? -18.290 -16.666 16.198 1.00 97.38 339 MET A N 1
ATOM 2719 C CA . MET A 1 339 ? -18.509 -17.111 17.579 1.00 97.38 339 MET A CA 1
ATOM 2720 C C . MET A 1 339 ? -18.971 -18.575 17.630 1.00 97.38 339 MET A C 1
ATOM 2722 O O . MET A 1 339 ? -19.614 -19.068 16.702 1.00 97.38 339 MET A O 1
ATOM 2726 N N . GLU A 1 340 ? -18.742 -19.251 18.756 1.00 97.50 340 GLU A N 1
ATOM 2727 C CA . GLU A 1 340 ? -19.455 -20.486 19.089 1.00 97.50 340 GLU A CA 1
ATOM 2728 C C . GLU A 1 340 ? -20.833 -20.139 19.667 1.00 97.50 340 GLU A C 1
ATOM 2730 O O . GLU A 1 340 ? -20.948 -19.377 20.627 1.00 97.50 340 GLU A O 1
ATOM 2735 N N . TYR A 1 341 ? -21.893 -20.681 19.070 1.00 98.06 341 TYR A N 1
ATOM 2736 C CA . TYR A 1 341 ? -23.271 -20.278 19.342 1.00 98.06 341 TYR A CA 1
ATOM 2737 C C . TYR A 1 341 ? -24.067 -21.373 20.065 1.00 98.06 341 TYR A C 1
ATOM 2739 O O . TYR A 1 341 ? -24.223 -22.475 19.539 1.00 98.06 341 TYR A O 1
ATOM 2747 N N . LEU A 1 342 ? -24.642 -21.049 21.231 1.00 98.25 342 LEU A N 1
ATOM 2748 C CA . LEU A 1 342 ? -25.448 -21.970 22.035 1.00 98.25 342 LEU A CA 1
ATOM 2749 C C . LEU A 1 342 ? -26.859 -21.418 22.299 1.00 98.25 342 LEU A C 1
ATOM 2751 O O . LEU A 1 342 ? -27.042 -20.367 22.916 1.00 98.25 342 LEU A O 1
ATOM 2755 N N . ASN A 1 343 ? -27.877 -22.157 21.850 1.00 98.00 343 ASN A N 1
ATOM 2756 C CA . ASN A 1 343 ? -29.286 -21.774 21.949 1.00 98.00 343 ASN A CA 1
ATOM 2757 C C . ASN A 1 343 ? -30.002 -22.510 23.092 1.00 98.00 343 ASN A C 1
ATOM 2759 O O . ASN A 1 343 ? -30.208 -23.720 23.015 1.00 98.00 343 ASN A O 1
ATOM 2763 N N . TYR A 1 344 ? -30.468 -21.760 24.091 1.00 97.31 344 TYR A N 1
ATOM 2764 C CA . TYR A 1 344 ? -31.271 -22.237 25.224 1.00 97.31 344 TYR A CA 1
ATOM 2765 C C . TYR A 1 344 ? -32.713 -21.702 25.181 1.00 97.31 344 TYR A C 1
ATOM 2767 O O . TYR A 1 344 ? -33.387 -21.556 26.206 1.00 97.31 344 TYR A O 1
ATOM 2775 N N . GLY A 1 345 ? -33.220 -21.411 23.984 1.00 96.25 345 GLY A N 1
ATOM 2776 C CA . GLY A 1 345 ? -34.598 -20.994 23.764 1.00 96.25 345 GLY A CA 1
ATOM 2777 C C . GLY A 1 345 ? -35.594 -22.131 23.985 1.00 96.25 345 GLY A C 1
ATOM 2778 O O . GLY A 1 345 ? -35.376 -23.260 23.541 1.00 96.25 345 GLY A O 1
ATOM 2779 N N . LYS A 1 346 ? -36.732 -21.844 24.625 1.00 95.31 346 LYS A N 1
ATOM 2780 C CA . LYS A 1 346 ? -37.827 -22.813 24.799 1.00 95.31 346 LYS A CA 1
ATOM 2781 C C . LYS A 1 346 ? -39.182 -22.138 24.633 1.00 95.31 346 LYS A C 1
ATOM 2783 O O . LYS A 1 346 ? -39.450 -21.110 25.243 1.00 95.31 346 LYS A O 1
ATOM 2788 N N . ASN A 1 347 ? -40.058 -22.726 23.821 1.00 93.94 347 ASN A N 1
ATOM 2789 C CA . ASN A 1 347 ? -41.390 -22.166 23.580 1.00 93.94 347 ASN A CA 1
ATOM 2790 C C . ASN A 1 347 ? -42.152 -21.975 24.895 1.00 93.94 347 ASN A C 1
ATOM 2792 O O . ASN A 1 347 ? -42.165 -22.882 25.723 1.00 93.94 347 ASN A O 1
ATOM 2796 N N . GLY A 1 348 ? -42.783 -20.812 25.062 1.00 91.25 348 GLY A N 1
ATOM 2797 C CA . GLY A 1 348 ? -43.582 -20.497 26.248 1.00 91.25 348 GLY A CA 1
ATOM 2798 C C . GLY A 1 348 ? -42.789 -20.394 27.554 1.00 91.25 348 GLY A C 1
ATOM 2799 O O . GLY A 1 348 ? -43.403 -20.421 28.618 1.00 91.25 348 GLY A O 1
ATOM 2800 N N . SER A 1 349 ? -41.453 -20.311 27.495 1.00 93.56 349 SER A N 1
ATOM 2801 C CA . SER A 1 349 ? -40.621 -20.102 28.681 1.00 93.56 349 SER A CA 1
ATOM 2802 C C . SER A 1 349 ? -40.861 -18.719 29.279 1.00 93.56 349 SER A C 1
ATOM 2804 O O . SER A 1 349 ? -40.998 -17.732 28.557 1.00 93.56 349 SER A O 1
ATOM 2806 N N . SER A 1 350 ? -40.834 -18.655 30.603 1.00 95.06 350 SER A N 1
ATOM 2807 C CA . SER A 1 350 ? -40.921 -17.429 31.395 1.00 95.06 350 SER A CA 1
ATOM 2808 C C . SER A 1 350 ? -39.644 -17.240 32.208 1.00 95.06 350 SER A C 1
ATOM 2810 O O . SER A 1 350 ? -38.920 -18.209 32.461 1.00 95.06 350 SER A O 1
ATOM 2812 N N . ILE A 1 351 ? -39.368 -16.008 32.627 1.00 96.00 351 ILE A N 1
ATOM 2813 C CA . ILE A 1 351 ? -38.273 -15.701 33.548 1.00 96.00 351 ILE A CA 1
ATOM 2814 C C . ILE A 1 351 ? -38.540 -16.347 34.904 1.00 96.00 351 ILE A C 1
ATOM 2816 O O . ILE A 1 351 ? -37.656 -17.018 35.429 1.00 96.00 351 ILE A O 1
ATOM 2820 N N . ALA A 1 352 ? -39.756 -16.180 35.432 1.00 96.06 352 ALA A N 1
ATOM 2821 C CA . ALA A 1 352 ? -40.112 -16.490 36.813 1.00 96.06 352 ALA A CA 1
ATOM 2822 C C . ALA A 1 352 ? -41.132 -17.632 36.958 1.00 96.06 352 ALA A C 1
ATOM 2824 O O . ALA A 1 352 ? -41.186 -18.273 38.006 1.00 96.06 352 ALA A O 1
ATOM 2825 N N . TYR A 1 353 ? -41.965 -17.902 35.951 1.00 95.50 353 TYR A N 1
ATOM 2826 C CA . TYR A 1 353 ? -43.002 -18.939 36.031 1.00 95.50 353 TYR A CA 1
ATOM 2827 C C . TYR A 1 353 ? -42.555 -20.274 35.421 1.00 95.50 353 TYR A C 1
ATOM 2829 O O . TYR A 1 353 ? -42.348 -20.378 34.213 1.00 95.50 353 TYR A O 1
ATOM 2837 N N . SER A 1 354 ? -42.455 -21.320 36.246 1.00 94.31 354 SER A N 1
ATOM 2838 C CA . SER A 1 354 ? -42.254 -22.691 35.761 1.00 94.31 354 SER A CA 1
ATOM 2839 C C . SER A 1 354 ? -43.589 -23.255 35.287 1.00 94.31 354 SER A C 1
ATOM 2841 O O . SER A 1 354 ? -44.517 -23.460 36.070 1.00 94.31 354 SER A O 1
ATOM 2843 N N . SER A 1 355 ? -43.696 -23.489 33.984 1.00 90.06 355 SER A N 1
ATOM 2844 C CA . SER A 1 355 ? -44.919 -23.976 33.361 1.00 90.06 355 SER A CA 1
ATOM 2845 C C . SER A 1 355 ? -45.012 -25.499 33.467 1.00 90.06 355 SER A C 1
ATOM 2847 O O . SER A 1 355 ? -44.087 -26.186 33.041 1.00 90.06 355 SER A O 1
ATOM 2849 N N . PRO A 1 356 ? -46.160 -26.072 33.868 1.00 89.44 356 PRO A N 1
ATOM 2850 C CA . PRO A 1 356 ? -46.374 -27.518 33.767 1.00 89.44 356 PRO A CA 1
ATOM 2851 C C . PRO A 1 356 ? -46.271 -28.045 32.326 1.00 89.44 356 PRO A C 1
ATOM 2853 O O . PRO A 1 356 ? -45.938 -29.203 32.104 1.00 89.44 356 PRO A O 1
ATOM 2856 N N . ARG A 1 357 ? -46.549 -27.188 31.332 1.00 90.81 357 ARG A N 1
ATOM 2857 C CA . ARG A 1 357 ? -46.506 -27.537 29.905 1.00 90.81 357 ARG A CA 1
ATOM 2858 C C . ARG A 1 357 ? -45.126 -27.325 29.290 1.00 90.81 357 ARG A C 1
ATOM 2860 O O . ARG A 1 357 ? -44.698 -28.116 28.458 1.00 90.81 357 ARG A O 1
ATOM 2867 N N . TRP A 1 358 ? -44.465 -26.230 29.654 1.00 88.88 358 TRP A N 1
ATOM 2868 C CA . TRP A 1 358 ? -43.217 -25.794 29.021 1.00 88.88 358 TRP A CA 1
ATOM 2869 C C . TRP A 1 358 ? -41.986 -25.976 29.914 1.00 88.88 358 TRP A C 1
ATOM 2871 O O . TRP A 1 358 ? -40.876 -25.684 29.487 1.00 88.88 358 TRP A O 1
ATOM 2881 N N . GLY A 1 359 ? -42.145 -26.536 31.110 1.00 92.19 359 GLY A N 1
ATOM 2882 C CA . GLY A 1 359 ? -41.082 -26.845 32.062 1.00 92.19 359 GLY A CA 1
ATOM 2883 C C . GLY A 1 359 ? -40.582 -25.637 32.851 1.00 92.19 359 GLY A C 1
ATOM 2884 O O . GLY A 1 359 ? -41.270 -24.626 32.990 1.00 92.19 359 GLY A O 1
ATOM 2885 N N . GLU A 1 360 ? -39.375 -25.783 33.389 1.00 96.50 360 GLU A N 1
ATOM 2886 C CA . GLU A 1 360 ? -38.777 -24.832 34.323 1.00 96.50 360 GLU A CA 1
ATOM 2887 C C . GLU A 1 360 ? -38.563 -23.430 33.735 1.00 96.50 360 GLU A C 1
ATOM 2889 O O . GLU A 1 360 ? -38.354 -23.252 32.531 1.00 96.50 360 GLU A O 1
ATOM 2894 N N . ALA A 1 361 ? -38.618 -22.431 34.612 1.00 96.69 361 ALA A N 1
ATOM 2895 C CA . ALA A 1 361 ? -38.370 -21.031 34.298 1.00 96.69 361 ALA A CA 1
ATOM 2896 C C . ALA A 1 361 ? -36.875 -20.725 34.087 1.00 96.69 361 ALA A C 1
ATOM 2898 O O . ALA A 1 361 ? -35.999 -21.498 34.487 1.00 96.69 361 ALA A O 1
ATOM 2899 N N . MET A 1 362 ? -36.561 -19.570 33.493 1.00 97.50 362 MET A N 1
ATOM 2900 C CA . MET A 1 362 ? -35.172 -19.191 33.192 1.00 97.50 362 MET A CA 1
ATOM 2901 C C . MET A 1 362 ? -34.313 -19.033 34.454 1.00 97.50 362 MET A C 1
ATOM 2903 O O . MET A 1 362 ? -33.157 -19.447 34.420 1.00 97.50 362 MET A O 1
ATOM 2907 N N . TYR A 1 363 ? -34.875 -18.543 35.573 1.00 97.19 363 TYR A N 1
ATOM 2908 C CA . TYR A 1 363 ? -34.162 -18.442 36.863 1.00 97.19 363 TYR A CA 1
ATOM 2909 C C . TYR A 1 363 ? -33.696 -19.795 37.432 1.00 97.19 363 TYR A C 1
ATOM 2911 O O . TYR A 1 363 ? -32.898 -19.834 38.363 1.00 97.19 363 TYR A O 1
ATOM 2919 N N . VAL A 1 364 ? -34.163 -20.910 36.864 1.00 97.56 364 VAL A N 1
ATOM 2920 C CA . VAL A 1 364 ? -33.681 -22.262 37.177 1.00 97.56 364 VAL A CA 1
ATOM 2921 C C . VAL A 1 364 ? -32.802 -22.789 36.042 1.00 97.56 364 VAL A C 1
ATOM 2923 O O . VAL A 1 364 ? -31.675 -23.222 36.277 1.00 97.56 364 VAL A O 1
ATOM 2926 N N . ARG A 1 365 ? -33.281 -22.678 34.798 1.00 97.12 365 ARG A N 1
ATOM 2927 C CA . ARG A 1 365 ? -32.646 -23.268 33.610 1.00 97.12 365 ARG A CA 1
ATOM 2928 C C . ARG A 1 365 ? -31.300 -22.671 33.226 1.00 97.12 365 ARG A C 1
ATOM 2930 O O . ARG A 1 365 ? -30.531 -23.350 32.556 1.00 97.12 365 ARG A O 1
ATOM 2937 N N . TYR A 1 366 ? -30.978 -21.441 33.633 1.00 97.75 366 TYR A N 1
ATOM 2938 C CA . TYR A 1 366 ? -29.653 -20.868 33.346 1.00 97.75 366 TYR A CA 1
ATOM 2939 C C . TYR A 1 366 ? -28.509 -21.753 33.882 1.00 97.75 366 TYR A C 1
ATOM 2941 O O . TYR A 1 366 ? -27.400 -21.723 33.359 1.00 97.75 366 TYR A O 1
ATOM 2949 N N . LYS A 1 367 ? -28.785 -22.588 34.893 1.00 97.31 367 LYS A N 1
ATOM 2950 C CA . LYS A 1 367 ? -27.827 -23.541 35.464 1.00 97.31 367 LYS A CA 1
ATOM 2951 C C . LYS A 1 367 ? -27.421 -24.650 34.489 1.00 97.31 367 LYS A C 1
ATOM 2953 O O . LYS A 1 367 ? -26.326 -25.179 34.639 1.00 97.31 367 LYS A O 1
ATOM 2958 N N . GLU A 1 368 ? -28.260 -24.962 33.499 1.00 96.25 368 GLU A N 1
ATOM 2959 C CA . GLU A 1 368 ? -27.989 -25.949 32.439 1.00 96.25 368 GLU A CA 1
ATOM 2960 C C . GLU A 1 368 ? -26.977 -25.437 31.399 1.00 96.25 368 GLU A C 1
ATOM 2962 O O . GLU A 1 368 ? -26.426 -26.223 30.632 1.00 96.25 368 GLU A O 1
ATOM 2967 N N . MET A 1 369 ? -26.748 -24.121 31.342 1.00 97.94 369 MET A N 1
ATOM 2968 C CA . MET A 1 369 ? -25.772 -23.515 30.439 1.00 97.94 369 MET A CA 1
ATOM 2969 C C . MET A 1 369 ? -24.341 -23.838 30.915 1.00 97.94 369 MET A C 1
ATOM 2971 O O . MET A 1 369 ? -24.116 -23.933 32.126 1.00 97.94 369 MET A O 1
ATOM 2975 N N . PRO A 1 370 ? -23.361 -24.004 30.003 1.00 97.19 370 PRO A N 1
ATOM 2976 C CA . PRO A 1 370 ? -21.983 -24.316 30.373 1.00 97.19 370 PRO A CA 1
ATOM 2977 C C . PRO A 1 370 ? -21.359 -23.160 31.152 1.00 97.19 370 PRO A C 1
ATOM 2979 O O . PRO A 1 370 ? -21.794 -22.021 31.004 1.00 97.19 370 PRO A O 1
ATOM 2982 N N . ASP A 1 371 ? -20.347 -23.445 31.966 1.00 96.06 371 ASP A N 1
ATOM 2983 C CA . ASP A 1 371 ? -19.724 -22.464 32.868 1.00 96.06 371 ASP A CA 1
ATOM 2984 C C . ASP A 1 371 ? -18.730 -21.519 32.157 1.00 96.06 371 ASP A C 1
ATOM 2986 O O . ASP A 1 371 ? -18.313 -20.514 32.720 1.00 96.06 371 ASP A O 1
ATOM 2990 N N . ASP A 1 372 ? -18.368 -21.805 30.903 1.00 95.69 372 ASP A N 1
ATOM 2991 C CA . ASP A 1 372 ? -17.287 -21.153 30.150 1.00 95.69 372 ASP A CA 1
ATOM 2992 C C . ASP A 1 372 ? -17.786 -20.226 29.022 1.00 95.69 372 ASP A C 1
ATOM 2994 O O . ASP A 1 372 ? -17.223 -20.184 27.927 1.00 95.69 372 ASP A O 1
ATOM 2998 N N . LEU A 1 373 ? -18.870 -19.488 29.264 1.00 97.69 373 LEU A N 1
ATOM 2999 C CA . LEU A 1 373 ? -19.404 -18.529 28.294 1.00 97.69 373 LEU A CA 1
ATOM 3000 C C . LEU A 1 373 ? -18.702 -17.172 28.399 1.00 97.69 373 LEU A C 1
ATOM 3002 O O . LEU A 1 373 ? -18.527 -16.638 29.489 1.00 97.69 373 LEU A O 1
ATOM 3006 N N . ASP A 1 374 ? -18.374 -16.567 27.256 1.00 97.12 374 ASP A N 1
ATOM 3007 C CA . ASP A 1 374 ? -17.852 -15.195 27.192 1.00 97.12 374 ASP A CA 1
ATOM 3008 C C . ASP A 1 374 ? -18.985 -14.151 27.152 1.00 97.12 374 ASP A C 1
ATOM 3010 O O . ASP A 1 374 ? -18.823 -13.011 27.598 1.00 97.12 374 ASP A O 1
ATOM 3014 N N . TYR A 1 375 ? -20.133 -14.536 26.585 1.00 98.12 375 TYR A N 1
ATOM 3015 C CA . TYR A 1 375 ? -21.310 -13.688 26.407 1.00 98.12 375 TYR A CA 1
ATOM 3016 C C . TYR A 1 375 ? -22.577 -14.453 26.791 1.00 98.12 375 TYR A C 1
ATOM 3018 O O . TYR A 1 375 ? -22.819 -15.555 26.291 1.00 98.12 375 TYR A O 1
ATOM 3026 N N . VAL A 1 376 ? -23.417 -13.836 27.626 1.00 98.25 376 VAL A N 1
ATOM 3027 C CA . VAL A 1 376 ? -24.734 -14.365 27.997 1.00 98.25 376 VAL A CA 1
ATOM 3028 C C . VAL A 1 376 ? -25.815 -13.364 27.626 1.00 98.25 376 VAL A C 1
ATOM 3030 O O . VAL A 1 376 ? -25.755 -12.201 28.016 1.00 98.25 376 VAL A O 1
ATOM 3033 N N . ILE A 1 377 ? -26.824 -13.816 26.885 1.00 97.94 377 ILE A N 1
ATOM 3034 C CA . ILE A 1 377 ? -27.986 -13.001 26.531 1.00 97.94 377 ILE A CA 1
ATOM 3035 C C . ILE A 1 377 ? -29.247 -13.658 27.085 1.00 97.94 377 ILE A C 1
ATOM 3037 O O . ILE A 1 377 ? -29.537 -14.817 26.788 1.00 97.94 377 ILE A O 1
ATOM 3041 N N . VAL A 1 378 ? -30.021 -12.902 27.854 1.00 97.50 378 VAL A N 1
ATOM 3042 C CA . VAL A 1 378 ? -31.357 -13.290 28.308 1.00 97.50 378 VAL A CA 1
ATOM 3043 C C . VAL A 1 378 ? -32.391 -12.565 27.457 1.00 97.50 378 VAL A C 1
ATOM 3045 O O . VAL A 1 378 ? -32.352 -11.341 27.353 1.00 97.50 378 VAL A O 1
ATOM 3048 N N . VAL A 1 379 ? -33.317 -13.312 26.854 1.00 95.88 379 VAL A N 1
ATOM 3049 C CA . VAL A 1 379 ? -34.456 -12.760 26.109 1.00 95.88 379 VAL A CA 1
ATOM 3050 C C . VAL A 1 379 ? -35.756 -13.304 26.690 1.00 95.88 379 VAL A C 1
ATOM 3052 O O . VAL A 1 379 ? -36.078 -14.481 26.512 1.00 95.88 379 VAL A O 1
ATOM 3055 N N . GLY A 1 380 ? -36.519 -12.473 27.393 1.00 89.75 380 GLY A N 1
ATOM 3056 C CA . GLY A 1 380 ? -37.741 -12.932 28.049 1.00 89.75 380 GLY A CA 1
ATOM 3057 C C . GLY A 1 380 ? -38.463 -11.852 28.843 1.00 89.75 380 GLY A C 1
ATOM 3058 O O . GLY A 1 380 ? -37.990 -10.732 28.967 1.00 89.75 380 GLY A O 1
ATOM 3059 N N . GLY A 1 381 ? -39.618 -12.212 29.402 1.00 88.31 381 GLY A N 1
ATOM 3060 C CA . GLY A 1 381 ? -40.474 -11.312 30.184 1.00 88.31 381 GLY A CA 1
ATOM 3061 C C . GLY A 1 381 ? -41.876 -11.147 29.596 1.00 88.31 381 GLY A C 1
ATOM 3062 O O . GLY A 1 381 ? -42.836 -10.988 30.347 1.00 88.31 381 GLY A O 1
ATOM 3063 N N . HIS A 1 382 ? -42.041 -11.296 28.276 1.00 89.62 382 HIS A N 1
ATOM 3064 C CA . HIS A 1 382 ? -43.359 -11.203 27.633 1.00 89.62 382 HIS A CA 1
ATOM 3065 C C . HIS A 1 382 ? -44.359 -12.236 28.185 1.00 89.62 382 HIS A C 1
ATOM 3067 O O . HIS A 1 382 ? -45.487 -11.896 28.538 1.00 89.62 382 HIS A O 1
ATOM 3073 N N . ASN A 1 383 ? -43.935 -13.499 28.326 1.00 90.56 383 ASN A N 1
ATOM 3074 C CA . ASN A 1 383 ? -44.790 -14.561 28.868 1.00 90.56 383 ASN A CA 1
ATOM 3075 C C . ASN A 1 383 ? -45.099 -14.369 30.361 1.00 90.56 383 ASN A C 1
ATOM 3077 O O . ASN A 1 383 ? -46.160 -14.788 30.820 1.00 90.56 383 ASN A O 1
ATOM 3081 N N . ASP A 1 384 ? -44.196 -13.743 31.122 1.00 91.62 384 ASP A N 1
ATOM 3082 C CA . ASP A 1 384 ? -44.385 -13.465 32.548 1.00 91.62 384 ASP A CA 1
ATOM 3083 C C . ASP A 1 384 ? -45.518 -12.464 32.793 1.00 91.62 384 ASP A C 1
ATOM 3085 O O . ASP A 1 384 ? -46.261 -12.624 33.760 1.00 91.62 384 ASP A O 1
ATOM 3089 N N . GLY A 1 385 ? -45.723 -11.505 31.881 1.00 87.69 385 GLY A N 1
ATOM 3090 C CA . GLY A 1 385 ? -46.806 -10.521 31.975 1.00 87.69 385 GLY A CA 1
ATOM 3091 C C . GLY A 1 385 ? -48.196 -11.154 32.116 1.00 87.69 385 GLY A C 1
ATOM 3092 O O . GLY A 1 385 ? -49.014 -10.681 32.898 1.00 87.69 385 GLY A O 1
ATOM 3093 N N . PHE A 1 386 ? -48.440 -12.286 31.448 1.00 85.94 386 PHE A N 1
ATOM 3094 C CA . PHE A 1 386 ? -49.704 -13.033 31.542 1.00 85.94 386 PHE A CA 1
ATOM 3095 C C . PHE A 1 386 ? -49.742 -14.055 32.691 1.00 85.94 386 PHE A C 1
ATOM 3097 O O . PHE A 1 386 ? -50.712 -14.807 32.818 1.00 85.94 386 PHE A O 1
ATOM 3104 N N . LYS A 1 387 ? -48.671 -14.158 33.486 1.00 89.06 387 LYS A N 1
ATOM 3105 C CA . LYS A 1 387 ? -48.483 -15.190 34.520 1.00 89.06 387 LYS A CA 1
ATOM 3106 C C . LYS A 1 387 ? -48.209 -14.633 35.910 1.00 89.06 387 LYS A C 1
ATOM 3108 O O . LYS A 1 387 ? -48.045 -15.432 36.828 1.00 89.06 387 LYS A O 1
ATOM 3113 N N . LEU A 1 388 ? -48.227 -13.312 36.089 1.00 88.56 388 LEU A N 1
ATOM 3114 C CA . LEU A 1 388 ? -47.987 -12.668 37.383 1.00 88.56 388 LEU A CA 1
ATOM 3115 C C . LEU A 1 388 ? -48.897 -13.225 38.485 1.00 88.56 388 LEU A C 1
ATOM 3117 O O . LEU A 1 388 ? -48.398 -13.679 39.512 1.00 88.56 388 LEU A O 1
ATOM 3121 N N . ASP A 1 389 ? -50.206 -13.315 38.250 1.00 88.81 389 ASP A N 1
ATOM 3122 C CA . ASP A 1 389 ? -51.139 -13.860 39.250 1.00 88.81 389 ASP A CA 1
ATOM 3123 C C . ASP A 1 389 ? -50.858 -15.337 39.564 1.00 88.81 389 ASP A C 1
ATOM 3125 O O . ASP A 1 389 ? -51.027 -15.790 40.692 1.00 88.81 389 ASP A O 1
ATOM 3129 N N . SER A 1 390 ? -50.349 -16.090 38.582 1.00 88.31 390 SER A N 1
ATOM 3130 C CA . SER A 1 390 ? -49.997 -17.508 38.745 1.00 88.31 390 SER A CA 1
ATOM 3131 C C . SER A 1 390 ? -48.753 -17.735 39.609 1.00 88.31 390 SER A C 1
ATOM 3133 O O . SER A 1 390 ? -48.504 -18.869 40.012 1.00 88.31 390 SER A O 1
ATOM 3135 N N . ILE A 1 391 ? -47.959 -16.693 39.874 1.00 89.25 391 ILE A N 1
ATOM 3136 C CA . ILE A 1 391 ? -46.766 -16.762 40.729 1.00 89.25 391 ILE A CA 1
ATOM 3137 C C . ILE A 1 391 ? -46.909 -15.977 42.032 1.00 89.25 391 ILE A C 1
ATOM 3139 O O . ILE A 1 391 ? -45.948 -15.930 42.785 1.00 89.25 391 ILE A O 1
ATOM 3143 N N . GLY A 1 392 ? -48.080 -15.407 42.332 1.00 89.94 392 GLY A N 1
ATOM 3144 C CA . GLY A 1 392 ? -48.280 -14.595 43.540 1.00 89.94 392 GLY A CA 1
ATOM 3145 C C . GLY A 1 392 ? -47.978 -13.106 43.350 1.00 89.94 392 GLY A C 1
ATOM 3146 O O . GLY A 1 392 ? -47.758 -12.393 44.325 1.00 89.94 392 GLY A O 1
ATOM 3147 N N . GLY A 1 393 ? -47.988 -12.626 42.105 1.00 92.38 393 GLY A N 1
ATOM 3148 C CA . GLY A 1 393 ? -47.882 -11.213 41.761 1.00 92.38 393 GLY A CA 1
ATOM 3149 C C . GLY A 1 393 ? -46.464 -10.739 41.442 1.00 92.38 393 GLY A C 1
ATOM 3150 O O . GLY A 1 393 ? -45.519 -11.512 41.275 1.00 92.38 393 GLY A O 1
ATOM 3151 N N . ILE A 1 394 ? -46.333 -9.418 41.318 1.00 93.56 394 ILE A N 1
ATOM 3152 C CA . ILE A 1 394 ? -45.116 -8.753 40.834 1.00 93.56 394 ILE A CA 1
ATOM 3153 C C . ILE A 1 394 ? -43.911 -8.915 41.769 1.00 93.56 394 ILE A C 1
ATOM 3155 O O . ILE A 1 394 ? -42.774 -8.896 41.303 1.00 93.56 394 ILE A O 1
ATOM 3159 N N . ASP A 1 395 ? -44.127 -9.093 43.070 1.00 94.81 395 ASP A N 1
ATOM 3160 C CA . ASP A 1 395 ? -43.019 -9.194 44.022 1.00 94.81 395 ASP A CA 1
ATOM 3161 C C . ASP A 1 395 ? -42.287 -10.534 43.895 1.00 94.81 395 ASP A C 1
ATOM 3163 O O . ASP A 1 395 ? -41.059 -10.552 43.855 1.00 94.81 395 ASP A O 1
ATOM 3167 N N . VAL A 1 396 ? -43.017 -11.631 43.663 1.00 95.19 396 VAL A N 1
ATOM 3168 C CA . VAL A 1 396 ? -42.406 -12.940 43.371 1.00 95.19 396 VAL A CA 1
ATOM 3169 C C . VAL A 1 396 ? -41.688 -12.931 42.019 1.00 95.19 396 VAL A C 1
ATOM 3171 O O . VAL A 1 396 ? -40.646 -13.568 41.858 1.00 95.19 396 VAL A O 1
ATOM 3174 N N . PHE A 1 397 ? -42.202 -12.183 41.035 1.00 95.44 397 PHE A N 1
ATOM 3175 C CA . PHE A 1 397 ? -41.480 -11.969 39.779 1.00 95.44 397 PHE A CA 1
ATOM 3176 C C . PHE A 1 397 ? -40.136 -11.270 40.017 1.00 95.44 397 PHE A C 1
ATOM 3178 O O . PHE A 1 397 ? -39.115 -11.744 39.525 1.00 95.44 397 PHE A O 1
ATOM 3185 N N . LYS A 1 398 ? -40.125 -10.171 40.786 1.00 95.19 398 LYS A N 1
ATOM 3186 C CA . LYS A 1 398 ? -38.900 -9.422 41.108 1.00 95.19 398 LYS A CA 1
ATOM 3187 C C . LYS A 1 398 ? -37.889 -10.281 41.857 1.00 95.19 398 LYS A C 1
ATOM 3189 O O . LYS A 1 398 ? -36.715 -10.239 41.513 1.00 95.19 398 LYS A O 1
ATOM 3194 N N . GLU A 1 399 ? -38.342 -11.066 42.831 1.00 97.00 399 GLU A N 1
ATOM 3195 C CA . GLU A 1 399 ? -37.492 -11.995 43.580 1.00 97.00 399 GLU A CA 1
ATOM 3196 C C . GLU A 1 399 ? -36.814 -12.997 42.637 1.00 97.00 399 GLU A C 1
ATOM 3198 O O . GLU A 1 399 ? -35.595 -13.130 42.630 1.00 97.00 399 GLU A O 1
ATOM 3203 N N . ARG A 1 400 ? -37.582 -13.647 41.757 1.00 97.12 400 ARG A N 1
ATOM 3204 C CA . ARG A 1 400 ? -37.036 -14.647 40.825 1.00 97.12 400 ARG A CA 1
ATOM 3205 C C . ARG A 1 400 ? -36.172 -14.034 39.725 1.00 97.12 400 ARG A C 1
ATOM 3207 O O . ARG A 1 400 ? -35.209 -14.661 39.290 1.00 97.12 400 ARG A O 1
ATOM 3214 N N . LEU A 1 401 ? -36.484 -12.817 39.283 1.00 96.38 401 LEU A N 1
ATOM 3215 C CA . LEU A 1 401 ? -35.616 -12.062 38.383 1.00 96.38 401 LEU A CA 1
ATOM 3216 C C . LEU A 1 401 ? -34.291 -11.710 39.073 1.00 96.38 401 LEU A C 1
ATOM 3218 O O . LEU A 1 401 ? -33.242 -11.870 38.456 1.00 96.38 401 LEU A O 1
ATOM 3222 N N . ALA A 1 402 ? -34.322 -11.297 40.345 1.00 97.00 402 ALA A N 1
ATOM 3223 C CA . ALA A 1 402 ? -33.114 -11.051 41.129 1.00 97.00 402 ALA A CA 1
ATOM 3224 C C . ALA A 1 402 ? -32.271 -12.326 41.258 1.00 97.00 402 ALA A C 1
ATOM 3226 O O . ALA A 1 402 ? -31.088 -12.291 40.937 1.00 97.00 402 ALA A O 1
ATOM 3227 N N . MET A 1 403 ? -32.893 -13.469 41.573 1.00 98.06 403 MET A N 1
ATOM 3228 C CA . MET A 1 403 ? -32.207 -14.767 41.611 1.00 98.06 403 MET A CA 1
ATOM 3229 C C . MET A 1 403 ? -31.542 -15.129 40.274 1.00 98.06 403 MET A C 1
ATOM 3231 O O . MET A 1 403 ? -30.431 -15.652 40.265 1.00 98.06 403 MET A O 1
ATOM 3235 N N . LEU A 1 404 ? -32.202 -14.862 39.139 1.00 98.00 404 LEU A N 1
ATOM 3236 C CA . LEU A 1 404 ? -31.601 -15.075 37.820 1.00 98.00 404 LEU A CA 1
ATOM 3237 C C . LEU A 1 404 ? -30.390 -14.157 37.609 1.00 98.00 404 LEU A C 1
ATOM 3239 O O . LEU A 1 404 ? -29.344 -14.625 37.173 1.00 98.00 404 LEU A O 1
ATOM 3243 N N . CYS A 1 405 ? -30.522 -12.863 37.907 1.00 97.31 405 CYS A N 1
ATOM 3244 C CA . CYS A 1 405 ? -29.438 -11.895 37.744 1.00 97.31 405 CYS A CA 1
ATOM 3245 C C . CYS A 1 405 ? -28.230 -12.237 38.625 1.00 97.31 405 CYS A C 1
ATOM 3247 O O . CYS A 1 405 ? -27.113 -12.309 38.120 1.00 97.31 405 CYS A O 1
ATOM 3249 N N . GLU A 1 406 ? -28.454 -12.488 39.914 1.00 97.94 406 GLU A N 1
ATOM 3250 C CA . GLU A 1 406 ? -27.413 -12.873 40.872 1.00 97.94 406 GLU A CA 1
ATOM 3251 C C . GLU A 1 406 ? -26.743 -14.180 40.452 1.00 97.94 406 GLU A C 1
ATOM 3253 O O . GLU A 1 406 ? -25.519 -14.246 40.361 1.00 97.94 406 GLU A O 1
ATOM 3258 N N . GLY A 1 407 ? -27.540 -15.184 40.084 1.00 98.00 407 GLY A N 1
ATOM 3259 C CA . GLY A 1 407 ? -27.037 -16.472 39.631 1.00 98.00 407 GLY A CA 1
ATOM 3260 C C . GLY A 1 407 ? -26.208 -16.396 38.348 1.00 98.00 407 GLY A C 1
ATOM 3261 O O . GLY A 1 407 ? -25.225 -17.123 38.216 1.00 98.00 407 GLY A O 1
ATOM 3262 N N . LEU A 1 408 ? -26.569 -15.519 37.406 1.00 97.88 408 LEU A N 1
ATOM 3263 C CA . LEU A 1 408 ? -25.781 -15.281 36.195 1.00 97.88 408 LEU A CA 1
ATOM 3264 C C . LEU A 1 408 ? -24.466 -14.557 36.501 1.00 97.88 408 LEU A C 1
ATOM 3266 O O . LEU A 1 408 ? -23.440 -14.932 35.943 1.00 97.88 408 LEU A O 1
ATOM 3270 N N . ILE A 1 409 ? -24.482 -13.554 37.383 1.00 97.31 409 ILE A N 1
ATOM 3271 C CA . ILE A 1 409 ? -23.271 -12.830 37.800 1.00 97.31 409 ILE A CA 1
ATOM 3272 C C . ILE A 1 409 ? -22.308 -13.769 38.535 1.00 97.31 409 ILE A C 1
ATOM 3274 O O . ILE A 1 409 ? -21.109 -13.743 38.271 1.00 97.31 409 ILE A O 1
ATOM 3278 N N . GLU A 1 410 ? -22.829 -14.619 39.421 1.00 97.44 410 GLU A N 1
ATOM 3279 C CA . GLU A 1 410 ? -22.035 -15.600 40.166 1.00 97.44 410 GLU A CA 1
ATOM 3280 C C . GLU A 1 410 ? -21.441 -16.670 39.243 1.00 97.44 410 GLU A C 1
ATOM 3282 O O . GLU A 1 410 ? -20.250 -16.967 39.324 1.00 97.44 410 GLU A O 1
ATOM 3287 N N . LYS A 1 411 ? -22.253 -17.231 38.337 1.00 97.69 411 LYS A N 1
ATOM 3288 C CA . LYS A 1 411 ? -21.818 -18.292 37.416 1.00 97.69 411 LYS A CA 1
ATOM 3289 C C . LYS A 1 411 ? -20.865 -17.771 36.335 1.00 97.69 411 LYS A C 1
ATOM 3291 O O . LYS A 1 411 ? -20.011 -18.523 35.878 1.00 97.69 411 LYS A O 1
ATOM 3296 N N . TYR A 1 412 ? -20.980 -16.498 35.946 1.00 97.12 412 TYR A N 1
ATOM 3297 C CA . TYR A 1 412 ? -20.222 -15.899 34.845 1.00 97.12 412 TYR A CA 1
ATOM 3298 C C . TYR A 1 412 ? -19.523 -14.584 35.235 1.00 97.12 412 TYR A C 1
ATOM 3300 O O . TYR A 1 412 ? -19.820 -13.531 34.664 1.00 97.12 412 TYR A O 1
ATOM 3308 N N . PRO A 1 413 ? -18.541 -14.615 36.155 1.00 91.94 413 PRO A N 1
ATOM 3309 C CA . PRO A 1 413 ? -17.938 -13.407 36.729 1.00 91.94 413 PRO A CA 1
ATOM 3310 C C . PRO A 1 413 ? -17.155 -12.550 35.720 1.00 91.94 413 PRO A C 1
ATOM 3312 O O . PRO A 1 413 ? -16.889 -11.378 35.977 1.00 91.94 413 PRO A O 1
ATOM 3315 N N . THR A 1 414 ? -16.760 -13.124 34.581 1.00 92.19 414 THR A N 1
ATOM 3316 C CA . THR A 1 414 ? -15.986 -12.450 33.526 1.00 92.19 414 THR A CA 1
ATOM 3317 C C . THR A 1 414 ? -16.770 -12.251 32.229 1.00 92.19 414 THR A C 1
ATOM 3319 O O . THR A 1 414 ? -16.288 -11.552 31.333 1.00 92.19 414 THR A O 1
ATOM 3322 N N . ALA A 1 415 ? -17.960 -12.849 32.106 1.00 94.94 415 ALA A N 1
ATOM 3323 C CA . ALA A 1 415 ? -18.757 -12.749 30.892 1.00 94.94 415 ALA A CA 1
ATOM 3324 C C . ALA A 1 415 ? -19.473 -11.403 30.807 1.00 94.94 415 ALA A C 1
ATOM 3326 O O . ALA A 1 415 ? -19.823 -10.780 31.812 1.00 94.94 415 ALA A O 1
ATOM 3327 N N . LYS A 1 416 ? -19.777 -10.976 29.582 1.00 96.69 416 LYS A N 1
ATOM 3328 C CA . LYS A 1 416 ? -20.688 -9.849 29.363 1.00 96.69 416 LYS A CA 1
ATOM 3329 C C . LYS A 1 416 ? -22.128 -10.368 29.333 1.00 96.69 416 LYS A C 1
ATOM 3331 O O . LYS A 1 416 ? -22.474 -11.171 28.466 1.00 96.69 416 LYS A O 1
ATOM 3336 N N . ILE A 1 417 ? -22.955 -9.905 30.270 1.00 96.62 417 ILE A N 1
ATOM 3337 C CA . ILE A 1 417 ? -24.354 -10.330 30.430 1.00 96.62 417 ILE A CA 1
ATOM 3338 C C . ILE A 1 417 ? -25.289 -9.231 29.911 1.00 96.62 417 ILE A C 1
ATOM 3340 O O . ILE A 1 417 ? -25.159 -8.069 30.293 1.00 96.62 417 ILE A O 1
ATOM 3344 N N . PHE A 1 418 ? -26.251 -9.599 29.065 1.00 95.19 418 PHE A N 1
ATOM 3345 C CA . PHE A 1 418 ? -27.235 -8.690 28.474 1.00 95.19 418 PHE A CA 1
ATOM 3346 C C . PHE A 1 418 ? -28.655 -9.203 28.697 1.00 95.19 418 PHE A C 1
ATOM 3348 O O . PHE A 1 418 ? -28.905 -10.406 28.645 1.00 95.19 418 PHE A O 1
ATOM 3355 N N . PHE A 1 419 ? -29.596 -8.279 28.872 1.00 92.25 419 PHE A N 1
ATOM 3356 C CA . PHE A 1 419 ? -31.024 -8.568 28.976 1.00 92.25 419 PHE A CA 1
ATOM 3357 C C . PHE A 1 419 ? -31.790 -7.829 27.878 1.00 92.25 419 PHE A C 1
ATOM 3359 O O . PHE A 1 419 ? -31.588 -6.634 27.672 1.00 92.25 419 PHE A O 1
ATOM 3366 N N . PHE A 1 420 ? -32.688 -8.545 27.208 1.00 85.31 420 PHE A N 1
ATOM 3367 C CA . PHE A 1 420 ? -33.651 -8.018 26.247 1.00 85.31 420 PHE A CA 1
ATOM 3368 C C . PHE A 1 420 ? -35.045 -8.485 26.669 1.00 85.31 420 PHE A C 1
ATOM 3370 O O . PHE A 1 420 ? -35.268 -9.680 26.865 1.00 85.31 420 PHE A O 1
ATOM 3377 N N . THR A 1 421 ? -35.975 -7.549 26.829 1.00 74.19 421 THR A N 1
ATOM 3378 C CA . THR A 1 421 ? -37.332 -7.818 27.327 1.00 74.19 421 THR A CA 1
ATOM 3379 C C . THR A 1 421 ? -38.382 -7.322 26.363 1.00 74.19 421 THR A C 1
ATOM 3381 O O . THR A 1 421 ? -38.193 -6.176 25.887 1.00 74.19 421 THR A O 1
#

InterPro domains:
  IPR005181 Sialate O-acetylesterase domain [PF03629] (26-290)
  IPR036514 SGNH hydrolase superfamily [G3DSA:3.40.50.1110] (25-306)
  IPR036514 SGNH hydrolase superfamily [G3DSA:3.40.50.1110] (307-421)
  IPR052940 Carbohydrate Esterase 6 [PTHR31988] (115-290)

Foldseek 3Di:
DDDDDPDDDPDDPPPPPPPPPQQDAAEEEEEEEADQQLFDEFPLLADPLLLVQAPDDPRSQHGFQPAEWEDEDQLQLDTDTDAQFRDDDNDTRGHHLQSLLVNVVCVVPVHHHYYYYQYYHLEEQDQDPPRPLQAHLFLDPVCVVPFDDVSVVTRYSLVSSLSNVLNNCVPPQVPPPSHHDHQAYEYEYDLNCLVVLQCLLVRVVSSQCVVQVSCCVSPVDRSNLHAYEYEAFALQAPSDHPSNVVSLVVVVVVRVSDHYDYCNNFDADPNSHYGYSVSRNVSSVVSNVVSVCSVVVVRPDLLPQAAAEEEEAEECLLVVPPDPNCVHPQNVVCVVSNHHYHGNYWHLAALQDADPVGGDHLLPCVVVDDLRHQEYEYEHDPSVVVCQVVQVHDVSVVVSNVSSVVVCCVSHVNHHYYYHD

pLDDT: mean 91.28, std 14.97, range [27.92, 98.88]

Sequence (421 aa):
MILMKNLILILIFAAVGLNTMASNPVHVIITAGQSNTDGRTPNEDLPAYIKALATDTLTYAEGAYRYCQIAQNDGKGEFIPFWPRAKRSGKNNMWAFDAVTYYWLEQLLQEKFYVVKWAVGGTSIAPDYNASKGRFWSAAPEWLAQAKPTSDGGNSLLLSFIQEIDMCIDKTLSHLKDGYQIDAFLWHQGESDYAKSKDYYRNLKTMVAYVRMHLTEKTGKDYSRLPFIFGTVSRSNKYFSREVENAMKQLAAEDPNMYLIDMSGAELLNDRLHFTAHSAEYLGQQVYKQLEQIIKGVTVRTDELKGKRLGIIGDSYVKNHKEPVKNTWHYKFAEKHGMEYLNYGKNGSSIAYSSPRWGEAMYVRYKEMPDDLDYVIVVGGHNDGFKLDSIGGIDVFKERLAMLCEGLIEKYPTAKIFFFT

Secondary structure (DSSP, 8-state):
------------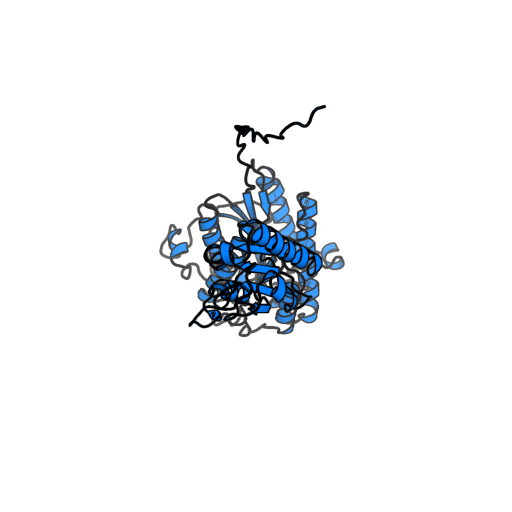--------PPPPPEEEEEEEESHHHH--EEGGGS-HHHHTTBS-SSS---B--SSEEEEESSSS---EE----EEETTEEEEE-HHHHHHHHHHHHH-S-EEEEEEE-SS-BSS--TT-TT--B----HHHHTT--BGGGTSSBHHHHHHHHHHHHHHHTGGG-TT-EEEEEEEEE--GGGGGGGGGHHHHHHHHHHHHHHHHHHHHSS--TT--EEEEPPPTTSTT--HHHHHHHHHHHHH-TTEEEE--TT--B-TTSSSBPHHHHHHHHHHHHHHHHHHHTT------TTTT-EEEEEESHHHHTTTS-GGGSHHHHHHHHTT-EEEEEE-TT--SS--BTTTBS-HHHHGGGS-S--SEEEEE--HHHHTTTGGGTSHHHHHHHHHHHHHHHHHH-TTSEEEEE-

Radius of gyration: 30.45 Å; chains: 1; bounding box: 81×54×91 Å